Protein AF-A0AAD7SY79-F1 (afdb_monomer_lite)

Radius of gyration: 84.26 Å; chains: 1; bounding box: 192×58×300 Å

Organism: NCBI:txid143900

Structure (mmCIF, N/CA/C/O backbone):
data_AF-A0AAD7SY79-F1
#
_entry.id   AF-A0AAD7SY79-F1
#
loop_
_atom_site.group_PDB
_atom_site.id
_atom_site.type_symbol
_atom_site.label_atom_id
_atom_site.label_alt_id
_atom_site.label_comp_id
_atom_site.label_asym_id
_atom_site.label_entity_id
_atom_site.label_seq_id
_atom_site.pdbx_PDB_ins_code
_atom_site.Cartn_x
_atom_site.Cartn_y
_atom_site.Cartn_z
_atom_site.occupancy
_atom_site.B_iso_or_equiv
_atom_site.auth_seq_id
_atom_site.auth_comp_id
_atom_site.auth_asym_id
_atom_site.auth_atom_id
_atom_site.pdbx_PDB_model_num
ATOM 1 N N . MET A 1 1 ? -25.285 33.448 -19.458 1.00 53.03 1 MET A N 1
ATOM 2 C CA . MET A 1 1 ? -25.014 32.554 -20.607 1.00 53.03 1 MET A CA 1
ATOM 3 C C . MET A 1 1 ? -25.691 31.228 -20.316 1.00 53.03 1 MET A C 1
ATOM 5 O O . MET A 1 1 ? -25.555 30.776 -19.186 1.00 53.03 1 MET A O 1
ATOM 9 N N . ALA A 1 2 ? -26.442 30.684 -21.273 1.00 71.50 2 ALA A N 1
ATOM 10 C CA . ALA A 1 2 ? -27.332 29.538 -21.066 1.00 71.50 2 ALA A CA 1
ATOM 11 C C . ALA A 1 2 ? -26.590 28.191 -21.075 1.00 71.50 2 ALA A C 1
ATOM 13 O O . ALA A 1 2 ? -25.505 28.077 -21.655 1.00 71.50 2 ALA A O 1
ATOM 14 N N . LEU A 1 3 ? -27.183 27.198 -20.416 1.00 80.69 3 LEU A N 1
ATOM 15 C CA . LEU A 1 3 ? -26.749 25.802 -20.435 1.00 80.69 3 LEU A CA 1
ATOM 16 C C . LEU A 1 3 ? -26.877 25.204 -21.849 1.00 80.69 3 LEU A C 1
ATOM 18 O O . LEU A 1 3 ? -27.756 25.587 -22.623 1.00 80.69 3 LEU A O 1
ATOM 22 N N . HIS A 1 4 ? -25.998 24.267 -22.220 1.00 86.50 4 HIS A N 1
ATOM 23 C CA . HIS A 1 4 ? -26.136 23.571 -23.498 1.00 86.50 4 HIS A CA 1
ATOM 24 C C . HIS A 1 4 ? -27.346 22.629 -23.473 1.00 86.50 4 HIS A C 1
ATOM 26 O O . HIS A 1 4 ? -27.401 21.705 -22.661 1.00 86.50 4 HIS A O 1
ATOM 32 N N . ARG A 1 5 ? -28.265 22.812 -24.425 1.00 85.06 5 ARG A N 1
ATOM 33 C CA . ARG A 1 5 ? -29.569 22.133 -24.456 1.00 85.06 5 ARG A CA 1
ATOM 34 C C . ARG A 1 5 ? -29.483 20.607 -24.394 1.00 85.06 5 ARG A C 1
ATOM 36 O O . ARG A 1 5 ? -30.170 19.996 -23.597 1.00 85.06 5 ARG A O 1
ATOM 43 N N . GLU A 1 6 ? -28.566 19.989 -25.138 1.00 84.50 6 GLU A N 1
ATOM 44 C CA . GLU A 1 6 ? -28.440 18.519 -25.121 1.00 84.50 6 GLU A CA 1
ATOM 45 C C . GLU A 1 6 ? -27.938 17.961 -23.779 1.00 84.50 6 GLU A C 1
ATOM 47 O O . GLU A 1 6 ? -28.195 16.804 -23.461 1.00 84.50 6 GLU A O 1
ATOM 52 N N . LYS A 1 7 ? -27.216 18.771 -22.993 1.00 85.25 7 LYS A N 1
ATOM 53 C CA . LYS A 1 7 ? -26.752 18.380 -21.654 1.00 85.25 7 LYS A CA 1
ATOM 54 C C . LYS A 1 7 ? -27.866 18.566 -20.629 1.00 85.25 7 LYS A C 1
ATOM 56 O O . LYS A 1 7 ? -28.007 17.735 -19.741 1.00 85.25 7 LYS A O 1
ATOM 61 N N . GLU A 1 8 ? -28.667 19.619 -20.787 1.00 89.00 8 GLU A N 1
ATOM 62 C CA . GLU A 1 8 ? -29.887 19.829 -20.005 1.00 89.00 8 GLU A CA 1
ATOM 63 C C . GLU A 1 8 ? -30.880 18.679 -20.202 1.00 89.00 8 GLU A C 1
ATOM 65 O O . GLU A 1 8 ? -31.297 18.059 -19.226 1.00 89.00 8 GLU A O 1
ATOM 70 N N . ASP A 1 9 ? -31.181 18.346 -21.460 1.00 88.25 9 ASP A N 1
ATOM 71 C CA . ASP A 1 9 ? -32.114 17.279 -21.824 1.00 88.25 9 ASP A CA 1
ATOM 72 C C . ASP A 1 9 ? -31.655 15.931 -21.248 1.00 88.25 9 ASP A C 1
ATOM 74 O O . ASP A 1 9 ? -32.458 15.192 -20.679 1.00 88.25 9 ASP A O 1
ATOM 78 N N . ALA A 1 10 ? -30.351 15.637 -21.317 1.00 87.44 10 ALA A N 1
ATOM 79 C CA . ALA A 1 10 ? -29.795 14.415 -20.750 1.00 87.44 10 ALA A CA 1
ATOM 80 C C . ALA A 1 10 ? -29.959 14.363 -19.219 1.00 87.44 10 ALA A C 1
ATOM 82 O O . ALA A 1 10 ? -30.428 13.357 -18.681 1.00 87.44 10 ALA A O 1
ATOM 83 N N . LEU A 1 11 ? -29.605 15.445 -18.511 1.00 88.12 11 LEU A N 1
ATOM 84 C CA . LEU A 1 11 ? -29.724 15.547 -17.048 1.00 88.12 11 LEU A CA 1
ATOM 85 C C . LEU A 1 11 ? -31.176 15.396 -16.582 1.00 88.12 11 LEU A C 1
ATOM 87 O O . LEU A 1 11 ? -31.447 14.664 -15.628 1.00 88.12 11 LEU A O 1
ATOM 91 N N . LEU A 1 12 ? -32.119 16.018 -17.288 1.00 89.44 12 LEU A N 1
ATOM 92 C CA . LEU A 1 12 ? -33.547 15.900 -16.997 1.00 89.44 12 LEU A CA 1
ATOM 93 C C . LEU A 1 12 ? -34.096 14.507 -17.310 1.00 89.44 12 LEU A C 1
ATOM 95 O O . LEU A 1 12 ? -34.850 13.962 -16.504 1.00 89.44 12 LEU A O 1
ATOM 99 N N . ALA A 1 13 ? -33.692 13.893 -18.426 1.00 88.06 13 ALA A N 1
ATOM 100 C CA . ALA A 1 13 ? -34.084 12.528 -18.773 1.00 88.06 13 ALA A CA 1
ATOM 101 C C . ALA A 1 13 ? -33.681 11.529 -17.676 1.00 88.06 13 ALA A C 1
ATOM 103 O O . ALA A 1 13 ? -34.470 10.655 -17.306 1.00 88.06 13 ALA A O 1
ATOM 104 N N . TRP A 1 14 ? -32.498 11.709 -17.080 1.00 87.62 14 TRP A N 1
ATOM 105 C CA . TRP A 1 14 ? -32.060 10.902 -15.945 1.00 87.62 14 TRP A CA 1
ATOM 106 C C . TRP A 1 14 ? -32.921 11.113 -14.691 1.00 87.62 14 TRP A C 1
ATOM 108 O O . TRP A 1 14 ? -33.375 10.128 -14.109 1.00 87.62 14 TRP A O 1
ATOM 118 N N . ILE A 1 15 ? -33.234 12.353 -14.298 1.00 87.81 15 ILE A N 1
ATOM 119 C CA . ILE A 1 15 ? -34.122 12.616 -13.144 1.00 87.81 15 ILE A CA 1
ATOM 120 C C . ILE A 1 15 ? -35.517 12.022 -13.381 1.00 87.81 15 ILE A C 1
ATOM 122 O O . ILE A 1 15 ? -36.065 11.328 -12.520 1.00 87.81 15 ILE A O 1
ATOM 126 N N . ASN A 1 16 ? -36.081 12.253 -14.568 1.00 89.06 16 ASN A N 1
ATOM 127 C CA . ASN A 1 16 ? -37.418 11.798 -14.940 1.00 89.06 16 ASN A CA 1
ATOM 128 C C . ASN A 1 16 ? -37.515 10.260 -14.988 1.00 89.06 16 ASN A C 1
ATOM 130 O O . ASN A 1 16 ? -38.586 9.702 -14.729 1.00 89.06 16 ASN A O 1
ATOM 134 N N . SER A 1 17 ? -36.398 9.552 -15.210 1.00 85.44 17 SER A N 1
ATOM 135 C CA . SER A 1 17 ? -36.345 8.082 -15.166 1.00 85.44 17 SER A CA 1
ATOM 136 C C . SER A 1 17 ? -36.763 7.497 -13.806 1.00 85.44 17 SER A C 1
ATOM 138 O O . SER A 1 17 ? -37.304 6.388 -13.741 1.00 85.44 17 SER A O 1
ATOM 140 N N . PHE A 1 18 ? -36.602 8.259 -12.716 1.00 81.44 18 PHE A N 1
ATOM 141 C CA . PHE A 1 18 ? -36.973 7.825 -11.371 1.00 81.44 18 PHE A CA 1
ATOM 142 C C . PHE A 1 18 ? -38.463 7.973 -11.043 1.00 81.44 18 PHE A C 1
ATOM 144 O O . PHE A 1 18 ? -38.875 7.417 -10.021 1.00 81.44 18 PHE A O 1
ATOM 151 N N . ARG A 1 19 ? -39.260 8.677 -11.862 1.00 83.12 19 ARG A N 1
ATOM 152 C CA . ARG A 1 19 ? -40.714 8.883 -11.670 1.00 83.12 19 ARG A CA 1
ATOM 153 C C . ARG A 1 19 ? -41.094 9.387 -10.264 1.00 83.12 19 ARG A C 1
ATOM 155 O O . ARG A 1 19 ? -41.977 8.830 -9.619 1.00 83.12 19 ARG A O 1
ATOM 162 N N . LEU A 1 20 ? -40.390 10.407 -9.767 1.00 82.25 20 LEU A N 1
ATOM 163 C CA . LEU A 1 20 ? -40.583 10.969 -8.416 1.00 82.25 20 LEU A CA 1
ATOM 164 C C . LEU A 1 20 ? -41.718 12.009 -8.327 1.00 82.25 20 LEU A C 1
ATOM 166 O O . LEU A 1 20 ? -42.260 12.243 -7.244 1.00 82.25 20 LEU A O 1
ATOM 170 N N . ALA A 1 21 ? -42.040 12.657 -9.446 1.00 83.75 21 ALA A N 1
ATOM 171 C CA . ALA A 1 21 ? -43.145 13.598 -9.621 1.00 83.75 21 ALA A CA 1
ATOM 172 C C . ALA A 1 21 ? -43.522 13.667 -11.116 1.00 83.75 21 ALA A C 1
ATOM 174 O O . ALA A 1 21 ? -43.093 12.813 -11.898 1.00 83.75 21 ALA A O 1
ATOM 175 N N . GLU A 1 22 ? -44.311 14.673 -11.504 1.00 85.56 22 GLU A N 1
ATOM 176 C CA . GLU A 1 22 ? -44.556 14.991 -12.914 1.00 85.56 22 GLU A CA 1
ATOM 177 C C . GLU A 1 22 ? -43.231 15.270 -13.655 1.00 85.56 22 GLU A C 1
ATOM 179 O O . GLU A 1 22 ? -42.313 15.839 -13.054 1.00 85.56 22 GLU A O 1
ATOM 184 N N . PRO A 1 23 ? -43.097 14.848 -14.930 1.00 86.19 23 PRO A N 1
ATOM 185 C CA . PRO A 1 23 ? -41.879 15.061 -15.703 1.00 86.19 23 PRO A CA 1
ATOM 186 C C . PRO A 1 23 ? -41.517 16.541 -15.802 1.00 86.19 23 PRO A C 1
ATOM 188 O O . PRO A 1 23 ? -42.360 17.382 -16.108 1.00 86.19 23 PRO A O 1
ATOM 191 N N . VAL A 1 24 ? -40.246 16.843 -15.557 1.00 89.19 24 VAL A N 1
ATOM 192 C CA . VAL A 1 24 ? -39.723 18.206 -15.620 1.00 89.19 24 VAL A CA 1
ATOM 193 C C . VAL A 1 24 ? -39.011 18.429 -16.950 1.00 89.19 24 VAL A C 1
ATOM 195 O O . VAL A 1 24 ? -38.088 17.686 -17.283 1.00 89.19 24 VAL A O 1
ATOM 198 N N . ASP A 1 25 ? -39.410 19.484 -17.667 1.00 87.44 25 ASP A N 1
ATOM 199 C CA . ASP A 1 25 ? -38.888 19.828 -19.001 1.00 87.44 25 ASP A CA 1
ATOM 200 C C . ASP A 1 25 ? -37.776 20.890 -18.986 1.00 87.44 25 ASP A C 1
ATOM 202 O O . ASP A 1 25 ? -37.145 21.146 -20.009 1.00 87.44 25 ASP A O 1
ATOM 206 N N . ARG A 1 26 ? -37.549 21.558 -17.847 1.00 89.12 26 ARG A N 1
ATOM 207 C CA . ARG A 1 26 ? -36.499 22.577 -17.688 1.00 89.12 26 ARG A CA 1
ATOM 208 C C . ARG A 1 26 ? -35.832 22.493 -16.337 1.00 89.12 26 ARG A C 1
ATOM 210 O O . ARG A 1 26 ? -36.508 22.390 -15.315 1.00 89.12 26 ARG A O 1
ATOM 217 N N . ILE A 1 27 ? -34.517 22.669 -16.314 1.00 90.12 27 ILE A N 1
ATOM 218 C CA . ILE A 1 27 ? -33.749 22.482 -15.085 1.00 90.12 27 ILE A CA 1
ATOM 219 C C . ILE A 1 27 ? -34.043 23.550 -14.024 1.00 90.12 27 ILE A C 1
ATOM 221 O O . ILE A 1 27 ? -33.998 23.255 -12.835 1.00 90.12 27 ILE A O 1
ATOM 225 N N . CYS A 1 28 ? -34.445 24.762 -14.427 1.00 88.75 28 CYS A N 1
ATOM 226 C CA . CYS A 1 28 ? -34.843 25.841 -13.511 1.00 88.75 28 CYS A CA 1
ATOM 227 C C . CYS A 1 28 ? -36.005 25.466 -12.582 1.00 88.75 28 CYS A C 1
ATOM 229 O O . CYS A 1 28 ? -36.124 26.036 -11.502 1.00 88.75 28 CYS A O 1
ATOM 231 N N . LEU A 1 29 ? -36.855 24.514 -12.981 1.00 90.12 29 LEU A N 1
ATOM 232 C CA . LEU A 1 29 ? -37.989 24.062 -12.170 1.00 90.12 29 LEU A CA 1
ATOM 233 C C . LEU A 1 29 ? -37.544 23.263 -10.933 1.00 90.12 29 LEU A C 1
ATOM 235 O O . LEU A 1 29 ? -38.339 23.063 -10.026 1.00 90.12 29 LEU A O 1
ATOM 239 N N . LEU A 1 30 ? -36.271 22.859 -10.861 1.00 89.94 30 LEU A N 1
ATOM 240 C CA . LEU A 1 30 ? -35.680 22.185 -9.700 1.00 89.94 30 LEU A CA 1
ATOM 241 C C . LEU A 1 30 ? -35.240 23.158 -8.593 1.00 89.94 30 LEU A C 1
ATOM 243 O O . LEU A 1 30 ? -34.709 22.726 -7.570 1.00 89.94 30 LEU A O 1
ATOM 247 N N . GLN A 1 31 ? -35.422 24.470 -8.787 1.00 91.44 31 GLN A N 1
ATOM 248 C CA . GLN A 1 31 ? -35.000 25.493 -7.828 1.00 91.44 31 GLN A CA 1
ATOM 249 C C . GLN A 1 31 ? -35.709 25.360 -6.474 1.00 91.44 31 GLN A C 1
ATOM 251 O O . GLN A 1 31 ? -35.161 25.780 -5.465 1.00 91.44 31 GLN A O 1
ATOM 256 N N . ASP A 1 32 ? -36.899 24.763 -6.416 1.00 88.56 32 ASP A N 1
ATOM 257 C CA . ASP A 1 32 ? -37.608 24.563 -5.152 1.00 88.56 32 ASP A CA 1
ATOM 258 C C . ASP A 1 32 ? -36.924 23.549 -4.216 1.00 88.56 32 ASP A C 1
ATOM 260 O O . ASP A 1 32 ? -37.224 23.533 -3.022 1.00 88.56 32 ASP A O 1
ATOM 264 N N . GLY A 1 33 ? -36.002 22.724 -4.722 1.00 86.94 33 GLY A N 1
ATOM 265 C CA . GLY A 1 33 ? -35.294 21.689 -3.971 1.00 86.94 33 GLY A CA 1
ATOM 266 C C . GLY A 1 33 ? -36.128 20.447 -3.631 1.00 86.94 33 GLY A C 1
ATOM 267 O O . GLY A 1 33 ? -35.583 19.474 -3.111 1.00 86.94 33 GLY A O 1
ATOM 268 N N . ILE A 1 34 ? -37.426 20.422 -3.952 1.00 89.69 34 ILE A N 1
ATOM 269 C CA . ILE A 1 34 ? -38.352 19.340 -3.572 1.00 89.69 34 ILE A CA 1
ATOM 270 C C . ILE A 1 34 ? -37.960 18.032 -4.263 1.00 89.69 34 ILE A C 1
ATOM 272 O O . ILE A 1 34 ? -37.896 16.968 -3.639 1.00 89.69 34 ILE A O 1
ATOM 276 N N . LEU A 1 35 ? -37.665 18.107 -5.562 1.00 89.12 35 LEU A N 1
ATOM 277 C CA . LEU A 1 35 ? -37.255 16.945 -6.346 1.00 89.12 35 LEU A CA 1
ATOM 278 C C . LEU A 1 35 ? -35.885 16.406 -5.930 1.00 89.12 35 LEU A C 1
ATOM 280 O O . LEU A 1 35 ? -35.710 15.189 -5.916 1.00 89.12 35 LEU A O 1
ATOM 284 N N . PHE A 1 36 ? -34.947 17.268 -5.523 1.00 91.19 36 PHE A N 1
ATOM 285 C CA . PHE A 1 36 ? -33.648 16.825 -5.007 1.00 91.19 36 PHE A CA 1
ATOM 286 C C . PHE A 1 36 ? -33.788 16.056 -3.700 1.00 91.19 36 PHE A C 1
ATOM 288 O O . PHE A 1 36 ? -33.204 14.985 -3.565 1.00 91.19 36 PHE A O 1
ATOM 295 N N . VAL A 1 37 ? -34.612 16.545 -2.773 1.00 89.50 37 VAL A N 1
ATOM 296 C CA . VAL A 1 37 ? -34.894 15.847 -1.512 1.00 89.50 37 VAL A CA 1
ATOM 297 C C . VAL A 1 37 ? -35.497 14.463 -1.782 1.00 89.50 37 VAL A C 1
ATOM 299 O O . VAL A 1 37 ? -34.997 13.461 -1.270 1.00 89.50 37 VAL A O 1
ATOM 302 N N . LYS A 1 38 ? -36.522 14.370 -2.643 1.00 87.94 38 LYS A N 1
ATOM 303 C CA . LYS A 1 38 ? -37.130 13.082 -3.037 1.00 87.94 38 LYS A CA 1
ATOM 304 C C . LYS A 1 38 ? -36.123 12.139 -3.702 1.00 87.94 38 LYS A C 1
ATOM 306 O O . LYS A 1 38 ? -36.129 10.938 -3.435 1.00 87.94 38 LYS A O 1
ATOM 311 N N . LEU A 1 39 ? -35.257 12.679 -4.557 1.00 88.12 39 LEU A N 1
ATOM 312 C CA . LEU A 1 39 ? -34.225 11.915 -5.249 1.00 88.12 39 LEU A CA 1
ATOM 313 C C . LEU A 1 39 ? -33.183 11.368 -4.271 1.00 88.12 39 LEU A C 1
ATOM 315 O O . LEU A 1 39 ? -32.842 10.193 -4.348 1.00 88.12 39 LEU A O 1
ATOM 319 N N . ILE A 1 40 ? -32.734 12.175 -3.309 1.00 88.75 40 ILE A N 1
ATOM 320 C CA . ILE A 1 40 ? -31.783 11.756 -2.273 1.00 88.75 40 ILE A CA 1
ATOM 321 C C . ILE A 1 40 ? -32.369 10.648 -1.395 1.00 88.75 40 ILE A C 1
ATOM 323 O O . ILE A 1 40 ? -31.671 9.671 -1.128 1.00 88.75 40 ILE A O 1
ATOM 327 N N . HIS A 1 41 ? -33.639 10.742 -0.986 1.00 86.31 41 HIS A N 1
ATOM 328 C CA . HIS A 1 41 ? -34.294 9.661 -0.236 1.00 86.31 41 HIS A CA 1
ATOM 329 C C . HIS A 1 41 ? -34.277 8.343 -1.018 1.00 86.31 41 HIS A C 1
ATOM 331 O O . HIS A 1 41 ? -33.878 7.306 -0.486 1.00 86.31 41 HIS A O 1
ATOM 337 N N . LYS A 1 42 ? -34.592 8.401 -2.319 1.00 84.56 42 LYS A N 1
ATOM 338 C CA . LYS A 1 42 ? -34.520 7.232 -3.201 1.00 84.56 42 LYS A CA 1
ATOM 339 C C . LYS A 1 42 ? -33.093 6.693 -3.347 1.00 84.56 42 LYS A C 1
ATOM 341 O O . LYS A 1 42 ? -32.901 5.479 -3.339 1.00 84.56 42 LYS A O 1
ATOM 346 N N . LEU A 1 43 ? -32.091 7.571 -3.432 1.00 82.62 43 LEU A N 1
ATOM 347 C CA . LEU A 1 43 ? -30.678 7.185 -3.493 1.00 82.62 43 LEU A CA 1
ATOM 348 C C . LEU A 1 43 ? -30.163 6.583 -2.171 1.00 82.62 43 LEU A C 1
ATOM 350 O O . LEU A 1 43 ? -29.266 5.748 -2.190 1.00 82.62 43 LEU A O 1
ATOM 354 N N . LYS A 1 44 ? -30.726 6.944 -1.014 1.00 80.31 44 LYS A N 1
ATOM 355 C CA . LYS A 1 44 ? -30.332 6.372 0.286 1.00 80.31 44 LYS A CA 1
ATOM 356 C C . LYS A 1 44 ? -30.950 5.000 0.587 1.00 80.31 44 LYS A C 1
ATOM 358 O O . LYS A 1 44 ? -30.570 4.404 1.592 1.00 80.31 44 LYS A O 1
ATOM 363 N N . LYS A 1 45 ? -31.881 4.491 -0.240 1.00 70.50 45 LYS A N 1
ATOM 364 C CA . LYS A 1 45 ? -32.661 3.258 0.031 1.00 70.50 45 LYS A CA 1
ATOM 365 C C . LYS A 1 45 ? -33.313 3.253 1.431 1.00 70.50 45 LYS A C 1
ATOM 367 O O . LYS A 1 45 ? -33.482 2.197 2.033 1.00 70.50 45 LYS A O 1
ATOM 372 N N . GLN A 1 46 ? -33.644 4.428 1.968 1.00 64.00 46 GLN A N 1
ATOM 373 C CA . GLN A 1 46 ? -34.317 4.578 3.258 1.00 64.00 46 GLN A CA 1
ATOM 374 C C . GLN A 1 46 ? -35.749 5.054 3.015 1.00 64.00 46 GLN A C 1
ATOM 376 O O . GLN A 1 46 ? -35.948 6.189 2.594 1.00 64.00 46 GLN A O 1
ATOM 381 N N . ASP A 1 47 ? -36.729 4.211 3.340 1.00 51.91 47 ASP A N 1
ATOM 382 C CA . ASP A 1 47 ? -38.160 4.559 3.372 1.00 51.91 47 ASP A CA 1
ATOM 383 C C . ASP A 1 47 ? -38.560 5.201 4.719 1.00 51.91 47 ASP A C 1
ATOM 385 O O . ASP A 1 47 ? -39.685 5.056 5.188 1.00 51.91 47 ASP A O 1
ATOM 389 N N . ASN A 1 48 ? -37.628 5.888 5.390 1.00 45.22 48 ASN A N 1
ATOM 390 C CA . ASN A 1 48 ? -37.843 6.347 6.759 1.00 45.22 48 ASN A CA 1
ATOM 391 C C . ASN A 1 48 ? -38.353 7.790 6.813 1.00 45.22 48 ASN A C 1
ATOM 393 O O . ASN A 1 48 ? -37.643 8.737 6.485 1.00 45.22 48 ASN A O 1
ATOM 397 N N . GLU A 1 49 ? -39.561 7.925 7.360 1.00 49.06 49 GLU A N 1
ATOM 398 C CA . GLU A 1 49 ? -40.319 9.130 7.739 1.00 49.06 49 GLU A CA 1
ATOM 399 C C . GLU A 1 49 ? -39.634 10.020 8.810 1.00 49.06 49 GLU A C 1
ATOM 401 O O . GLU A 1 49 ? -40.251 10.905 9.403 1.00 49.06 49 GLU A O 1
ATOM 406 N N . GLY A 1 50 ? -38.345 9.810 9.088 1.00 48.00 50 GLY A N 1
ATOM 407 C CA . GLY A 1 50 ? -37.593 10.536 10.107 1.00 48.00 50 GLY A CA 1
ATOM 408 C C . GLY A 1 50 ? -36.984 11.820 9.555 1.00 48.00 50 GLY A C 1
ATOM 409 O O . GLY A 1 50 ? -35.855 11.790 9.080 1.00 48.00 50 GLY A O 1
ATOM 410 N N . GLN A 1 51 ? -37.725 12.927 9.681 1.00 56.25 51 GLN A N 1
ATOM 411 C CA . GLN A 1 51 ? -37.388 14.297 9.252 1.00 56.25 51 GLN A CA 1
ATOM 412 C C . GLN A 1 51 ? -37.410 14.487 7.733 1.00 56.25 51 GLN A C 1
ATOM 414 O O . GLN A 1 51 ? -36.389 14.434 7.057 1.00 56.25 51 GLN A O 1
ATOM 419 N N . CYS A 1 52 ? -38.601 14.738 7.188 1.00 59.81 52 CYS A N 1
ATOM 420 C CA . CYS A 1 52 ? -38.754 15.108 5.789 1.00 59.81 52 CYS A CA 1
ATOM 421 C C . CYS A 1 52 ? -38.549 16.629 5.642 1.00 59.81 52 CYS A C 1
ATOM 423 O O . CYS A 1 52 ? -39.437 17.382 6.041 1.00 59.81 52 CYS A O 1
ATOM 425 N N . PRO A 1 53 ? -37.446 17.122 5.045 1.00 67.56 53 PRO A N 1
ATOM 426 C CA . PRO A 1 53 ? -37.246 18.559 4.841 1.00 67.56 53 PRO A CA 1
ATOM 427 C C . PRO A 1 53 ? -38.188 19.144 3.770 1.00 67.56 53 PRO A C 1
ATOM 429 O O . PRO A 1 53 ? -38.060 20.301 3.392 1.00 67.56 53 PRO A O 1
ATOM 432 N N . LEU A 1 54 ? -39.153 18.372 3.250 1.00 79.44 54 LEU A N 1
ATOM 433 C CA . LEU A 1 54 ? -40.080 18.824 2.207 1.00 79.44 54 LEU A CA 1
ATOM 434 C C . LEU A 1 54 ? -40.896 20.055 2.633 1.00 79.44 54 LEU A C 1
ATOM 436 O O . LEU A 1 54 ? -41.046 20.973 1.825 1.00 79.44 54 LEU A O 1
ATOM 440 N N . ASP A 1 55 ? -41.333 20.105 3.894 1.00 78.50 55 ASP A N 1
ATOM 441 C CA . ASP A 1 55 ? -42.149 21.200 4.444 1.00 78.50 55 ASP A CA 1
ATOM 442 C C . ASP A 1 55 ? -41.317 22.391 4.958 1.00 78.50 55 ASP A C 1
ATOM 444 O O . ASP A 1 55 ? -41.868 23.403 5.393 1.00 78.50 55 ASP A O 1
ATOM 448 N N . GLN A 1 56 ? -39.987 22.294 4.901 1.00 84.12 56 GLN A N 1
ATOM 449 C CA . GLN A 1 56 ? -39.077 23.338 5.360 1.00 84.12 56 GLN A CA 1
ATOM 450 C C . GLN A 1 56 ? -38.834 24.415 4.284 1.00 84.12 56 GLN A C 1
ATOM 452 O O . GLN A 1 56 ? -39.080 24.180 3.096 1.00 84.12 56 GLN A O 1
ATOM 457 N N . PRO A 1 57 ? -38.346 25.613 4.659 1.00 88.00 57 PRO A N 1
ATOM 458 C CA . PRO A 1 57 ? -37.927 26.643 3.713 1.00 88.00 57 PRO A CA 1
ATOM 459 C C . PRO A 1 57 ? -36.896 26.143 2.688 1.00 88.00 57 PRO A C 1
ATOM 461 O O . PRO A 1 57 ? -36.138 25.205 2.929 1.00 88.00 57 PRO A O 1
ATOM 464 N N . ILE A 1 58 ? -36.828 26.821 1.539 1.00 88.81 58 ILE A N 1
ATOM 465 C CA . ILE A 1 58 ? -35.901 26.498 0.439 1.00 88.81 58 ILE A CA 1
ATOM 466 C C . ILE A 1 58 ? -34.431 26.431 0.895 1.00 88.81 58 ILE A C 1
ATOM 468 O O . ILE A 1 58 ? -33.671 25.621 0.372 1.00 88.81 58 ILE A O 1
ATOM 472 N N . GLN A 1 59 ? -34.042 27.234 1.891 1.00 88.88 59 GLN A N 1
ATOM 473 C CA . GLN A 1 59 ? -32.703 27.226 2.483 1.00 88.88 59 GLN A CA 1
ATOM 474 C C . GLN A 1 59 ? -32.403 25.900 3.190 1.00 88.88 59 GLN A C 1
ATOM 476 O O . GLN A 1 59 ? -31.424 25.250 2.845 1.00 88.88 59 GLN A O 1
ATOM 481 N N . GLU A 1 60 ? -33.282 25.455 4.090 1.00 87.62 60 GLU A N 1
ATOM 482 C CA . GLU A 1 60 ? -33.129 24.196 4.837 1.00 87.62 60 GLU A CA 1
ATOM 483 C C . GLU A 1 60 ? -33.136 22.980 3.891 1.00 87.62 60 GLU A C 1
ATOM 485 O O . GLU A 1 60 ? -32.361 22.034 4.055 1.00 87.62 60 GLU A O 1
ATOM 490 N N . ARG A 1 61 ? -33.936 23.034 2.814 1.00 90.44 61 ARG A N 1
ATOM 491 C CA . ARG A 1 61 ? -33.908 22.008 1.757 1.00 90.44 61 ARG A CA 1
ATOM 492 C C . ARG A 1 61 ? -32.565 21.946 1.037 1.00 90.44 61 ARG A C 1
ATOM 494 O O . ARG A 1 61 ? -32.083 20.850 0.758 1.00 90.44 61 ARG A O 1
ATOM 501 N N . PHE A 1 62 ? -31.955 23.088 0.725 1.00 90.25 62 PHE A N 1
ATOM 502 C CA . PHE A 1 62 ? -30.641 23.113 0.081 1.00 90.25 62 PHE A CA 1
ATOM 503 C C . PHE A 1 62 ? -29.494 22.787 1.032 1.00 90.25 62 PHE A C 1
ATOM 505 O O . PHE A 1 62 ? -28.539 22.155 0.589 1.00 90.25 62 PHE A O 1
ATOM 512 N N . GLU A 1 63 ? -29.600 23.122 2.317 1.00 89.25 63 GLU A N 1
ATOM 513 C CA . GLU A 1 63 ? -28.662 22.663 3.346 1.00 89.25 63 GLU A CA 1
ATOM 514 C C . GLU A 1 63 ? -28.641 21.131 3.403 1.00 89.25 63 GLU A C 1
ATOM 516 O O . GLU A 1 63 ? -27.579 20.528 3.259 1.00 89.25 63 GLU A O 1
ATOM 521 N N . PHE A 1 64 ? -29.811 20.484 3.434 1.00 89.44 64 PHE A N 1
ATOM 522 C CA . PHE A 1 64 ? -29.910 19.021 3.375 1.00 89.44 64 PHE A CA 1
ATOM 523 C C . PHE A 1 64 ? -29.273 18.417 2.109 1.00 89.44 64 PHE A C 1
ATOM 525 O O . PHE A 1 64 ? -28.582 17.393 2.168 1.00 89.44 64 PHE A O 1
ATOM 532 N N . VAL A 1 65 ? -29.499 19.033 0.943 1.00 89.44 65 VAL A N 1
ATOM 533 C CA . VAL A 1 65 ? -28.897 18.591 -0.329 1.00 89.44 65 VAL A CA 1
ATOM 534 C C . VAL A 1 65 ? -27.377 18.797 -0.314 1.00 89.44 65 VAL A C 1
ATOM 536 O O . VAL A 1 65 ? -26.638 17.920 -0.765 1.00 89.44 65 VAL A O 1
ATOM 539 N N . SER A 1 66 ? -26.903 19.921 0.227 1.00 88.50 66 SER A N 1
ATOM 540 C CA . SER A 1 66 ? -25.481 20.243 0.368 1.00 88.50 66 SER A CA 1
ATOM 541 C C . SER A 1 66 ? -24.770 19.237 1.265 1.00 88.50 66 SER A C 1
ATOM 543 O O . SER A 1 66 ? -23.760 18.663 0.854 1.00 88.50 66 SER A O 1
ATOM 545 N N . ASP A 1 67 ? -25.339 18.949 2.435 1.00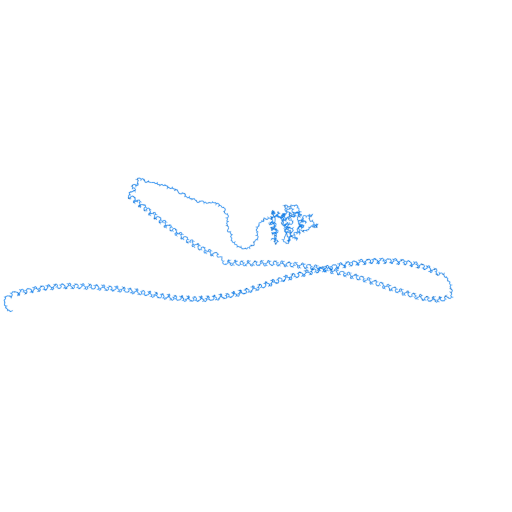 86.88 67 ASP A N 1
ATOM 546 C CA . ASP A 1 67 ? -24.815 17.965 3.382 1.00 86.88 67 ASP A CA 1
ATOM 547 C C . ASP A 1 67 ? -24.701 16.581 2.741 1.00 86.88 67 ASP A C 1
ATOM 549 O O . ASP A 1 67 ? -23.712 15.867 2.930 1.00 86.88 67 ASP A O 1
ATOM 553 N N . PHE A 1 68 ? -25.691 16.197 1.929 1.00 88.00 68 PHE A N 1
ATOM 554 C CA . PHE A 1 68 ? -25.646 14.940 1.193 1.00 88.00 68 PHE A CA 1
ATOM 555 C C . PHE A 1 68 ? -24.510 14.906 0.163 1.00 88.00 68 PHE A C 1
ATOM 557 O O . PHE A 1 68 ? -23.737 13.946 0.130 1.00 88.00 68 PHE A O 1
ATOM 564 N N . ILE A 1 69 ? -24.382 15.941 -0.669 1.00 86.12 69 ILE A N 1
ATOM 565 C CA . ILE A 1 69 ? -23.332 16.004 -1.694 1.00 86.12 69 ILE A CA 1
ATOM 566 C C . ILE A 1 69 ? -21.949 15.997 -1.036 1.00 86.12 69 ILE A C 1
ATOM 568 O O . ILE A 1 69 ? -21.075 15.237 -1.453 1.00 86.12 69 ILE A O 1
ATOM 572 N N . GLN A 1 70 ? -21.767 16.765 0.038 1.00 83.44 70 GLN A N 1
ATOM 573 C CA . GLN A 1 70 ? -20.504 16.840 0.765 1.00 83.44 70 GLN A CA 1
ATOM 574 C C . GLN A 1 70 ? -20.129 15.520 1.439 1.00 83.44 70 GLN A C 1
ATOM 576 O O . GLN A 1 70 ? -18.965 15.124 1.415 1.00 83.44 70 GLN A O 1
ATOM 581 N N . LYS A 1 71 ? -21.107 14.808 2.006 1.00 82.62 71 LYS A N 1
ATOM 582 C CA . LYS A 1 71 ? -20.858 13.551 2.714 1.00 82.62 71 LYS A CA 1
ATOM 583 C C . LYS A 1 71 ? -20.662 12.356 1.781 1.00 82.62 71 LYS A C 1
ATOM 585 O O . LYS A 1 71 ? -19.865 11.477 2.098 1.00 82.62 71 LYS A O 1
ATOM 590 N N . TYR A 1 72 ? -21.383 12.298 0.660 1.00 77.06 72 TYR A N 1
ATOM 591 C CA . TYR A 1 72 ? -21.473 11.079 -0.151 1.00 77.06 72 TYR A CA 1
ATOM 592 C C . TYR A 1 72 ? -20.909 11.210 -1.574 1.00 77.06 72 TYR A C 1
ATOM 594 O O . TYR A 1 72 ? -20.502 10.209 -2.159 1.00 77.06 72 TYR A O 1
ATOM 602 N N . CYS A 1 73 ? -20.821 12.413 -2.145 1.00 70.62 73 CYS A N 1
ATOM 603 C CA . CYS A 1 73 ? -20.410 12.608 -3.541 1.00 70.62 73 CYS A CA 1
ATOM 604 C C . CYS A 1 73 ? -18.934 13.020 -3.676 1.00 70.62 73 CYS A C 1
ATOM 606 O O . CYS A 1 73 ? -18.666 13.973 -4.395 1.00 70.62 73 CYS A O 1
ATOM 608 N N . ARG A 1 74 ? -17.992 12.369 -2.960 1.00 64.75 74 ARG A N 1
ATOM 609 C CA . ARG A 1 74 ? -16.519 12.633 -2.961 1.00 64.75 74 ARG A CA 1
ATOM 610 C C . ARG A 1 74 ? -16.105 14.118 -3.062 1.00 64.75 74 ARG A C 1
ATOM 612 O O . ARG A 1 74 ? -15.015 14.452 -3.518 1.00 64.75 74 ARG A O 1
ATOM 619 N N . TYR A 1 75 ? -16.966 15.019 -2.607 1.00 62.78 75 TYR A N 1
ATOM 620 C CA . TYR A 1 75 ? -16.798 16.450 -2.748 1.00 62.78 75 TYR A CA 1
ATOM 621 C C . TYR A 1 75 ? -15.923 16.929 -1.600 1.00 62.78 75 TYR A C 1
ATOM 623 O O . TYR A 1 75 ? -16.353 16.959 -0.446 1.00 62.78 75 TYR A O 1
ATOM 631 N N . LYS A 1 76 ? -14.675 17.289 -1.903 1.00 61.03 76 LYS A N 1
ATOM 632 C CA . LYS A 1 76 ? -13.789 17.876 -0.902 1.00 61.03 76 LYS A CA 1
ATOM 633 C C . LYS A 1 76 ? -13.975 19.395 -0.892 1.00 61.03 76 LYS A C 1
ATOM 635 O O . LYS A 1 76 ? -13.536 20.101 -1.797 1.00 61.03 76 LYS A O 1
ATOM 640 N N . ALA A 1 77 ? -14.662 19.891 0.136 1.00 57.19 77 ALA A N 1
ATOM 641 C CA . ALA A 1 77 ? -14.943 21.319 0.320 1.00 57.19 77 ALA A CA 1
ATOM 642 C C . ALA A 1 77 ? -13.676 22.177 0.549 1.00 57.19 77 ALA A C 1
ATOM 644 O O . ALA A 1 77 ? -13.732 23.401 0.459 1.00 57.19 77 ALA A O 1
ATOM 645 N N . ASP A 1 78 ? -12.530 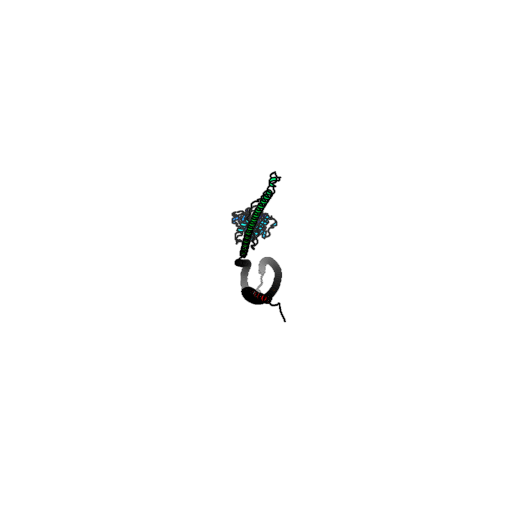21.542 0.817 1.00 56.22 78 ASP A N 1
ATOM 646 C CA . ASP A 1 78 ? -11.211 22.155 1.022 1.00 56.22 78 ASP A CA 1
ATOM 647 C C . ASP A 1 78 ? -10.594 22.757 -0.260 1.00 56.22 78 ASP A C 1
ATOM 649 O O . ASP A 1 78 ? -9.633 23.521 -0.174 1.00 56.22 78 ASP A O 1
ATOM 653 N N . ARG A 1 79 ? -11.142 22.449 -1.447 1.00 56.66 79 ARG A N 1
ATOM 654 C CA . ARG A 1 79 ? -10.602 22.857 -2.763 1.00 56.66 79 ARG A CA 1
ATOM 655 C C . ARG A 1 79 ? -11.434 23.898 -3.517 1.00 56.66 79 ARG A C 1
ATOM 657 O O . ARG A 1 79 ? -11.104 24.223 -4.655 1.00 56.66 79 ARG A O 1
ATOM 664 N N . GLY A 1 80 ? -12.460 24.460 -2.878 1.00 63.38 80 GLY A N 1
ATOM 665 C CA . GLY A 1 80 ? -13.296 25.536 -3.419 1.00 63.38 80 GLY A CA 1
ATOM 666 C C . GLY A 1 80 ? -14.778 25.168 -3.522 1.00 63.38 80 GLY A C 1
ATOM 667 O O . GLY A 1 80 ? -15.150 23.999 -3.556 1.00 63.38 80 GLY A O 1
ATOM 668 N N . VAL A 1 81 ? -15.637 26.190 -3.573 1.00 68.06 81 VAL A N 1
ATOM 669 C CA . VAL A 1 81 ? -17.097 26.035 -3.677 1.00 68.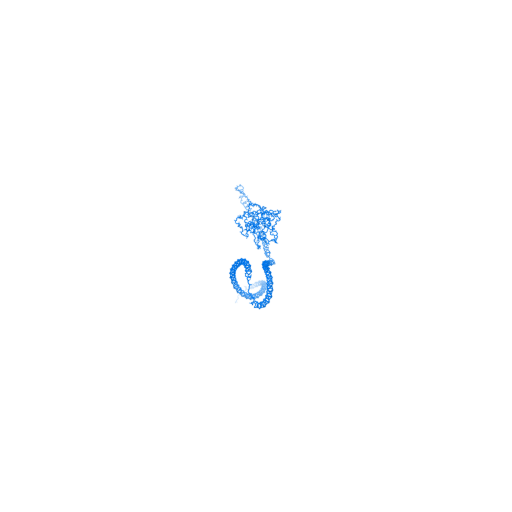06 81 VAL A CA 1
ATOM 670 C C . VAL A 1 81 ? -17.463 25.633 -5.111 1.00 68.06 81 VAL A C 1
ATOM 672 O O . VAL A 1 81 ? -17.364 26.455 -6.022 1.00 68.06 81 VAL A O 1
ATOM 675 N N . ILE A 1 82 ? -17.864 24.374 -5.337 1.00 72.62 82 ILE A N 1
ATOM 676 C CA . ILE A 1 82 ? -18.238 23.907 -6.690 1.00 72.62 82 ILE A CA 1
ATOM 677 C C . ILE A 1 82 ? -19.662 24.331 -7.057 1.00 72.62 82 ILE A C 1
ATOM 679 O O . ILE A 1 82 ? -19.886 24.803 -8.175 1.00 72.62 82 ILE A O 1
ATOM 683 N N . VAL A 1 83 ? -20.598 24.190 -6.115 1.00 83.06 83 VAL A N 1
ATOM 684 C CA . VAL A 1 83 ? -21.986 24.650 -6.244 1.00 83.06 83 VAL A CA 1
ATOM 685 C C . VAL A 1 83 ? -22.165 25.891 -5.385 1.00 83.06 83 VAL A C 1
ATOM 687 O O . VAL A 1 83 ? -21.965 25.842 -4.173 1.00 83.06 83 VAL A O 1
ATOM 690 N N . SER A 1 84 ? -22.554 27.004 -5.998 1.00 87.12 84 SER A N 1
ATOM 691 C CA . SER A 1 84 ? -22.868 28.226 -5.261 1.00 87.12 84 SER A CA 1
ATOM 692 C C . SER A 1 84 ? -24.357 28.262 -4.913 1.00 87.12 84 SER A C 1
ATOM 694 O O . SER A 1 84 ? -25.199 28.632 -5.733 1.00 87.12 84 SER A O 1
ATOM 696 N N . TRP A 1 85 ? -24.685 27.900 -3.671 1.00 87.88 85 TRP A N 1
ATOM 697 C CA . TRP A 1 85 ? -26.062 27.911 -3.159 1.00 87.88 85 TRP A CA 1
ATOM 698 C C . TRP A 1 85 ? -26.681 29.315 -3.165 1.00 87.88 85 TRP A C 1
ATOM 700 O O . TRP A 1 85 ? -27.839 29.478 -3.551 1.00 87.88 85 TRP A O 1
ATOM 710 N N . ASP A 1 86 ? -25.887 30.350 -2.873 1.00 86.12 86 ASP A N 1
ATOM 711 C CA . ASP A 1 86 ? -26.314 31.750 -2.982 1.00 86.12 86 ASP A CA 1
ATOM 712 C C . ASP A 1 86 ? -26.710 32.127 -4.413 1.00 86.12 86 ASP A C 1
ATOM 714 O O . ASP A 1 86 ? -27.651 32.892 -4.621 1.00 86.12 86 ASP A O 1
ATOM 718 N N . ASN A 1 87 ? -26.022 31.592 -5.424 1.00 87.44 87 ASN A N 1
ATOM 719 C CA . ASN A 1 87 ? -26.367 31.839 -6.822 1.00 87.44 87 ASN A CA 1
ATOM 720 C C . ASN A 1 87 ? -27.692 31.165 -7.205 1.00 87.44 87 ASN A C 1
ATOM 722 O O . ASN A 1 87 ? -28.482 31.771 -7.929 1.00 87.44 87 ASN A O 1
ATOM 726 N N . ILE A 1 88 ? -27.980 29.974 -6.668 1.00 87.50 88 ILE A N 1
ATOM 727 C CA . ILE A 1 88 ? -29.261 29.279 -6.865 1.00 87.50 88 ILE A CA 1
ATOM 728 C C . ILE A 1 88 ? -30.406 30.064 -6.211 1.00 87.50 88 ILE A C 1
ATOM 730 O O . ILE A 1 88 ? -31.425 30.315 -6.857 1.00 87.50 88 ILE A O 1
ATOM 734 N N . LEU A 1 89 ? -30.231 30.517 -4.965 1.00 87.69 89 LEU A N 1
ATOM 735 C CA . LEU A 1 89 ? -31.240 31.303 -4.242 1.00 87.69 89 LEU A CA 1
ATOM 736 C C . LEU A 1 89 ? -31.498 32.667 -4.901 1.00 87.69 89 LEU A C 1
ATOM 738 O O . LEU A 1 89 ? -32.641 33.105 -4.996 1.00 87.69 89 LEU A O 1
ATOM 742 N N . ASN A 1 90 ? -30.449 33.314 -5.415 1.00 85.62 90 ASN A N 1
ATOM 743 C CA . ASN A 1 90 ? -30.541 34.615 -6.083 1.00 85.62 90 ASN A CA 1
ATOM 744 C C . ASN A 1 90 ? -30.830 34.522 -7.597 1.00 85.62 90 ASN A C 1
ATOM 746 O O . ASN A 1 90 ? -30.833 35.549 -8.279 1.00 85.62 90 ASN A O 1
ATOM 750 N N . GLY A 1 91 ? -31.023 33.317 -8.151 1.00 83.19 91 GLY A N 1
ATOM 751 C CA . GLY A 1 91 ? -31.327 33.089 -9.571 1.00 83.19 91 GLY A CA 1
ATOM 752 C C . GLY A 1 91 ? -30.190 33.422 -10.553 1.00 83.19 91 GLY A C 1
ATOM 753 O O . GLY A 1 91 ? -30.429 33.587 -11.751 1.00 83.19 91 GLY A O 1
ATOM 754 N N . LYS A 1 92 ? -28.943 33.535 -10.085 1.00 82.94 92 LYS A N 1
ATOM 755 C CA . LYS A 1 92 ? -27.769 33.842 -10.918 1.00 82.94 92 LYS A CA 1
ATOM 756 C C . LYS A 1 92 ? -27.172 32.552 -11.472 1.00 82.94 92 LYS A C 1
ATOM 758 O O . LYS A 1 92 ? -26.853 31.654 -10.710 1.00 82.94 92 LYS A O 1
ATOM 763 N N . ASN A 1 93 ? -26.990 32.457 -12.794 1.00 83.44 93 ASN A N 1
ATOM 764 C CA . ASN A 1 93 ? -26.505 31.229 -13.458 1.00 83.44 93 ASN A CA 1
ATOM 765 C C . ASN A 1 93 ? -27.274 29.959 -13.029 1.00 83.44 93 ASN A C 1
ATOM 767 O O . ASN A 1 93 ? -26.700 28.872 -12.973 1.00 83.44 93 ASN A O 1
ATOM 771 N N . LEU A 1 94 ? -28.576 30.109 -12.755 1.00 86.25 94 LEU A N 1
ATOM 772 C CA . LEU A 1 94 ? -29.426 29.094 -12.133 1.00 86.25 94 LEU A CA 1
ATOM 773 C C . LEU A 1 94 ? -29.345 27.731 -12.836 1.00 86.25 94 LEU A C 1
ATOM 775 O O . LEU A 1 94 ? -29.118 26.719 -12.185 1.00 86.25 94 LEU A O 1
ATOM 779 N N . GLU A 1 95 ? -29.458 27.712 -14.166 1.00 87.62 95 GLU A N 1
ATOM 780 C CA . GLU A 1 95 ? -29.412 26.479 -14.966 1.00 87.62 95 GLU A CA 1
ATOM 781 C C . GLU A 1 95 ? -28.107 25.700 -14.779 1.00 87.62 95 GLU A C 1
ATOM 783 O O . GLU A 1 95 ? -28.095 24.472 -14.699 1.00 87.62 95 GLU A O 1
ATOM 788 N N . VAL A 1 96 ? -26.992 26.422 -14.694 1.00 85.94 96 VAL A N 1
ATOM 789 C CA . VAL A 1 96 ? -25.656 25.838 -14.605 1.00 85.94 96 VAL A CA 1
ATOM 790 C C . VAL A 1 96 ? -25.397 25.334 -13.190 1.00 85.94 96 VAL A C 1
ATOM 792 O O . VAL A 1 96 ? -24.910 24.220 -13.033 1.00 85.94 96 VAL A O 1
ATOM 795 N N . GLU A 1 97 ? -25.763 26.104 -12.166 1.00 87.94 97 GLU A N 1
ATOM 796 C CA . GLU A 1 97 ? -25.617 25.678 -10.770 1.00 87.94 97 GLU A CA 1
ATOM 797 C C . GLU A 1 97 ? -26.513 24.475 -10.442 1.00 87.94 97 GLU A C 1
ATOM 799 O O . GLU A 1 97 ? -26.039 23.502 -9.857 1.00 87.94 97 GLU A O 1
ATOM 804 N N . LEU A 1 98 ? -27.768 24.464 -10.908 1.00 89.62 98 LEU A N 1
ATOM 805 C CA . LEU A 1 98 ? -28.651 23.303 -10.758 1.00 89.62 98 LEU A CA 1
ATOM 806 C C . LEU A 1 98 ? -28.128 22.083 -11.532 1.00 89.62 98 LEU A C 1
ATOM 808 O O . LEU A 1 98 ? -28.202 20.967 -11.025 1.00 89.62 98 LEU A O 1
ATOM 812 N N . SER A 1 99 ? -27.523 22.274 -12.711 1.00 89.38 99 SER A N 1
ATOM 813 C CA . SER A 1 99 ? -26.883 21.177 -13.460 1.00 89.38 99 SER A CA 1
ATOM 814 C C . SER A 1 99 ? -25.750 20.521 -12.686 1.00 89.38 99 SER A C 1
ATOM 816 O O . SER A 1 99 ? -25.627 19.298 -12.711 1.00 89.38 99 SER A O 1
ATOM 818 N N . LYS A 1 100 ? -24.934 21.314 -11.978 1.00 88.06 100 LYS A N 1
ATOM 819 C CA . LYS A 1 100 ? -23.861 20.787 -11.123 1.00 88.06 100 LYS A CA 1
ATOM 820 C C . LYS A 1 100 ? -24.441 19.907 -10.010 1.00 88.06 100 LYS A C 1
ATOM 822 O O . LYS A 1 100 ? -23.932 18.814 -9.783 1.00 88.06 100 LYS A O 1
ATOM 827 N N . VAL A 1 101 ? -25.529 20.344 -9.368 1.00 89.12 101 VAL A N 1
ATOM 828 C CA . VAL A 1 101 ? -26.236 19.563 -8.333 1.00 89.12 101 VAL A CA 1
ATOM 829 C C . VAL A 1 101 ? -26.739 18.233 -8.899 1.00 89.12 101 VAL A C 1
ATOM 831 O O . VAL A 1 101 ? -26.433 17.181 -8.340 1.00 89.12 101 VAL A O 1
ATOM 834 N N . VAL A 1 102 ? -27.452 18.258 -10.032 1.00 89.00 102 VAL A N 1
ATOM 835 C CA . VAL A 1 102 ? -27.967 17.036 -10.680 1.00 89.00 102 VAL A CA 1
ATOM 836 C C . VAL A 1 102 ? -26.827 16.083 -11.018 1.00 89.00 102 VAL A C 1
ATOM 838 O O . VAL A 1 102 ? -26.906 14.904 -10.698 1.00 89.00 102 VAL A O 1
ATOM 841 N N . MET A 1 103 ? -25.749 16.597 -11.605 1.00 87.56 103 MET A N 1
ATOM 842 C CA . MET A 1 103 ? -24.585 15.815 -12.001 1.00 87.56 103 MET A CA 1
ATOM 843 C C . MET A 1 103 ? -23.943 15.071 -10.821 1.00 87.56 103 MET A C 1
ATOM 845 O O . MET A 1 103 ? -23.607 13.897 -10.966 1.00 87.56 103 MET A O 1
ATOM 849 N N . PHE A 1 104 ? -23.793 15.705 -9.652 1.00 85.31 104 PHE A N 1
ATOM 850 C CA . PHE A 1 104 ? -23.263 15.021 -8.463 1.00 85.31 104 PHE A CA 1
ATOM 851 C C . PHE A 1 104 ? -24.199 13.922 -7.959 1.00 85.31 104 PHE A C 1
ATOM 853 O O . PHE A 1 104 ? -23.739 12.839 -7.595 1.00 85.31 104 PHE A O 1
ATOM 860 N N . LEU A 1 105 ? -25.511 14.160 -8.000 1.00 87.12 105 LEU A N 1
ATOM 861 C CA . LEU A 1 105 ? -26.499 13.136 -7.664 1.00 87.12 105 LEU A CA 1
ATOM 862 C C . LEU A 1 105 ? -26.479 11.979 -8.676 1.00 87.12 105 LEU A C 1
ATOM 864 O O . LEU A 1 105 ? -26.601 10.822 -8.276 1.00 87.12 105 LEU A O 1
ATOM 868 N N . THR A 1 106 ? -26.265 12.265 -9.964 1.00 83.94 106 THR A N 1
ATOM 869 C CA . THR A 1 106 ? -26.064 11.255 -11.015 1.00 83.94 106 THR A CA 1
ATOM 870 C C . THR A 1 106 ? -24.806 10.436 -10.770 1.00 83.94 106 THR A C 1
ATOM 872 O O . THR A 1 106 ? -24.872 9.209 -10.784 1.00 83.94 106 THR A O 1
ATOM 875 N N . TYR A 1 107 ? -23.686 11.092 -10.470 1.00 81.75 107 TYR A N 1
ATOM 876 C CA . TYR A 1 107 ? -22.434 10.429 -10.121 1.00 81.75 107 TYR A CA 1
ATOM 877 C C . TYR A 1 107 ? -22.618 9.479 -8.932 1.00 81.75 107 TYR A C 1
ATOM 879 O O . TYR A 1 107 ? -22.288 8.301 -9.028 1.00 81.75 107 TYR A O 1
ATOM 887 N N . HIS A 1 108 ? -23.233 9.947 -7.844 1.00 82.06 108 HIS A N 1
ATOM 888 C CA . HIS A 1 108 ? -23.520 9.105 -6.684 1.00 82.06 108 HIS A CA 1
ATOM 889 C C . HIS A 1 108 ? -24.474 7.946 -7.003 1.00 82.06 108 HIS A C 1
ATOM 891 O O . HIS A 1 108 ? -24.297 6.841 -6.493 1.00 82.06 108 HIS A O 1
ATOM 897 N N . GLY A 1 109 ? -25.497 8.185 -7.827 1.00 78.88 109 GLY A N 1
ATOM 898 C CA . GLY A 1 109 ? -26.437 7.146 -8.244 1.00 78.88 109 GLY A CA 1
ATOM 899 C C . GLY A 1 109 ? -25.774 6.033 -9.052 1.00 78.88 109 GLY A C 1
ATOM 900 O O . GLY A 1 109 ? -26.076 4.864 -8.827 1.00 78.88 109 GLY A O 1
ATOM 901 N N . ILE A 1 110 ? -24.842 6.389 -9.938 1.00 76.69 110 ILE A N 1
ATOM 902 C CA . ILE A 1 110 ? -24.097 5.435 -10.768 1.00 76.69 110 ILE A CA 1
ATOM 903 C C . ILE A 1 110 ? -23.045 4.691 -9.944 1.00 76.69 110 ILE A C 1
ATOM 905 O O . ILE A 1 110 ? -22.948 3.478 -10.047 1.00 76.69 110 ILE A O 1
ATOM 909 N N . MET A 1 111 ? -22.309 5.384 -9.071 1.00 72.31 111 MET A N 1
ATOM 910 C CA . MET A 1 111 ? -21.253 4.768 -8.252 1.00 72.31 111 MET A CA 1
ATOM 911 C C . MET A 1 111 ? -21.763 3.749 -7.222 1.00 72.31 111 MET A C 1
ATOM 913 O O . MET A 1 111 ? -20.974 2.952 -6.724 1.00 72.31 111 MET A O 1
ATOM 917 N N . ASN A 1 112 ? -23.053 3.781 -6.877 1.00 72.12 112 ASN A N 1
ATOM 918 C CA . ASN A 1 112 ? -23.671 2.862 -5.915 1.00 72.12 112 ASN A CA 1
ATOM 919 C C . ASN A 1 112 ? -24.610 1.835 -6.577 1.00 72.12 112 ASN A C 1
ATOM 921 O O . ASN A 1 112 ? -25.427 1.223 -5.883 1.00 72.12 112 ASN A O 1
ATOM 925 N N . ASP A 1 113 ? -24.546 1.689 -7.906 1.00 66.69 113 ASP A N 1
ATOM 926 C CA . ASP A 1 113 ? -25.405 0.804 -8.707 1.00 66.69 113 ASP A CA 1
ATOM 927 C C . ASP A 1 113 ? -26.912 1.012 -8.447 1.00 66.69 113 ASP A C 1
ATOM 929 O O . ASP A 1 113 ? -27.732 0.093 -8.518 1.00 66.69 113 ASP A O 1
ATOM 933 N N . LEU A 1 114 ? -27.311 2.245 -8.113 1.00 63.81 114 LEU A N 1
ATOM 934 C CA . LEU A 1 114 ? -28.695 2.587 -7.760 1.00 63.81 114 LEU A CA 1
ATOM 935 C C . LEU A 1 114 ? -29.574 2.853 -8.987 1.00 63.81 114 LEU A C 1
ATOM 937 O O . LEU A 1 114 ? -30.775 3.092 -8.844 1.00 63.81 114 LEU A O 1
ATOM 941 N N . LEU A 1 115 ? -28.995 2.775 -10.187 1.00 61.59 115 LEU A N 1
ATOM 942 C CA . LEU A 1 115 ? -29.701 2.834 -11.458 1.00 61.59 115 LEU A CA 1
ATOM 943 C C . LEU A 1 115 ? -28.969 2.075 -12.565 1.00 61.59 115 LEU A C 1
ATOM 945 O O . LEU A 1 115 ? -27.795 2.321 -12.826 1.00 61.59 115 LEU A O 1
ATOM 949 N N . GLY A 1 116 ? -29.738 1.267 -13.297 1.00 54.78 116 GLY A N 1
ATOM 950 C CA . GLY A 1 116 ? -29.384 0.812 -14.636 1.00 54.78 116 GLY A CA 1
ATOM 951 C C . GLY A 1 116 ? -29.595 1.945 -15.639 1.00 54.78 116 GLY A C 1
ATOM 952 O O . GLY A 1 116 ? -30.730 2.372 -15.876 1.00 54.78 116 GLY A O 1
ATOM 953 N N . ILE A 1 117 ? -28.495 2.411 -16.227 1.00 58.06 117 ILE A N 1
ATOM 954 C CA . ILE A 1 117 ? -28.456 3.287 -17.411 1.00 58.06 117 ILE A CA 1
ATOM 955 C C . ILE A 1 117 ? -29.278 2.674 -18.573 1.00 58.06 117 ILE A C 1
ATOM 957 O O . ILE A 1 117 ? -29.787 3.402 -19.418 1.00 58.06 117 ILE A O 1
ATOM 961 N N . ASP A 1 118 ? -29.542 1.365 -18.512 1.00 57.22 118 ASP A N 1
ATOM 962 C CA . ASP A 1 118 ? -30.341 0.505 -19.400 1.00 57.22 118 ASP A CA 1
ATOM 963 C C . ASP A 1 118 ? -31.752 1.003 -19.790 1.00 57.22 118 ASP A C 1
ATOM 965 O O . ASP A 1 118 ? -32.395 0.407 -20.654 1.00 57.22 118 ASP A O 1
ATOM 969 N N . LYS A 1 119 ? -32.285 2.058 -19.155 1.00 64.25 119 LYS A N 1
ATOM 970 C CA . LYS A 1 119 ? -33.606 2.645 -19.474 1.00 64.25 119 LYS A CA 1
ATOM 971 C C . LYS A 1 119 ? -33.542 3.991 -20.202 1.00 64.25 119 LYS A C 1
ATOM 973 O O . LYS A 1 119 ? -34.599 4.550 -20.498 1.00 64.25 119 LYS A O 1
ATOM 978 N N . LEU A 1 120 ? -32.348 4.525 -20.451 1.00 72.88 120 LEU A N 1
ATOM 979 C CA . LEU A 1 120 ? -32.143 5.786 -21.165 1.00 72.88 120 LEU A CA 1
ATOM 980 C C . LEU A 1 120 ? -31.884 5.521 -22.653 1.00 72.88 120 LEU A C 1
ATOM 982 O O . LEU A 1 120 ? -31.425 4.452 -23.045 1.00 72.88 120 LEU A O 1
ATOM 986 N N . ASP A 1 121 ? -32.212 6.486 -23.507 1.00 79.94 121 ASP A N 1
ATOM 987 C CA . ASP A 1 121 ? -31.868 6.420 -24.922 1.00 79.94 121 ASP A CA 1
ATOM 988 C C . ASP A 1 121 ? -30.352 6.568 -25.122 1.00 79.94 121 ASP A C 1
ATOM 990 O O . ASP A 1 121 ? -29.674 7.295 -24.396 1.00 79.94 121 ASP A O 1
ATOM 994 N N . TYR A 1 122 ? -29.822 5.918 -26.161 1.00 79.69 122 TYR A N 1
ATOM 995 C CA . TYR A 1 122 ? -28.386 5.899 -26.468 1.00 79.69 122 TYR A CA 1
ATOM 996 C C . TYR A 1 122 ? -27.762 7.305 -26.559 1.00 79.69 122 TYR A C 1
ATOM 998 O O . TYR A 1 122 ? -26.608 7.517 -26.182 1.00 79.69 122 TYR A O 1
ATOM 1006 N N . LYS A 1 123 ? -28.527 8.298 -27.039 1.00 81.81 123 LYS A N 1
ATOM 1007 C CA . LYS A 1 123 ? -28.060 9.687 -27.127 1.00 81.81 123 LYS A CA 1
ATOM 1008 C C . LYS A 1 123 ? -27.870 10.298 -25.733 1.00 81.81 123 LYS A C 1
ATOM 1010 O O . LYS A 1 123 ? -26.839 10.927 -25.490 1.00 81.81 123 LYS A O 1
ATOM 1015 N N . THR A 1 124 ? -28.822 10.094 -24.826 1.00 80.31 124 THR A N 1
ATOM 1016 C CA . THR A 1 124 ? -28.724 10.525 -23.423 1.00 80.31 124 THR A CA 1
ATOM 1017 C C . THR A 1 124 ? -27.609 9.798 -22.682 1.00 80.31 124 THR A C 1
ATOM 1019 O O . THR A 1 124 ? -26.850 10.438 -21.957 1.00 80.31 124 THR A O 1
ATOM 1022 N N . GLU A 1 125 ? -27.446 8.493 -22.901 1.00 79.06 125 GLU A N 1
ATOM 1023 C CA . GLU A 1 125 ? -26.360 7.704 -22.308 1.00 79.06 125 GLU A CA 1
ATOM 1024 C C . GLU A 1 125 ? -24.972 8.225 -22.717 1.00 79.06 125 GLU A C 1
ATOM 1026 O O . GLU A 1 125 ? -24.091 8.404 -21.869 1.00 79.06 125 GLU A O 1
ATOM 1031 N N . LEU A 1 126 ? -24.781 8.540 -24.004 1.00 81.19 126 LEU A N 1
ATOM 1032 C CA . LEU A 1 126 ? -23.528 9.096 -24.514 1.00 81.19 126 LEU A CA 1
ATOM 1033 C C . LEU A 1 126 ? -23.205 10.457 -23.877 1.00 81.19 126 LEU A C 1
ATOM 1035 O O . LEU A 1 126 ? -22.063 10.697 -23.480 1.00 81.19 126 LEU A O 1
ATOM 1039 N N . GLN A 1 127 ? -24.203 11.337 -23.746 1.00 81.75 127 GLN A N 1
ATOM 1040 C CA . GLN A 1 127 ? -24.027 12.643 -23.100 1.00 81.75 127 GLN A CA 1
ATOM 1041 C C . GLN A 1 127 ? -23.759 12.505 -21.598 1.00 81.75 127 GLN A C 1
ATOM 1043 O O . GLN A 1 127 ? -22.880 13.183 -21.070 1.00 81.75 127 GLN A O 1
ATOM 1048 N N . MET A 1 128 ? -24.446 11.585 -20.921 1.00 78.38 128 MET A N 1
ATOM 1049 C CA . MET A 1 128 ? -24.208 11.267 -19.511 1.00 78.38 128 MET A CA 1
ATOM 1050 C C . MET A 1 128 ? -22.799 10.747 -19.275 1.00 78.38 128 MET A C 1
ATOM 1052 O O . MET A 1 128 ? -22.097 11.226 -18.386 1.00 78.38 128 MET A O 1
ATOM 1056 N N . THR A 1 129 ? -22.341 9.830 -20.122 1.00 78.38 129 THR A N 1
ATOM 1057 C CA . THR A 1 129 ? -20.985 9.287 -20.047 1.00 78.38 129 THR A CA 1
ATOM 1058 C C . THR A 1 129 ? -19.951 10.371 -20.316 1.00 78.38 129 THR A C 1
ATOM 1060 O O . THR A 1 129 ? -18.939 10.421 -19.625 1.00 78.38 129 THR A O 1
ATOM 1063 N N . ALA A 1 130 ? -20.201 11.281 -21.260 1.00 80.31 130 ALA A N 1
ATOM 1064 C CA . ALA A 1 130 ? -19.324 12.421 -21.504 1.00 80.31 130 ALA A CA 1
ATOM 1065 C C . ALA A 1 130 ? -19.251 13.376 -20.298 1.00 80.31 130 ALA A C 1
ATOM 1067 O O . ALA A 1 130 ? -18.162 13.834 -19.953 1.00 80.31 130 ALA A O 1
ATOM 1068 N N . ILE A 1 131 ? -20.382 13.654 -19.638 1.00 79.25 131 ILE A N 1
ATOM 1069 C CA . ILE A 1 131 ? -20.438 14.481 -18.423 1.00 79.25 131 ILE A CA 1
ATOM 1070 C C . ILE A 1 131 ? -19.675 13.807 -17.273 1.00 79.25 131 ILE A C 1
ATOM 1072 O O . ILE A 1 131 ? -18.835 14.443 -16.643 1.00 79.25 131 ILE A O 1
ATOM 1076 N N . LEU A 1 132 ? -19.910 12.520 -17.022 1.00 78.12 132 LEU A N 1
ATOM 1077 C CA . LEU A 1 132 ? -19.270 11.786 -15.925 1.00 78.12 132 LEU A CA 1
ATOM 1078 C C . LEU A 1 132 ? -17.779 11.565 -16.165 1.00 78.12 132 LEU A C 1
ATOM 1080 O O . LEU A 1 132 ? -16.979 11.731 -15.249 1.00 78.12 132 LEU A O 1
ATOM 1084 N N . ARG A 1 133 ? -17.393 11.245 -17.405 1.00 80.19 133 ARG A N 1
ATOM 1085 C CA . ARG A 1 133 ? -15.989 11.133 -17.808 1.00 80.19 133 ARG A CA 1
ATOM 1086 C C . ARG A 1 133 ? -15.260 12.451 -17.584 1.00 80.19 133 ARG A C 1
ATOM 1088 O O . ARG A 1 133 ? -14.177 12.440 -17.018 1.00 80.19 133 ARG A O 1
ATOM 1095 N N . PHE A 1 134 ? -15.878 13.576 -17.943 1.00 80.75 134 PHE A N 1
ATOM 1096 C CA . PHE A 1 134 ? -15.307 14.891 -17.675 1.00 80.75 134 PHE A CA 1
ATOM 1097 C C . PHE A 1 134 ? -15.081 15.125 -16.173 1.00 80.75 134 PHE A C 1
ATOM 1099 O O . PHE A 1 134 ? -14.027 15.626 -15.790 1.00 80.75 134 PHE A O 1
ATOM 1106 N N . VAL A 1 135 ? -16.030 14.741 -15.314 1.00 74.44 135 VAL A N 1
ATOM 1107 C CA . VAL A 1 135 ? -15.881 14.863 -13.851 1.00 74.44 135 VAL A CA 1
ATOM 1108 C C . VAL A 1 135 ? -14.749 13.980 -13.329 1.00 74.44 135 VAL A C 1
ATOM 1110 O O . VAL A 1 135 ? -13.931 14.462 -12.554 1.00 74.44 135 VAL A O 1
ATOM 1113 N N . LEU A 1 136 ? -14.659 12.729 -13.790 1.00 72.88 136 LEU A N 1
ATOM 1114 C CA . LEU A 1 136 ? -13.610 11.783 -13.395 1.00 72.88 136 LEU A CA 1
ATOM 1115 C C . LEU A 1 136 ? -12.214 12.222 -13.859 1.00 72.88 136 LEU A C 1
ATOM 1117 O O . LEU A 1 136 ? -11.253 12.133 -13.103 1.00 72.88 136 LEU A O 1
ATOM 1121 N N . GLU A 1 137 ? -12.091 12.733 -15.085 1.00 74.12 137 GLU A N 1
ATOM 1122 C CA . GLU A 1 137 ? -10.818 13.214 -15.639 1.00 74.12 137 GLU A CA 1
ATOM 1123 C C . GLU A 1 137 ? -10.326 14.504 -14.961 1.00 74.12 137 GLU A C 1
ATOM 1125 O O . GLU A 1 137 ? -9.135 14.808 -15.009 1.00 74.12 137 GLU A O 1
ATOM 1130 N N . ASN A 1 138 ? -11.223 15.265 -14.321 1.00 68.31 138 ASN A N 1
ATOM 1131 C CA . ASN A 1 138 ? -10.916 16.568 -13.725 1.00 68.31 138 ASN A CA 1
ATOM 1132 C C . ASN A 1 138 ? -11.076 16.612 -12.190 1.00 68.31 138 ASN A C 1
ATOM 1134 O O . ASN A 1 138 ? -10.922 17.693 -11.614 1.00 68.31 138 ASN A O 1
ATOM 1138 N N . GLU A 1 139 ? -11.330 15.477 -11.522 1.00 64.31 139 GLU A N 1
ATOM 1139 C CA . GLU A 1 139 ? -11.574 15.366 -10.066 1.00 64.31 139 GLU A CA 1
ATOM 1140 C C . GLU A 1 139 ? -10.424 15.966 -9.227 1.00 64.31 139 GLU A C 1
ATOM 1142 O O . GLU A 1 139 ? -10.656 16.606 -8.202 1.00 64.31 139 GLU A O 1
ATOM 1147 N N . ASP A 1 140 ? -9.180 15.854 -9.710 1.00 59.19 140 ASP A N 1
ATOM 1148 C CA . ASP A 1 140 ? -7.973 16.350 -9.032 1.00 59.19 140 ASP A CA 1
ATOM 1149 C C . ASP A 1 140 ? -7.600 17.813 -9.358 1.00 59.19 140 ASP A C 1
ATOM 1151 O O . ASP A 1 140 ? -6.609 18.335 -8.832 1.00 59.19 140 ASP A O 1
ATOM 1155 N N . THR A 1 141 ? -8.362 18.502 -10.215 1.00 60.34 141 THR A N 1
ATOM 1156 C CA . THR A 1 141 ? -8.020 19.856 -10.688 1.00 60.34 141 THR A CA 1
ATOM 1157 C C . THR A 1 141 ? -8.574 20.959 -9.774 1.00 60.34 141 THR A C 1
ATOM 1159 O O . THR A 1 141 ? -9.748 20.966 -9.417 1.00 60.34 141 THR A O 1
ATOM 1162 N N . LEU A 1 142 ? -7.747 21.960 -9.437 1.00 52.12 142 LEU A N 1
ATOM 1163 C CA . LEU A 1 142 ? -8.129 23.114 -8.591 1.00 52.12 142 LEU A CA 1
ATOM 1164 C C . LEU A 1 142 ? -9.201 24.035 -9.218 1.00 52.12 142 LEU A C 1
ATOM 1166 O O . LEU A 1 142 ? -9.705 24.931 -8.552 1.00 52.12 142 LEU A O 1
ATOM 1170 N N . TYR A 1 143 ? -9.550 23.823 -10.492 1.00 60.41 143 TYR A N 1
ATOM 1171 C CA . TYR A 1 143 ? -10.482 24.653 -11.269 1.00 60.41 143 TYR A CA 1
ATOM 1172 C C . TYR A 1 143 ? -11.694 23.859 -11.779 1.00 60.41 143 TYR A C 1
ATOM 1174 O O . TYR A 1 143 ? -12.296 24.227 -12.791 1.00 60.41 143 TYR A O 1
ATOM 1182 N N . LEU A 1 144 ? -12.056 22.758 -11.107 1.00 66.75 144 LEU A N 1
ATOM 1183 C CA . LEU A 1 144 ? -13.163 21.890 -11.518 1.00 66.75 144 LEU A CA 1
ATOM 1184 C C . LEU A 1 144 ? -14.474 22.670 -11.712 1.00 66.75 144 LEU A C 1
ATOM 1186 O O . LEU A 1 144 ? -15.177 22.430 -12.688 1.00 66.75 144 LEU A O 1
ATOM 1190 N N . SER A 1 145 ? -14.770 23.653 -10.855 1.00 72.25 145 SER A N 1
ATOM 1191 C CA . SER A 1 145 ? -15.968 24.497 -10.975 1.00 72.25 145 SER A CA 1
ATOM 1192 C C . SER A 1 145 ? -15.993 25.301 -12.282 1.00 72.25 145 SER A C 1
ATOM 1194 O O . SER A 1 145 ? -16.953 25.201 -13.046 1.00 72.25 145 SER A O 1
ATOM 1196 N N . GLU A 1 146 ? -14.929 26.040 -12.604 1.00 73.69 146 GLU A N 1
ATOM 1197 C CA . GLU A 1 146 ? -14.849 26.848 -13.828 1.00 73.69 146 GLU A CA 1
ATOM 1198 C C . GLU A 1 146 ? -14.777 26.001 -15.102 1.00 73.69 146 GLU A C 1
ATOM 1200 O O . GLU A 1 146 ? -15.357 26.357 -16.133 1.00 73.69 146 GLU A O 1
ATOM 1205 N N . ASN A 1 147 ? -14.052 24.882 -15.053 1.00 74.62 147 ASN A N 1
ATOM 1206 C CA . ASN A 1 147 ? -13.902 23.979 -16.188 1.00 74.62 147 ASN A CA 1
ATOM 1207 C C . ASN A 1 147 ? -15.216 23.252 -16.480 1.00 74.62 147 ASN A C 1
ATOM 1209 O O . ASN A 1 147 ? -15.602 23.141 -17.645 1.00 74.62 147 ASN A O 1
ATOM 1213 N N . LEU A 1 148 ? -15.945 22.847 -15.437 1.00 77.12 148 LEU A N 1
ATOM 1214 C CA . LEU A 1 148 ? -17.269 22.252 -15.560 1.00 77.12 148 LEU A CA 1
ATOM 1215 C C . LEU A 1 148 ? -18.286 23.255 -16.096 1.00 77.12 148 LEU A C 1
ATOM 1217 O O . LEU A 1 148 ? -19.067 22.914 -16.976 1.00 77.12 148 LEU A O 1
ATOM 1221 N N . GLU A 1 149 ? -18.244 24.514 -15.665 1.00 81.81 149 GLU A N 1
ATOM 1222 C CA . GLU A 1 149 ? -19.094 25.548 -16.255 1.00 81.81 149 GLU A CA 1
ATOM 1223 C C . GLU A 1 149 ? -18.807 25.773 -17.739 1.00 81.81 149 GLU A C 1
ATOM 1225 O O . GLU A 1 149 ? -19.735 25.881 -18.543 1.00 81.81 149 GLU A O 1
ATOM 1230 N N . LYS A 1 150 ? -17.526 25.843 -18.122 1.00 81.88 150 LYS A N 1
ATOM 1231 C CA . LYS A 1 150 ? -17.117 25.965 -19.528 1.00 81.88 150 LYS A CA 1
ATOM 1232 C C . LYS A 1 150 ? -17.555 24.738 -20.328 1.00 81.88 150 LYS A C 1
ATOM 1234 O O . LYS A 1 150 ? -17.989 24.893 -21.467 1.00 81.88 150 LYS A O 1
ATOM 1239 N N . PHE A 1 151 ? -17.480 23.547 -19.737 1.00 81.88 151 PHE A N 1
ATOM 1240 C CA . PHE A 1 151 ? -17.925 22.304 -20.353 1.00 81.88 151 PHE A CA 1
ATOM 1241 C C . PHE A 1 151 ? -19.444 22.276 -20.527 1.00 81.88 151 PHE A C 1
ATOM 1243 O O . PHE A 1 151 ? -19.913 22.071 -21.641 1.00 81.88 151 PHE A O 1
ATOM 1250 N N . LEU A 1 152 ? -20.228 22.545 -19.482 1.00 80.44 152 LEU A N 1
ATOM 1251 C CA . LEU A 1 152 ? -21.696 22.563 -19.522 1.00 80.44 152 LEU A CA 1
ATOM 1252 C C . LEU A 1 152 ? -22.254 23.585 -20.530 1.00 80.44 152 LEU A C 1
ATOM 1254 O O . LEU A 1 152 ? -23.344 23.389 -21.061 1.00 80.44 152 LEU A O 1
ATOM 1258 N N . LYS A 1 153 ? -21.489 24.638 -20.845 1.00 83.56 153 LYS A N 1
ATOM 1259 C CA . LYS A 1 153 ? -21.840 25.665 -21.841 1.00 83.56 153 LYS A CA 1
ATOM 1260 C C . LYS A 1 153 ? -21.392 25.331 -23.279 1.00 83.56 153 LYS A C 1
ATOM 1262 O O . LYS A 1 153 ? -21.895 25.952 -24.211 1.00 83.56 153 LYS A O 1
ATOM 1267 N N . LYS A 1 154 ? -20.458 24.390 -23.494 1.00 77.44 154 LYS A N 1
ATOM 1268 C CA . LYS A 1 154 ? -19.888 24.065 -24.823 1.00 77.44 154 LYS A CA 1
ATOM 1269 C C . LYS A 1 154 ? -20.462 22.770 -25.434 1.00 77.44 154 LYS A C 1
ATOM 1271 O O . LYS A 1 154 ? -20.668 21.798 -24.698 1.00 77.44 154 LYS A O 1
ATOM 1276 N N . PRO A 1 155 ? -20.656 22.719 -26.771 1.00 58.38 155 PRO A N 1
ATOM 1277 C CA . PRO A 1 155 ? -21.009 21.493 -27.486 1.00 58.38 155 PRO A CA 1
ATOM 1278 C C . PRO A 1 155 ? -19.855 20.483 -27.439 1.00 58.38 155 PRO A C 1
ATOM 1280 O O . PRO A 1 155 ? -18.682 20.857 -27.447 1.00 58.38 155 PRO A O 1
ATOM 1283 N N . PHE A 1 156 ? -20.192 19.198 -27.359 1.00 51.03 156 PHE A N 1
ATOM 1284 C CA . PHE A 1 156 ? -19.226 18.105 -27.283 1.00 51.03 156 PHE A CA 1
ATOM 1285 C C . PHE A 1 156 ? -18.660 17.782 -28.677 1.00 51.03 156 PHE A C 1
ATOM 1287 O O . PHE A 1 156 ? -19.404 17.375 -29.565 1.00 51.03 156 PHE A O 1
ATOM 1294 N N . THR A 1 157 ? -17.347 17.942 -28.868 1.00 40.44 157 THR A N 1
ATOM 1295 C CA . THR A 1 157 ? -16.604 17.405 -30.021 1.00 40.44 157 THR A CA 1
ATOM 1296 C C . THR A 1 157 ? -15.750 16.235 -29.547 1.00 40.44 157 THR A C 1
ATOM 1298 O O . THR A 1 157 ? -14.866 16.418 -28.710 1.00 40.44 157 THR A O 1
ATOM 1301 N N . LEU A 1 158 ? -16.018 15.036 -30.065 1.00 33.47 158 LEU A N 1
ATOM 1302 C CA . LEU A 1 158 ? -15.213 13.841 -29.816 1.00 33.47 158 LEU A CA 1
ATOM 1303 C C . LEU A 1 158 ? -13.830 13.996 -30.463 1.00 33.47 158 LEU A C 1
ATOM 1305 O O . LEU A 1 158 ? -13.669 13.719 -31.647 1.00 33.47 158 LEU A O 1
ATOM 1309 N N . SER A 1 159 ? -12.838 14.379 -29.665 1.00 30.12 159 SER A N 1
ATOM 1310 C CA . SER A 1 159 ? -11.431 14.076 -29.931 1.00 30.12 159 SER A CA 1
ATOM 1311 C C . SER A 1 159 ? -10.911 13.273 -28.747 1.00 30.12 159 SER A C 1
ATOM 1313 O O . SER A 1 159 ? -10.880 13.759 -27.619 1.00 30.12 159 SER A O 1
ATOM 1315 N N . SER A 1 160 ? -10.581 12.010 -29.006 1.00 26.62 160 SER A N 1
ATOM 1316 C CA . SER A 1 160 ? -10.002 11.085 -28.031 1.00 26.62 160 SER A CA 1
ATOM 1317 C C . SER A 1 160 ? -8.592 11.551 -27.629 1.00 26.62 160 SER A C 1
ATOM 1319 O O . SER A 1 160 ? -7.845 11.975 -28.515 1.00 26.62 160 SER A O 1
ATOM 1321 N N . PRO A 1 161 ? -8.181 11.471 -26.349 1.00 34.62 161 PRO A N 1
ATOM 1322 C CA . PRO A 1 161 ? -6.830 11.820 -25.945 1.00 34.62 161 PRO A CA 1
ATOM 1323 C C . PRO A 1 161 ? -5.915 10.607 -26.149 1.00 34.62 161 PRO A C 1
ATOM 1325 O O . PRO A 1 161 ? -6.085 9.554 -25.539 1.00 34.62 161 PRO A O 1
ATOM 1328 N N . SER A 1 162 ? -4.929 10.742 -27.026 1.00 29.36 162 SER A N 1
ATOM 1329 C CA . SER A 1 162 ? -3.767 9.856 -27.083 1.00 29.36 162 SER A CA 1
ATOM 1330 C C . SER A 1 162 ? -2.509 10.710 -26.969 1.00 29.36 162 SER A C 1
ATOM 1332 O O . SER A 1 162 ? -2.447 11.817 -27.497 1.00 29.36 162 SER A O 1
ATOM 1334 N N . MET A 1 163 ? -1.571 10.192 -26.181 1.00 31.88 163 MET A N 1
ATOM 1335 C CA . MET A 1 163 ? -0.325 10.794 -25.703 1.00 31.88 163 MET A CA 1
ATOM 1336 C C . MET A 1 163 ? 0.504 11.532 -26.773 1.00 31.88 163 MET A C 1
ATOM 1338 O O . MET A 1 163 ? 0.514 11.111 -27.929 1.00 31.88 163 MET A O 1
ATOM 1342 N N . PRO A 1 164 ? 1.270 12.577 -26.393 1.00 34.50 164 PRO A N 1
ATOM 1343 C CA . PRO A 1 164 ? 2.185 13.255 -27.297 1.00 34.50 164 PRO A CA 1
ATOM 1344 C C . PRO A 1 164 ? 3.500 12.475 -27.384 1.00 34.50 164 PRO A C 1
ATOM 1346 O O . PRO A 1 164 ? 4.233 12.337 -26.406 1.00 34.50 164 PRO A O 1
ATOM 1349 N N . GLY A 1 165 ? 3.812 11.978 -28.574 1.00 29.44 165 GLY A N 1
ATOM 1350 C CA . GLY A 1 165 ? 5.101 11.374 -28.859 1.00 29.44 165 GLY A CA 1
ATOM 1351 C C . GLY A 1 165 ? 5.192 10.933 -30.309 1.00 29.44 165 GLY A C 1
ATOM 1352 O O . GLY A 1 165 ? 4.424 10.082 -30.738 1.00 29.44 165 GLY A O 1
ATOM 1353 N N . ILE A 1 166 ? 6.206 11.468 -30.989 1.00 27.91 166 ILE A N 1
ATOM 1354 C CA . ILE A 1 166 ? 6.704 11.125 -32.328 1.00 27.91 166 ILE A CA 1
ATOM 1355 C C . ILE A 1 166 ? 6.130 11.993 -33.458 1.00 27.91 166 ILE A C 1
ATOM 1357 O O . ILE A 1 166 ? 5.070 11.771 -34.033 1.00 27.91 166 ILE A O 1
ATOM 1361 N N . SER A 1 167 ? 6.948 12.994 -33.768 1.00 28.72 167 SER A N 1
ATOM 1362 C CA . SER A 1 167 ? 7.157 13.602 -35.075 1.00 28.72 167 SER A CA 1
ATOM 1363 C C . SER A 1 167 ? 7.115 12.600 -36.234 1.00 28.72 167 SER A C 1
ATOM 1365 O O . SER A 1 167 ? 7.909 11.662 -36.265 1.00 28.72 167 SER A O 1
ATOM 1367 N N . SER A 1 168 ? 6.311 12.882 -37.255 1.00 26.00 168 SER A N 1
ATOM 1368 C CA . SER A 1 168 ? 6.798 12.836 -38.634 1.00 26.00 168 SER A CA 1
ATOM 1369 C C . SER A 1 168 ? 5.913 13.690 -39.535 1.00 26.00 168 SER A C 1
ATOM 1371 O O . SER A 1 168 ? 4.716 13.851 -39.317 1.00 26.00 168 SER A O 1
ATOM 1373 N N . VAL A 1 169 ? 6.589 14.283 -40.498 1.00 32.28 169 VAL A N 1
ATOM 1374 C CA . VAL A 1 169 ? 6.213 15.367 -41.392 1.00 32.28 169 VAL A CA 1
ATOM 1375 C C . VAL A 1 169 ? 5.326 14.824 -42.513 1.00 32.28 169 VAL A C 1
ATOM 1377 O O . VAL A 1 169 ? 5.703 13.832 -43.125 1.00 32.28 169 VAL A O 1
ATOM 1380 N N . SER A 1 170 ? 4.190 15.470 -42.795 1.00 33.28 170 SER A N 1
ATOM 1381 C CA . SER A 1 170 ? 3.649 15.681 -44.154 1.00 33.28 170 SER A CA 1
ATOM 1382 C C . SER A 1 170 ? 2.297 16.387 -44.051 1.00 33.28 170 SER A C 1
ATOM 1384 O O . SER A 1 170 ? 1.321 15.799 -43.596 1.00 33.28 170 SER A O 1
ATOM 1386 N N . ASP A 1 171 ? 2.252 17.668 -44.400 1.00 29.28 171 ASP A N 1
ATOM 1387 C CA . ASP A 1 171 ? 1.496 18.118 -45.572 1.00 29.28 171 ASP A CA 1
ATOM 1388 C C . ASP A 1 171 ? 1.592 19.639 -45.669 1.00 29.28 171 ASP A C 1
ATOM 1390 O O . ASP A 1 171 ? 0.978 20.398 -44.919 1.00 29.28 171 ASP A O 1
ATOM 1394 N N . GLU A 1 172 ? 2.467 20.035 -46.593 1.00 34.97 172 GLU A N 1
ATOM 1395 C CA . GLU A 1 172 ? 2.300 21.142 -47.528 1.00 34.97 172 GLU A CA 1
ATOM 1396 C C . GLU A 1 172 ? 0.934 21.837 -47.454 1.00 34.97 172 GLU A C 1
ATOM 1398 O O . GLU A 1 172 ? -0.119 21.279 -47.779 1.00 34.97 172 GLU A O 1
ATOM 1403 N N . GLU A 1 173 ? 0.995 23.119 -47.104 1.00 34.84 173 GLU A N 1
ATOM 1404 C CA . GLU A 1 173 ? -0.025 24.109 -47.407 1.00 34.84 173 GLU A CA 1
ATOM 1405 C C . GLU A 1 173 ? -0.352 24.090 -48.907 1.00 34.84 173 GLU A C 1
ATOM 1407 O O . GLU A 1 173 ? 0.273 24.764 -49.721 1.00 34.84 173 GLU A O 1
ATOM 1412 N N . SER A 1 174 ? -1.398 23.362 -49.286 1.00 31.73 174 SER A N 1
ATOM 1413 C CA . SER A 1 174 ? -2.090 23.599 -50.548 1.00 31.73 174 SER A CA 1
ATOM 1414 C C . SER A 1 174 ? -3.275 24.534 -50.301 1.00 31.73 174 SER A C 1
ATOM 1416 O O . SER A 1 174 ? -4.247 24.132 -49.652 1.00 31.73 174 SER A O 1
ATOM 1418 N N . PRO A 1 175 ? -3.263 25.776 -50.818 1.00 40.44 175 PRO A N 1
ATOM 1419 C CA . PRO A 1 175 ? -4.446 26.612 -50.797 1.00 40.44 175 PRO A CA 1
ATOM 1420 C C . PRO A 1 175 ? -5.454 26.090 -51.826 1.00 40.44 175 PRO A C 1
ATOM 1422 O O . PRO A 1 175 ? -5.138 25.820 -52.986 1.00 40.44 175 PRO A O 1
ATOM 1425 N N . ILE A 1 176 ? -6.705 25.981 -51.391 1.00 31.73 176 ILE A N 1
ATOM 1426 C CA . ILE A 1 176 ? -7.854 25.640 -52.226 1.00 31.73 176 ILE A CA 1
ATOM 1427 C C . ILE A 1 176 ? -8.063 26.763 -53.253 1.00 31.73 176 ILE A C 1
ATOM 1429 O O . ILE A 1 176 ? -8.666 27.792 -52.949 1.00 31.73 176 ILE A O 1
ATOM 1433 N N .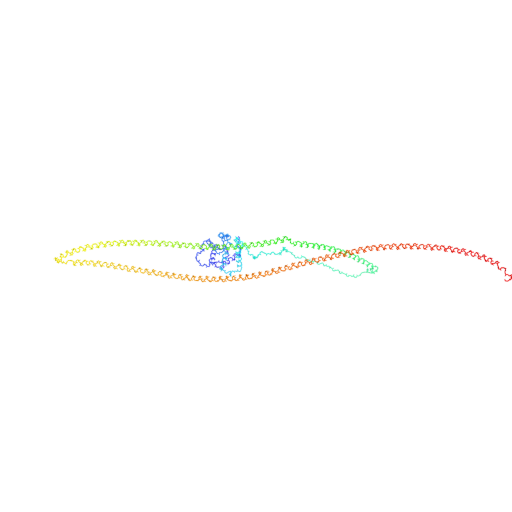 PHE A 1 177 ? -7.606 26.556 -54.489 1.00 28.47 177 PHE A N 1
ATOM 1434 C CA . PHE A 1 177 ? -8.001 27.369 -55.638 1.00 28.47 177 PHE A CA 1
ATOM 1435 C C . PHE A 1 177 ? -9.081 26.649 -56.446 1.00 28.47 177 PHE A C 1
ATOM 1437 O O . PHE A 1 177 ? -8.822 25.785 -57.280 1.00 28.47 177 PHE A O 1
ATOM 1444 N N . ASN A 1 178 ? -10.326 27.064 -56.234 1.00 35.81 178 ASN A N 1
ATOM 1445 C CA . ASN A 1 178 ? -11.379 26.897 -57.225 1.00 35.81 178 ASN A CA 1
ATOM 1446 C C . ASN A 1 178 ? -11.133 27.909 -58.356 1.00 35.81 178 ASN A C 1
ATOM 1448 O O . ASN A 1 178 ? -11.201 29.096 -58.062 1.00 35.81 178 ASN A O 1
ATOM 1452 N N . TRP A 1 179 ? -10.912 27.476 -59.612 1.00 27.83 179 TRP A N 1
ATOM 1453 C CA . TRP A 1 179 ? -11.452 28.110 -60.840 1.00 27.83 179 TRP A CA 1
ATOM 1454 C C . TRP A 1 179 ? -11.086 27.385 -62.160 1.00 27.83 179 TRP A C 1
ATOM 1456 O O . TRP A 1 179 ? -9.930 27.276 -62.534 1.00 27.83 179 TRP A O 1
ATOM 1466 N N . ARG A 1 180 ? -12.158 27.047 -62.899 1.00 29.67 180 ARG A N 1
ATOM 1467 C CA . ARG A 1 180 ? -12.377 27.061 -64.368 1.00 29.67 180 ARG A CA 1
ATOM 1468 C C . ARG A 1 180 ? -11.605 26.129 -65.328 1.00 29.67 180 ARG A C 1
ATOM 1470 O O . ARG A 1 180 ? -10.401 25.949 -65.298 1.00 29.67 180 ARG A O 1
ATOM 1477 N N . ARG A 1 181 ? -12.406 25.612 -66.272 1.00 33.91 181 ARG A N 1
ATOM 1478 C CA . ARG A 1 181 ? -12.086 24.771 -67.436 1.00 33.91 181 ARG A CA 1
ATOM 1479 C C . ARG A 1 181 ? -11.519 25.578 -68.633 1.00 33.91 181 ARG A C 1
ATOM 1481 O O . ARG A 1 181 ? -11.988 26.689 -68.873 1.00 33.91 181 ARG A O 1
ATOM 1488 N N . THR A 1 182 ? -10.708 24.895 -69.462 1.00 38.91 182 THR A N 1
ATOM 1489 C CA . THR A 1 182 ? -10.292 25.144 -70.883 1.00 38.91 182 THR A CA 1
ATOM 1490 C C . THR A 1 182 ? -9.289 26.290 -71.165 1.00 38.91 182 THR A C 1
ATOM 1492 O O . THR A 1 182 ? -9.302 27.277 -70.436 1.00 38.91 182 THR A O 1
ATOM 1495 N N . PRO A 1 183 ? -8.387 26.151 -72.177 1.00 43.97 183 PRO A N 1
ATOM 1496 C CA . PRO A 1 183 ? -8.755 26.287 -73.595 1.00 43.97 183 PRO A CA 1
ATOM 1497 C C . PRO A 1 183 ? -8.248 25.188 -74.557 1.00 43.97 183 PRO A C 1
ATOM 1499 O O . PRO A 1 183 ? -7.364 24.387 -74.273 1.00 43.97 183 PRO A O 1
ATOM 1502 N N . GLN A 1 184 ? -8.909 25.204 -75.710 1.00 33.53 184 GLN A N 1
ATOM 1503 C CA . GLN A 1 184 ? -8.962 24.297 -76.852 1.00 33.53 184 GLN A CA 1
ATOM 1504 C C . GLN A 1 184 ? -7.870 24.625 -77.890 1.00 33.53 184 GLN A C 1
ATOM 1506 O O . GLN A 1 184 ? -7.659 25.793 -78.205 1.00 33.53 184 GLN A O 1
ATOM 1511 N N . VAL A 1 185 ? -7.206 23.606 -78.448 1.00 35.66 185 VAL A N 1
ATOM 1512 C CA . VAL A 1 185 ? -6.267 23.753 -79.578 1.00 35.66 185 VAL A CA 1
ATOM 1513 C C . VAL A 1 185 ? -7.057 23.779 -80.890 1.00 35.66 185 VAL A C 1
ATOM 1515 O O . VAL A 1 185 ? -7.903 22.918 -81.133 1.00 35.66 185 VAL A O 1
ATOM 1518 N N . GLN A 1 186 ? -6.793 24.790 -81.716 1.00 32.38 186 GLN A N 1
ATOM 1519 C CA . GLN A 1 186 ? -7.453 25.067 -82.991 1.00 32.38 186 GLN A CA 1
ATOM 1520 C C . GLN A 1 186 ? -6.590 24.504 -84.132 1.00 32.38 186 GLN A C 1
ATOM 1522 O O . GLN A 1 186 ? -5.457 24.940 -84.321 1.00 32.38 186 GLN A O 1
ATOM 1527 N N . PHE A 1 187 ? -7.099 23.519 -84.874 1.00 35.09 187 PHE A N 1
ATOM 1528 C CA . PHE A 1 187 ? -6.449 23.029 -86.093 1.00 35.09 187 PHE A CA 1
ATOM 1529 C C . PHE A 1 187 ? -6.790 23.953 -87.266 1.00 35.09 187 PHE A C 1
ATOM 1531 O O . PHE A 1 187 ? -7.955 24.285 -87.480 1.00 35.09 187 PHE A O 1
ATOM 1538 N N . LEU A 1 188 ? -5.761 24.374 -88.005 1.00 45.56 188 LEU A N 1
ATOM 1539 C CA . LEU A 1 188 ? -5.875 25.197 -89.205 1.00 45.56 188 LEU A CA 1
ATOM 1540 C C . LEU A 1 188 ? -6.218 24.302 -90.407 1.00 45.56 188 LEU A C 1
ATOM 1542 O O . LEU A 1 188 ? -5.460 23.402 -90.765 1.00 45.56 188 LEU A O 1
ATOM 1546 N N . GLU A 1 189 ? -7.375 24.556 -91.007 1.00 37.25 189 GLU A N 1
ATOM 1547 C CA . GLU A 1 189 ? -7.878 23.939 -92.232 1.00 37.25 189 GLU A CA 1
ATOM 1548 C C . GLU A 1 189 ? -7.131 24.533 -93.441 1.00 37.25 189 GLU A C 1
ATOM 1550 O O . GLU A 1 189 ? -7.186 25.742 -93.670 1.00 37.25 189 GLU A O 1
ATOM 1555 N N . LEU A 1 190 ? -6.399 23.708 -94.202 1.00 37.47 190 LEU A N 1
ATOM 1556 C CA . LEU A 1 190 ? -5.776 24.122 -95.464 1.00 37.47 190 LEU A CA 1
ATOM 1557 C C . LEU A 1 190 ? -6.506 23.500 -96.652 1.00 37.47 190 LEU A C 1
ATOM 1559 O O . LEU A 1 190 ? -6.699 22.289 -96.754 1.00 37.47 190 LEU A O 1
ATOM 1563 N N . THR A 1 191 ? -6.923 24.404 -97.527 1.00 34.72 191 THR A N 1
ATOM 1564 C CA . THR A 1 191 ? -7.788 24.235 -98.681 1.00 34.72 191 THR A CA 1
ATOM 1565 C C . THR A 1 191 ? -7.099 23.541 -99.853 1.00 34.72 191 THR A C 1
ATOM 1567 O O . THR A 1 191 ? -5.932 23.755 -100.176 1.00 34.72 191 THR A O 1
ATOM 1570 N N . THR A 1 192 ? -7.894 22.718 -100.526 1.00 34.94 192 THR A N 1
ATOM 1571 C CA . THR A 1 192 ? -7.658 22.121 -101.835 1.00 34.94 192 THR A CA 1
ATOM 1572 C C . THR A 1 192 ? -7.488 23.188 -102.919 1.00 34.94 192 THR A C 1
ATOM 1574 O O . THR A 1 192 ? -8.336 24.061 -103.086 1.00 34.94 192 THR A O 1
ATOM 1577 N N . VAL A 1 193 ? -6.438 23.065 -103.736 1.00 33.97 193 VAL A N 1
ATOM 1578 C CA . VAL A 1 193 ? -6.365 23.716 -105.053 1.00 33.97 193 VAL A CA 1
ATOM 1579 C C . VAL A 1 193 ? -6.202 22.642 -106.119 1.00 33.97 193 VAL A C 1
ATOM 1581 O O . VAL A 1 193 ? -5.142 22.049 -106.300 1.00 33.97 193 VAL A O 1
ATOM 1584 N N . ALA A 1 194 ? -7.309 22.381 -106.807 1.00 28.62 194 ALA A N 1
ATOM 1585 C CA . ALA A 1 194 ? -7.332 21.713 -108.092 1.00 28.62 194 ALA A CA 1
ATOM 1586 C C . ALA A 1 194 ? -6.886 22.699 -109.179 1.00 28.62 194 ALA A C 1
ATOM 1588 O O . ALA A 1 194 ? -7.343 23.841 -109.191 1.00 28.62 194 ALA A O 1
ATOM 1589 N N . SER A 1 195 ? -6.093 22.242 -110.147 1.00 27.16 195 SER A N 1
ATOM 1590 C CA . SER A 1 195 ? -6.542 22.226 -111.546 1.00 27.16 195 SER A CA 1
ATOM 1591 C C . SER A 1 195 ? -5.469 21.705 -112.495 1.00 27.16 195 SER A C 1
ATOM 1593 O O . SER A 1 195 ? -4.366 22.230 -112.613 1.00 27.16 195 SER A O 1
ATOM 1595 N N . SER A 1 196 ? -5.887 20.684 -113.234 1.00 29.14 196 SER A N 1
ATOM 1596 C CA . SER A 1 196 ? -5.522 20.409 -114.617 1.00 29.14 196 SER A CA 1
ATOM 1597 C C . SER A 1 196 ? -5.600 21.656 -115.510 1.00 29.14 196 SER A C 1
ATOM 1599 O O . SER A 1 196 ? -6.520 22.452 -115.351 1.00 29.14 196 SER A O 1
ATOM 1601 N N . SER A 1 197 ? -4.793 21.735 -116.568 1.00 33.25 197 SER A N 1
ATOM 1602 C CA . SER A 1 197 ? -5.275 21.451 -117.933 1.00 33.25 197 SER A CA 1
ATOM 1603 C C . SER A 1 197 ? -4.317 21.970 -119.015 1.00 33.25 197 SER A C 1
ATOM 1605 O O . SER A 1 197 ? -3.787 23.073 -118.943 1.00 33.25 197 SER A O 1
ATOM 1607 N N . ALA A 1 198 ? -4.138 21.081 -119.990 1.00 35.88 198 ALA A N 1
ATOM 1608 C CA . ALA A 1 198 ? -3.805 21.20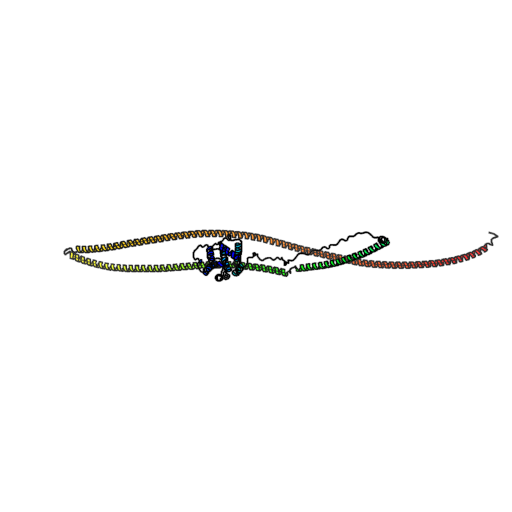3 -121.405 1.00 35.88 198 ALA A CA 1
ATOM 1609 C C . ALA A 1 198 ? -3.314 22.541 -122.003 1.00 35.88 198 ALA A C 1
ATOM 1611 O O . ALA A 1 198 ? -3.936 23.596 -121.909 1.00 35.88 198 ALA A O 1
ATOM 1612 N N . GLY A 1 199 ? -2.213 22.388 -122.749 1.00 39.72 199 GLY A N 1
ATOM 1613 C CA . GLY A 1 199 ? -1.500 23.376 -123.552 1.00 39.72 199 GLY A CA 1
ATOM 1614 C C . GLY A 1 199 ? -2.324 24.170 -124.569 1.00 39.72 199 GLY A C 1
ATOM 1615 O O . GLY A 1 199 ? -3.313 23.711 -125.138 1.00 39.72 199 GLY A O 1
ATOM 1616 N N . SER A 1 200 ? -1.821 25.377 -124.827 1.00 39.03 200 SER A N 1
ATOM 1617 C CA . SER A 1 200 ? -2.249 26.318 -125.867 1.00 39.03 200 SER A CA 1
ATOM 1618 C C . SER A 1 200 ? -1.070 26.589 -126.833 1.00 39.03 200 SER A C 1
ATOM 1620 O O . SER A 1 200 ? 0.077 26.318 -126.466 1.00 39.03 200 SER A O 1
ATOM 1622 N N . PRO A 1 201 ? -1.291 27.152 -128.040 1.00 50.81 201 PRO A N 1
ATOM 1623 C CA . PRO A 1 201 ? -0.381 27.093 -129.207 1.00 50.81 201 PRO A CA 1
ATOM 1624 C C . PRO A 1 201 ? 0.947 27.875 -129.112 1.00 50.81 201 PRO A C 1
ATOM 1626 O O . PRO A 1 201 ? 1.611 28.101 -130.117 1.00 50.81 201 PRO A O 1
ATOM 1629 N N . ILE A 1 202 ? 1.356 28.289 -127.912 1.00 50.66 202 ILE A N 1
ATOM 1630 C CA . ILE A 1 202 ? 2.717 28.758 -127.601 1.00 50.66 202 ILE A CA 1
ATOM 1631 C C . ILE A 1 202 ? 3.659 27.562 -127.341 1.00 50.66 202 ILE A C 1
ATOM 1633 O O . ILE A 1 202 ? 4.880 27.702 -127.430 1.00 50.66 202 ILE A O 1
ATOM 1637 N N . GLN A 1 203 ? 3.101 26.370 -127.085 1.00 53.72 203 GLN A N 1
ATOM 1638 C CA . GLN A 1 203 ? 3.840 25.130 -126.832 1.00 53.72 203 GLN A CA 1
ATOM 1639 C C . GLN A 1 203 ? 4.810 24.762 -127.971 1.00 53.72 203 GLN A C 1
ATOM 1641 O O . GLN A 1 203 ? 5.888 24.248 -127.693 1.00 53.72 203 GLN A O 1
ATOM 1646 N N . ASP A 1 204 ? 4.498 25.092 -129.228 1.00 54.78 204 ASP A N 1
ATOM 1647 C CA . ASP A 1 204 ? 5.353 24.744 -130.373 1.00 54.78 204 ASP A CA 1
ATOM 1648 C C . ASP A 1 204 ? 6.591 25.645 -130.508 1.00 54.78 204 ASP A C 1
ATOM 1650 O O . ASP A 1 204 ? 7.647 25.178 -130.929 1.00 54.78 204 ASP A O 1
ATOM 1654 N N . VAL A 1 205 ? 6.530 26.898 -130.041 1.00 57.22 205 VAL A N 1
ATOM 1655 C CA . VAL A 1 205 ? 7.719 27.769 -129.916 1.00 57.22 205 VAL A CA 1
ATOM 1656 C C . VAL A 1 205 ? 8.556 27.357 -128.696 1.00 57.22 205 VAL A C 1
ATOM 1658 O O . VAL A 1 205 ? 9.790 27.339 -128.749 1.00 57.22 205 VAL A O 1
ATOM 1661 N N . LEU A 1 206 ? 7.889 26.944 -127.611 1.00 54.00 206 LEU A N 1
ATOM 1662 C CA . LEU A 1 206 ? 8.515 26.409 -126.395 1.00 54.00 206 LEU A CA 1
ATOM 1663 C C . LEU A 1 206 ? 9.163 25.022 -126.595 1.00 54.00 206 LEU A C 1
ATOM 1665 O O . LEU A 1 206 ? 10.044 24.660 -125.815 1.00 54.00 206 LEU A O 1
ATOM 1669 N N . ASN A 1 207 ? 8.764 24.267 -127.626 1.00 58.47 207 ASN A N 1
ATOM 1670 C CA . ASN A 1 207 ? 9.287 22.937 -127.967 1.00 58.47 207 ASN A CA 1
ATOM 1671 C C . ASN A 1 207 ? 10.504 22.960 -128.908 1.00 58.47 207 ASN A C 1
ATOM 1673 O O . ASN A 1 207 ? 11.000 21.909 -129.311 1.00 58.47 207 ASN A O 1
ATOM 1677 N N . THR A 1 208 ? 11.044 24.140 -129.219 1.00 59.91 208 THR A N 1
ATOM 1678 C CA . THR A 1 208 ? 12.323 24.246 -129.929 1.00 59.91 208 THR A CA 1
ATOM 1679 C C . THR A 1 208 ? 13.451 23.708 -129.026 1.00 59.91 208 THR A C 1
ATOM 1681 O O . THR A 1 208 ? 13.549 24.159 -127.878 1.00 59.91 208 THR A O 1
ATOM 1684 N N . PRO A 1 209 ? 14.352 22.816 -129.495 1.00 69.00 209 PRO A N 1
ATOM 1685 C CA . PRO A 1 209 ? 15.387 22.198 -128.654 1.00 69.00 209 PRO A CA 1
ATOM 1686 C C . PRO A 1 209 ? 16.233 23.210 -127.869 1.00 69.00 209 PRO A C 1
ATOM 1688 O O . PRO A 1 209 ? 16.575 22.982 -126.712 1.00 69.00 209 PRO A O 1
ATOM 1691 N N . GLN A 1 210 ? 16.510 24.375 -128.465 1.00 71.75 210 GLN A N 1
ATOM 1692 C CA . GLN A 1 210 ? 17.261 25.460 -127.828 1.00 71.75 210 GLN A CA 1
ATOM 1693 C C . GLN A 1 210 ? 16.508 26.113 -126.654 1.00 71.75 210 GLN A C 1
ATOM 1695 O O . GLN A 1 210 ? 17.125 26.478 -125.653 1.00 71.75 210 GLN A O 1
ATOM 1700 N N . PHE A 1 211 ? 15.180 26.242 -126.741 1.00 75.62 211 PHE A N 1
ATOM 1701 C CA . PHE A 1 211 ? 14.365 26.823 -125.672 1.00 75.62 211 PHE A CA 1
ATOM 1702 C C . PHE A 1 211 ? 14.161 25.828 -124.523 1.00 75.62 211 PHE A C 1
ATOM 1704 O O . PHE A 1 211 ? 14.267 26.208 -123.356 1.00 75.62 211 PHE A O 1
ATOM 1711 N N . GLN A 1 212 ? 13.964 24.542 -124.837 1.00 76.31 212 GLN A N 1
ATOM 1712 C CA . GLN A 1 212 ? 13.901 23.477 -123.833 1.00 76.31 212 GLN A CA 1
ATOM 1713 C C . GLN A 1 212 ? 15.232 23.322 -123.083 1.00 76.31 212 GLN A C 1
ATOM 1715 O O . GLN A 1 212 ? 15.229 23.284 -121.854 1.00 76.31 212 GLN A O 1
ATOM 1720 N N . LEU A 1 213 ? 16.376 23.353 -123.782 1.00 79.06 213 LEU A N 1
ATOM 1721 C CA . LEU A 1 213 ? 17.701 23.376 -123.149 1.00 79.06 213 LEU A CA 1
ATOM 1722 C C . LEU A 1 213 ? 17.873 24.591 -122.238 1.00 79.06 213 LEU A C 1
ATOM 1724 O O . LEU A 1 213 ? 18.317 24.435 -121.104 1.00 79.06 213 LEU A O 1
ATOM 1728 N N . ARG A 1 214 ? 17.491 25.793 -122.685 1.00 81.50 214 ARG A N 1
ATOM 1729 C CA . ARG A 1 214 ? 17.593 27.010 -121.864 1.00 81.50 214 ARG A CA 1
ATOM 1730 C C . ARG A 1 214 ? 16.680 26.959 -120.634 1.00 81.50 214 ARG A C 1
ATOM 1732 O O . ARG A 1 214 ? 17.077 27.428 -119.570 1.00 81.50 214 ARG A O 1
ATOM 1739 N N . ARG A 1 215 ? 15.491 26.359 -120.754 1.00 80.62 215 ARG A N 1
ATOM 1740 C CA . ARG A 1 215 ? 14.567 26.114 -119.637 1.00 80.62 215 ARG A CA 1
ATOM 1741 C C . ARG A 1 215 ? 15.158 25.136 -118.625 1.00 80.62 215 ARG A C 1
ATOM 1743 O O . ARG A 1 215 ? 15.163 25.457 -117.443 1.00 80.62 215 ARG A O 1
ATOM 1750 N N . VAL A 1 216 ? 15.700 24.006 -119.081 1.00 82.38 216 VAL A N 1
ATOM 1751 C CA . VAL A 1 216 ? 16.353 23.012 -118.213 1.00 82.38 216 VAL A CA 1
ATOM 1752 C C . VAL A 1 216 ? 17.589 23.604 -117.538 1.00 82.38 216 VAL A C 1
ATOM 1754 O O . VAL A 1 216 ? 17.758 23.424 -116.341 1.00 82.38 216 VAL A O 1
ATOM 1757 N N . HIS A 1 217 ? 18.413 24.380 -118.250 1.00 85.25 217 HIS A N 1
ATOM 1758 C CA . HIS A 1 217 ? 19.557 25.076 -117.646 1.00 85.25 217 HIS A CA 1
ATOM 1759 C C . HIS A 1 217 ? 19.119 26.072 -116.570 1.00 85.25 217 HIS A C 1
ATOM 1761 O O . HIS A 1 217 ? 19.738 26.139 -115.513 1.00 85.25 217 HIS A O 1
ATOM 1767 N N . LYS A 1 218 ? 18.040 26.826 -116.814 1.00 85.69 218 LYS A N 1
ATOM 1768 C CA . LYS A 1 218 ? 17.484 27.758 -115.828 1.00 85.69 218 LYS A CA 1
ATOM 1769 C C . LYS A 1 218 ? 16.918 27.026 -114.608 1.00 85.69 218 LYS A C 1
ATOM 1771 O O . LYS A 1 218 ? 17.154 27.473 -113.496 1.00 85.69 218 LYS A O 1
ATOM 1776 N N . GLN A 1 219 ? 16.225 25.905 -114.807 1.00 88.25 219 GLN A N 1
ATOM 1777 C CA . GLN A 1 219 ? 15.726 25.064 -113.715 1.00 88.25 219 GLN A CA 1
ATOM 1778 C C . GLN A 1 219 ? 16.875 24.429 -112.925 1.00 88.25 219 GLN A C 1
ATOM 1780 O O . GLN A 1 219 ? 16.854 24.464 -111.708 1.00 88.25 219 GLN A O 1
ATOM 1785 N N . LEU A 1 220 ? 17.919 23.929 -113.590 1.00 89.06 220 LEU A N 1
ATOM 1786 C CA . LEU A 1 220 ? 19.094 23.365 -112.924 1.00 89.06 220 LEU A CA 1
ATOM 1787 C C . LEU A 1 220 ? 19.866 24.422 -112.121 1.00 89.06 220 LEU A C 1
ATOM 1789 O O . LEU A 1 220 ? 20.389 24.110 -111.059 1.00 89.06 220 LEU A O 1
ATOM 1793 N N . ALA A 1 221 ? 19.947 25.660 -112.620 1.00 89.19 221 ALA A N 1
ATOM 1794 C CA . ALA A 1 221 ? 20.514 26.775 -111.867 1.00 89.19 221 ALA A CA 1
ATOM 1795 C C . ALA A 1 221 ? 19.662 27.098 -110.629 1.00 89.19 221 ALA A C 1
ATOM 1797 O O . ALA A 1 221 ? 20.203 27.159 -109.537 1.00 89.19 221 ALA A O 1
ATOM 1798 N N . GLN A 1 222 ? 18.336 27.182 -110.780 1.00 90.69 222 GLN A N 1
ATOM 1799 C CA . GLN A 1 222 ? 17.418 27.390 -109.655 1.00 90.69 222 GLN A CA 1
ATOM 1800 C C . GLN A 1 222 ? 17.497 26.264 -108.613 1.00 90.69 222 GLN A C 1
ATOM 1802 O O . GLN A 1 222 ? 17.508 26.543 -107.425 1.00 90.69 222 GLN A O 1
ATOM 1807 N N . GLU A 1 223 ? 17.601 25.003 -109.033 1.00 88.62 223 GLU A N 1
ATOM 1808 C CA . GLU A 1 223 ? 17.780 23.862 -108.124 1.00 88.62 223 GLU A CA 1
ATOM 1809 C C . GLU A 1 223 ? 19.141 23.884 -107.414 1.00 88.62 223 GLU A C 1
ATOM 1811 O O . GLU A 1 223 ? 19.239 23.457 -106.267 1.00 88.62 223 GLU A O 1
ATOM 1816 N N . ARG A 1 224 ? 20.200 24.384 -108.068 1.00 93.19 224 ARG A N 1
ATOM 1817 C CA . ARG A 1 224 ? 21.496 24.617 -107.409 1.00 93.19 224 ARG A CA 1
ATOM 1818 C C . ARG A 1 224 ? 21.384 25.722 -106.369 1.00 93.19 224 ARG A C 1
ATOM 1820 O O . ARG A 1 224 ? 21.793 25.493 -105.244 1.00 93.19 224 ARG A O 1
ATOM 1827 N N . ASP A 1 225 ? 20.752 26.841 -106.706 1.00 92.62 225 ASP A N 1
ATOM 1828 C CA . ASP A 1 225 ? 20.536 27.940 -105.760 1.00 92.62 225 ASP A CA 1
ATOM 1829 C C . ASP A 1 225 ? 19.693 27.478 -104.554 1.00 92.62 225 ASP A C 1
ATOM 1831 O O . ASP A 1 225 ? 20.019 27.789 -103.412 1.00 92.62 225 ASP A O 1
ATOM 1835 N N . MET A 1 226 ? 18.644 26.676 -104.785 1.00 92.06 226 MET A N 1
ATOM 1836 C CA . MET A 1 226 ? 17.825 26.081 -103.719 1.00 92.06 226 MET A CA 1
ATOM 1837 C C . MET A 1 226 ? 18.607 25.074 -102.876 1.00 92.06 226 MET A C 1
ATOM 1839 O O . MET A 1 226 ? 18.441 25.040 -101.659 1.00 92.06 226 MET A O 1
ATOM 1843 N N . ARG A 1 227 ? 19.462 24.253 -103.496 1.00 94.56 227 ARG A N 1
ATOM 1844 C CA . ARG A 1 227 ? 20.356 23.348 -102.766 1.00 94.56 227 ARG A CA 1
ATOM 1845 C C . ARG A 1 227 ? 21.320 24.140 -101.894 1.00 94.56 227 ARG A C 1
ATOM 1847 O O . ARG A 1 227 ? 21.436 23.822 -100.721 1.00 94.56 227 ARG A O 1
ATOM 1854 N N . ASP A 1 228 ? 21.966 25.160 -102.443 1.00 94.56 228 ASP A N 1
ATOM 1855 C CA . ASP A 1 228 ? 22.919 25.996 -101.717 1.00 94.56 228 ASP A CA 1
ATOM 1856 C C . ASP A 1 228 ? 22.224 26.748 -100.563 1.00 94.56 228 ASP A C 1
ATOM 1858 O O . ASP A 1 228 ? 22.819 26.949 -99.503 1.00 94.56 228 ASP A O 1
ATOM 1862 N N . GLU A 1 229 ? 20.952 27.136 -100.727 1.00 94.62 229 GLU A N 1
ATOM 1863 C CA . GLU A 1 229 ? 20.130 27.696 -99.648 1.00 94.62 229 GLU A CA 1
ATOM 1864 C C . GLU A 1 229 ? 19.842 26.661 -98.556 1.00 94.62 229 GLU A C 1
ATOM 1866 O O . GLU A 1 229 ? 20.093 26.928 -97.385 1.00 94.62 229 GLU A O 1
ATOM 1871 N N . LEU A 1 230 ? 19.396 25.457 -98.925 1.00 93.19 230 LEU A N 1
ATOM 1872 C CA . LEU A 1 230 ? 19.135 24.372 -97.975 1.00 93.19 230 LEU A CA 1
ATOM 1873 C C . LEU A 1 230 ? 20.411 23.901 -97.265 1.00 93.19 230 LEU A C 1
ATOM 1875 O O . LEU A 1 230 ? 20.371 23.596 -96.078 1.00 93.19 230 LEU A O 1
ATOM 1879 N N . GLU A 1 231 ? 21.551 23.863 -97.956 1.00 94.94 231 GLU A N 1
ATOM 1880 C CA . GLU A 1 231 ? 22.858 23.575 -97.359 1.00 94.94 231 GLU A CA 1
ATOM 1881 C C . GLU A 1 231 ? 23.240 24.656 -96.341 1.00 94.94 231 GLU A C 1
ATOM 1883 O O . GLU A 1 231 ? 23.742 24.338 -95.261 1.00 94.94 231 GLU A O 1
ATOM 1888 N N . ARG A 1 232 ? 22.939 25.929 -96.631 1.00 94.81 232 ARG A N 1
ATOM 1889 C CA . ARG A 1 232 ? 23.152 27.037 -95.693 1.00 94.81 232 ARG A CA 1
ATOM 1890 C C . ARG A 1 232 ? 22.208 26.969 -94.497 1.00 94.81 232 ARG A C 1
ATOM 1892 O O . ARG A 1 232 ? 22.655 27.158 -93.369 1.00 94.81 232 ARG A O 1
ATOM 1899 N N . GLU A 1 233 ? 20.928 26.675 -94.707 1.00 94.94 233 GLU A N 1
ATOM 1900 C CA . GLU A 1 233 ? 19.954 26.468 -93.630 1.00 94.94 233 GLU A CA 1
ATOM 1901 C C . GLU A 1 233 ? 20.333 25.266 -92.759 1.00 94.94 233 GLU A C 1
ATOM 1903 O O . GLU A 1 233 ? 20.269 25.351 -91.532 1.00 94.94 233 GLU A O 1
ATOM 1908 N N . LEU A 1 234 ? 20.811 24.174 -93.361 1.00 94.56 234 LEU A N 1
ATOM 1909 C CA . LEU A 1 234 ? 21.293 22.999 -92.642 1.00 94.56 234 LEU A CA 1
ATOM 1910 C C . LEU A 1 234 ? 22.547 23.324 -91.822 1.00 94.56 234 LEU A C 1
ATOM 1912 O O . LEU A 1 234 ? 22.616 22.949 -90.650 1.00 94.56 234 LEU A O 1
ATOM 1916 N N . ALA A 1 235 ? 23.503 24.063 -92.390 1.00 94.75 235 ALA A N 1
ATOM 1917 C CA . ALA A 1 235 ? 24.687 24.529 -91.672 1.00 94.75 235 ALA A CA 1
ATOM 1918 C C . ALA A 1 235 ? 24.309 25.446 -90.496 1.00 94.75 235 ALA A C 1
ATOM 1920 O O . ALA A 1 235 ? 24.785 25.239 -89.379 1.00 94.75 235 ALA A O 1
ATOM 1921 N N . ASN A 1 236 ? 23.386 26.388 -90.709 1.00 95.75 236 ASN A N 1
ATOM 1922 C CA . ASN A 1 236 ? 22.864 27.264 -89.660 1.00 95.75 236 ASN A CA 1
ATOM 1923 C C . ASN A 1 236 ? 22.127 26.469 -88.571 1.00 95.75 236 ASN A C 1
ATOM 1925 O O . ASN A 1 236 ? 22.329 26.713 -87.384 1.00 95.75 236 ASN A O 1
ATOM 1929 N N . SER A 1 237 ? 21.304 25.485 -88.946 1.00 93.56 237 SER A N 1
ATOM 1930 C CA . SER A 1 237 ? 20.607 24.621 -87.986 1.00 93.56 237 SER A CA 1
ATOM 1931 C C . SER A 1 237 ? 21.587 23.777 -87.169 1.00 93.56 237 SER A C 1
ATOM 1933 O O . SER A 1 237 ? 21.438 23.681 -85.953 1.00 93.56 237 SER A O 1
ATOM 1935 N N . SER A 1 238 ? 22.643 23.256 -87.801 1.00 94.12 238 SER A N 1
ATOM 1936 C CA . SER A 1 238 ? 23.713 22.515 -87.127 1.00 94.12 238 SER A CA 1
ATOM 1937 C C . SER A 1 238 ? 24.467 23.417 -86.151 1.00 94.12 238 SER A C 1
ATOM 1939 O O . SER A 1 238 ? 24.718 23.020 -85.016 1.00 94.12 238 SER A O 1
ATOM 1941 N N . GLN A 1 239 ? 24.753 24.663 -86.540 1.00 96.38 239 GLN A N 1
ATOM 1942 C CA . GLN A 1 239 ? 25.350 25.655 -85.649 1.00 96.38 239 GLN A CA 1
ATOM 1943 C C . GLN A 1 239 ? 24.454 25.929 -84.431 1.00 96.38 239 GLN A C 1
ATOM 1945 O O . GLN A 1 239 ? 24.933 25.870 -83.300 1.00 96.38 239 GLN A O 1
ATOM 1950 N N . ILE A 1 240 ? 23.150 26.147 -84.632 1.00 96.31 240 ILE A N 1
ATOM 1951 C CA . ILE A 1 240 ? 22.200 26.366 -83.530 1.00 96.31 240 ILE A CA 1
ATOM 1952 C C . ILE A 1 240 ? 22.131 25.138 -82.613 1.00 96.31 240 ILE A C 1
ATOM 1954 O O . ILE A 1 240 ? 22.112 25.292 -81.394 1.00 96.31 240 ILE A O 1
ATOM 1958 N N . ILE A 1 241 ? 22.124 23.922 -83.167 1.00 95.12 241 ILE A N 1
ATOM 1959 C CA . ILE A 1 241 ? 22.132 22.683 -82.377 1.00 95.12 241 ILE A CA 1
ATOM 1960 C C . ILE A 1 241 ? 23.385 22.621 -81.500 1.00 95.12 241 ILE A C 1
ATOM 1962 O O . ILE A 1 241 ? 23.252 22.460 -80.289 1.00 95.12 241 ILE A O 1
ATOM 1966 N N . THR A 1 242 ? 24.576 22.852 -82.060 1.00 94.81 242 THR A N 1
ATOM 1967 C CA . THR A 1 242 ? 25.822 22.843 -81.270 1.00 94.81 242 THR A CA 1
ATOM 1968 C C . THR A 1 242 ? 25.837 23.911 -80.169 1.00 94.81 242 THR A C 1
ATOM 1970 O O . THR A 1 242 ? 26.300 23.652 -79.057 1.00 94.81 242 THR A O 1
ATOM 1973 N N . GLU A 1 243 ? 25.270 25.098 -80.416 1.00 96.19 243 GLU A N 1
ATOM 1974 C CA . GLU A 1 243 ? 25.126 26.139 -79.391 1.00 96.19 243 GLU A CA 1
ATOM 1975 C C . GLU A 1 243 ? 24.177 25.700 -78.262 1.00 96.19 243 GLU A C 1
ATOM 1977 O O . GLU A 1 243 ? 24.465 25.899 -77.077 1.00 96.19 243 GLU A O 1
ATOM 1982 N N . ARG A 1 244 ? 23.057 25.053 -78.603 1.00 96.00 244 ARG A N 1
ATOM 1983 C CA . ARG A 1 244 ? 22.112 24.511 -77.616 1.00 96.00 244 ARG A CA 1
ATOM 1984 C C . ARG A 1 244 ? 22.708 23.353 -76.824 1.00 96.00 244 ARG A C 1
ATOM 1986 O O . ARG A 1 244 ? 22.515 23.305 -75.613 1.00 96.00 244 ARG A O 1
ATOM 1993 N N . GLU A 1 245 ? 23.468 22.466 -77.455 1.00 95.94 245 GLU A N 1
ATOM 1994 C CA . GLU A 1 245 ? 24.186 21.375 -76.782 1.00 95.94 245 GLU A CA 1
ATOM 1995 C C . GLU A 1 245 ? 25.217 21.905 -75.775 1.00 95.94 245 GLU A C 1
ATOM 1997 O O . GLU A 1 245 ? 25.331 21.383 -74.659 1.00 95.94 245 GLU A O 1
ATOM 2002 N N . LEU A 1 246 ? 25.909 23.001 -76.111 1.00 96.44 246 LEU A N 1
ATOM 2003 C CA . LEU A 1 246 ? 26.806 23.685 -75.181 1.00 96.44 246 LEU A CA 1
ATOM 2004 C C . LEU A 1 246 ? 26.040 24.261 -73.979 1.00 96.44 246 LEU A C 1
ATOM 2006 O O . LEU A 1 246 ? 26.462 24.073 -72.836 1.00 96.44 246 LEU A O 1
ATOM 2010 N N . GLN A 1 247 ? 24.898 24.919 -74.210 1.00 96.75 247 GLN A N 1
ATOM 2011 C CA . GLN A 1 247 ? 24.044 25.439 -73.133 1.00 96.75 247 GLN A CA 1
ATOM 2012 C C . GLN A 1 247 ? 23.523 24.318 -72.223 1.00 96.75 247 GLN A C 1
ATOM 2014 O O . GLN A 1 247 ? 23.567 24.447 -70.999 1.00 96.75 247 GLN A O 1
ATOM 2019 N N . VAL A 1 248 ? 23.077 23.198 -72.798 1.00 95.62 248 VAL A N 1
ATOM 2020 C CA . VAL A 1 248 ? 22.633 22.019 -72.039 1.00 95.62 248 VAL A CA 1
ATOM 2021 C C . VAL A 1 248 ? 23.772 21.474 -71.182 1.00 95.62 248 VAL A C 1
ATOM 2023 O O . VAL A 1 248 ? 23.569 21.226 -69.995 1.00 95.62 248 VAL A O 1
ATOM 2026 N N . SER A 1 249 ? 24.984 21.374 -71.730 1.00 94.88 249 SER A N 1
ATOM 2027 C CA . SER A 1 249 ? 26.162 20.912 -70.985 1.00 94.88 249 SER A CA 1
ATOM 2028 C C . SER A 1 249 ? 26.497 21.834 -69.804 1.00 94.88 249 SER A C 1
ATOM 2030 O O . SER A 1 249 ? 26.787 21.365 -68.702 1.00 94.88 249 SER A O 1
ATOM 2032 N N . GLN A 1 250 ? 26.405 23.154 -69.992 1.00 95.62 250 GLN A N 1
ATOM 2033 C CA . GLN A 1 250 ? 26.613 24.132 -68.917 1.00 95.62 250 GLN A CA 1
ATOM 2034 C C . GLN A 1 250 ? 25.543 24.028 -67.824 1.00 95.62 250 GLN A C 1
ATOM 2036 O O . GLN A 1 250 ? 25.867 24.041 -66.633 1.00 95.62 250 GLN A O 1
ATOM 2041 N N . LEU A 1 251 ? 24.270 23.893 -68.209 1.00 95.56 251 LEU A N 1
ATOM 2042 C CA . LEU A 1 251 ? 23.169 23.713 -67.262 1.00 95.56 251 LEU A CA 1
ATOM 2043 C C . LEU A 1 251 ? 23.297 22.396 -66.494 1.00 95.56 251 LEU A C 1
ATOM 2045 O O . LEU A 1 251 ? 23.113 22.389 -65.281 1.00 95.56 251 LEU A O 1
ATOM 2049 N N . GLN A 1 252 ? 23.689 21.308 -67.158 1.00 93.69 252 GLN A N 1
ATOM 2050 C CA . GLN A 1 252 ? 23.961 20.028 -66.506 1.00 93.69 252 GLN A CA 1
ATOM 2051 C C . GLN A 1 252 ? 25.104 20.143 -65.497 1.00 93.69 252 GLN A C 1
ATOM 2053 O O . GLN A 1 252 ? 24.976 19.647 -64.382 1.00 93.69 252 GLN A O 1
ATOM 2058 N N . GLN A 1 253 ? 26.206 20.822 -65.827 1.00 94.75 253 GLN A N 1
ATOM 2059 C CA . GLN A 1 253 ? 27.291 21.049 -64.866 1.00 94.75 253 GLN A CA 1
ATOM 2060 C C . GLN A 1 253 ? 26.838 21.894 -63.671 1.00 94.75 253 GLN A C 1
ATOM 2062 O O . GLN A 1 253 ? 27.196 21.585 -62.535 1.00 94.75 253 GLN A O 1
ATOM 2067 N N . ARG A 1 254 ? 26.036 22.940 -63.905 1.00 95.75 254 ARG A N 1
ATOM 2068 C CA . ARG A 1 254 ? 25.468 23.763 -62.830 1.00 95.75 254 ARG A CA 1
ATOM 2069 C C . ARG A 1 254 ? 24.538 22.948 -61.935 1.00 95.75 254 ARG A C 1
ATOM 2071 O O . ARG A 1 254 ? 24.621 23.080 -60.720 1.00 95.75 254 ARG A O 1
ATOM 2078 N N . LEU A 1 255 ? 23.710 22.088 -62.520 1.00 93.31 255 LEU A N 1
ATOM 2079 C CA . LEU A 1 255 ? 22.819 21.199 -61.786 1.00 93.31 255 LEU A CA 1
ATOM 2080 C C . LEU A 1 255 ? 23.609 20.186 -60.949 1.00 93.31 255 LEU A C 1
ATOM 2082 O O . LEU A 1 255 ? 23.313 20.026 -59.775 1.00 93.31 255 LEU A O 1
ATOM 2086 N N . HIS A 1 256 ? 24.673 19.586 -61.489 1.00 93.50 256 HIS A N 1
ATOM 2087 C CA . HIS A 1 256 ? 25.550 18.704 -60.710 1.00 93.50 256 HIS A CA 1
ATOM 2088 C C . HIS A 1 256 ? 26.257 19.419 -59.551 1.00 93.50 256 HIS A C 1
ATOM 2090 O O . HIS A 1 256 ? 26.420 18.818 -58.492 1.00 93.50 256 HIS A O 1
ATOM 2096 N N . ARG A 1 257 ? 26.675 20.682 -59.727 1.00 92.44 257 ARG A N 1
ATOM 2097 C CA . ARG A 1 257 ? 27.231 21.483 -58.622 1.00 92.44 257 ARG A CA 1
ATOM 2098 C C . ARG A 1 257 ? 26.174 21.761 -57.559 1.00 92.44 257 ARG A C 1
ATOM 2100 O O . ARG A 1 257 ? 26.413 21.448 -56.407 1.00 92.44 257 ARG A O 1
ATOM 2107 N N . LEU A 1 258 ? 24.988 22.223 -57.958 1.00 89.19 258 LEU A N 1
ATOM 2108 C CA . LEU A 1 258 ? 23.884 22.461 -57.026 1.00 89.19 258 LEU A CA 1
ATOM 2109 C C . LEU A 1 258 ? 23.456 21.189 -56.286 1.00 89.19 258 LEU A C 1
ATOM 2111 O O . LEU A 1 258 ? 23.206 21.261 -55.095 1.00 89.19 258 LEU A O 1
ATOM 2115 N N . MET A 1 259 ? 23.415 20.025 -56.942 1.00 85.19 259 MET A N 1
ATOM 2116 C CA . MET A 1 259 ? 23.121 18.755 -56.262 1.00 85.19 259 MET A CA 1
ATOM 2117 C C . MET A 1 259 ? 24.189 18.387 -55.229 1.00 85.19 259 MET A C 1
ATOM 2119 O O . MET A 1 259 ? 23.856 17.821 -54.193 1.00 85.19 259 MET A O 1
ATOM 2123 N N . ARG A 1 260 ? 25.464 18.692 -55.498 1.00 84.94 260 ARG A N 1
ATOM 2124 C CA . ARG A 1 260 ? 26.553 18.461 -54.542 1.00 84.94 260 ARG A CA 1
ATOM 2125 C C . ARG A 1 260 ? 26.453 19.413 -53.355 1.00 84.94 260 ARG A C 1
ATOM 2127 O O . ARG A 1 260 ? 26.466 18.946 -52.226 1.00 84.94 260 ARG A O 1
ATOM 2134 N N . ASP A 1 261 ? 26.281 20.704 -53.620 1.00 82.38 261 ASP A N 1
ATOM 2135 C CA . ASP A 1 261 ? 26.140 21.730 -52.584 1.00 82.38 261 ASP A CA 1
ATOM 2136 C C . ASP A 1 261 ? 24.879 21.476 -51.728 1.00 82.38 261 ASP A C 1
ATOM 2138 O O . ASP A 1 261 ? 24.915 21.637 -50.512 1.00 82.38 261 ASP A O 1
ATOM 2142 N N . ASN A 1 262 ? 23.784 20.998 -52.336 1.00 77.25 262 ASN A N 1
ATOM 2143 C CA . ASN A 1 262 ? 22.567 20.597 -51.622 1.00 77.25 262 ASN A CA 1
ATOM 2144 C C . ASN A 1 262 ? 22.789 19.342 -50.769 1.00 77.25 262 ASN A C 1
ATOM 2146 O O . ASN A 1 262 ? 22.352 19.306 -49.631 1.00 77.25 262 ASN A O 1
ATOM 2150 N N . ALA A 1 263 ? 23.510 18.335 -51.273 1.00 75.00 263 ALA A N 1
ATOM 2151 C CA . ALA A 1 263 ? 23.852 17.145 -50.489 1.00 75.00 263 ALA A CA 1
ATOM 2152 C C . ALA A 1 263 ? 24.796 17.457 -49.310 1.00 75.00 263 ALA A C 1
ATOM 2154 O O . ALA A 1 263 ? 24.757 16.770 -48.291 1.00 75.00 263 ALA A O 1
ATOM 2155 N N . GLU A 1 264 ? 25.639 18.484 -49.438 1.00 73.81 264 GLU A N 1
ATOM 2156 C CA . GLU A 1 264 ? 26.464 19.010 -48.344 1.00 73.81 264 GLU A CA 1
ATOM 2157 C C . GLU A 1 264 ? 25.640 19.846 -47.345 1.00 73.81 264 GLU A C 1
ATOM 2159 O O . GLU A 1 264 ? 25.951 19.832 -46.157 1.00 73.81 264 GLU A O 1
ATOM 2164 N N . GLN A 1 265 ? 24.572 20.523 -47.788 1.00 66.31 265 GLN A N 1
ATOM 2165 C CA . GLN A 1 265 ? 23.611 21.211 -46.910 1.00 66.31 265 GLN A CA 1
ATOM 2166 C C . GLN A 1 265 ? 22.627 20.266 -46.201 1.00 66.31 265 GLN A C 1
ATOM 2168 O O . GLN A 1 265 ? 22.230 20.561 -45.076 1.00 66.31 265 GLN A O 1
ATOM 2173 N N . ASP A 1 266 ? 22.252 19.145 -46.824 1.00 64.38 266 ASP A N 1
ATOM 2174 C CA . ASP A 1 266 ? 21.360 18.126 -46.247 1.00 64.38 266 ASP A CA 1
ATOM 2175 C C . ASP A 1 266 ? 22.051 17.287 -45.154 1.00 64.38 266 ASP A C 1
ATOM 2177 O O . ASP A 1 266 ? 21.392 16.572 -44.397 1.00 64.38 266 ASP A O 1
ATOM 2181 N N . GLN A 1 267 ? 23.381 17.365 -45.037 1.00 67.88 267 GLN A N 1
ATOM 2182 C CA . GLN A 1 267 ? 24.075 16.880 -43.849 1.00 67.88 267 GLN A CA 1
ATOM 2183 C C . GLN A 1 267 ? 23.824 17.869 -42.711 1.00 67.88 267 GLN A C 1
ATOM 2185 O O . GLN A 1 267 ? 24.456 18.926 -42.650 1.00 67.88 267 GLN A O 1
ATOM 2190 N N . GLU A 1 268 ? 22.909 17.525 -41.797 1.00 62.81 268 GLU A N 1
ATOM 2191 C CA . GLU A 1 268 ? 22.748 18.278 -40.552 1.00 62.81 268 GLU A CA 1
ATOM 2192 C C . GLU A 1 268 ? 24.131 18.465 -39.901 1.00 62.81 268 GLU A C 1
ATOM 2194 O O . GLU A 1 268 ? 24.908 17.506 -39.795 1.00 62.81 268 GLU A O 1
ATOM 2199 N N . PRO A 1 269 ? 24.499 19.695 -39.498 1.00 78.25 269 PRO A N 1
ATOM 2200 C CA . PRO A 1 269 ? 25.806 19.928 -38.911 1.00 78.25 269 PRO A CA 1
ATOM 2201 C C . PRO A 1 269 ? 25.924 19.055 -37.661 1.00 78.25 269 PRO A C 1
ATOM 2203 O O . PRO A 1 269 ? 25.034 19.067 -36.818 1.00 78.25 269 PRO A O 1
ATOM 2206 N N . LYS A 1 270 ? 27.023 18.306 -37.521 1.00 78.94 270 LYS A N 1
ATOM 2207 C CA . LYS A 1 270 ? 27.246 17.346 -36.416 1.00 78.94 270 LYS A CA 1
ATOM 2208 C C . LYS A 1 270 ? 26.986 17.938 -35.023 1.00 78.94 270 LYS A C 1
ATOM 2210 O O . LYS A 1 270 ? 26.578 17.233 -34.108 1.00 78.94 270 LYS A O 1
ATOM 2215 N N . GLU A 1 271 ? 27.183 19.245 -34.864 1.00 82.75 271 GLU A N 1
ATOM 2216 C CA . GLU A 1 271 ? 26.857 19.988 -33.642 1.00 82.75 271 GLU A CA 1
ATOM 2217 C C . GLU A 1 271 ? 25.350 19.998 -33.324 1.00 82.75 271 GLU A C 1
ATOM 2219 O O . GLU A 1 271 ? 24.968 19.904 -32.159 1.00 82.75 271 GLU A O 1
ATOM 2224 N N . LEU A 1 272 ? 24.488 20.082 -34.341 1.00 84.38 272 LEU A N 1
ATOM 2225 C CA . LEU A 1 272 ? 23.034 19.999 -34.205 1.00 84.38 272 LEU A CA 1
ATOM 2226 C C . LEU A 1 272 ? 22.607 18.589 -33.790 1.00 84.38 272 LEU A C 1
ATOM 2228 O O . LEU A 1 272 ? 21.818 18.463 -32.861 1.00 84.38 272 LEU A O 1
ATOM 2232 N N . GLU A 1 273 ? 23.186 17.547 -34.391 1.00 86.25 273 GLU A N 1
ATOM 2233 C CA . GLU A 1 273 ? 22.949 16.147 -34.006 1.00 86.25 273 GLU A CA 1
ATOM 2234 C C . GLU A 1 273 ? 23.403 15.883 -32.555 1.00 86.25 273 GLU A C 1
ATOM 2236 O O . GLU A 1 273 ? 22.696 15.265 -31.758 1.00 86.25 273 GLU A O 1
ATOM 2241 N N . GLU A 1 274 ? 24.557 16.417 -32.140 1.00 90.88 274 GLU A N 1
ATOM 2242 C CA . GLU A 1 274 ? 24.995 16.356 -30.742 1.00 90.88 274 GLU A CA 1
ATOM 2243 C C . GLU A 1 274 ? 24.048 17.091 -29.786 1.00 90.88 274 GLU A C 1
ATOM 2245 O O . GLU A 1 274 ? 23.804 16.619 -28.672 1.00 90.88 274 GLU A O 1
ATOM 2250 N N . LEU A 1 275 ? 23.537 18.261 -30.177 1.00 92.50 275 LEU A N 1
ATOM 2251 C CA . LEU A 1 275 ? 22.577 19.022 -29.379 1.00 92.50 275 LEU A CA 1
ATOM 2252 C C . LEU A 1 275 ? 21.219 18.322 -29.305 1.00 92.50 275 LEU A C 1
ATOM 2254 O O . LEU A 1 275 ? 20.616 18.309 -28.233 1.00 92.50 275 LEU A O 1
ATOM 2258 N N . GLN A 1 276 ? 20.764 17.700 -30.392 1.00 91.94 276 GLN A N 1
ATOM 2259 C CA . GLN A 1 276 ? 19.578 16.847 -30.412 1.00 91.94 276 GLN A CA 1
ATOM 2260 C C . GLN A 1 276 ? 19.759 15.666 -29.451 1.00 91.94 276 GLN A C 1
ATOM 2262 O O . GLN A 1 276 ? 18.949 15.499 -28.542 1.00 91.94 276 GLN A O 1
ATOM 2267 N N . ASN A 1 277 ? 20.876 14.937 -29.535 1.00 94.00 277 ASN A N 1
ATOM 2268 C CA . ASN A 1 277 ? 21.197 13.832 -28.625 1.00 94.00 277 ASN A CA 1
ATOM 2269 C C . ASN A 1 277 ? 21.266 14.276 -27.151 1.00 94.00 277 ASN A C 1
ATOM 2271 O O . ASN A 1 277 ? 20.748 13.601 -26.256 1.00 94.00 277 ASN A O 1
ATOM 2275 N N . LYS A 1 278 ? 21.874 15.439 -26.871 1.00 96.56 278 LYS A N 1
ATOM 2276 C CA . LYS A 1 278 ? 21.904 16.033 -25.522 1.00 96.56 278 LYS A CA 1
ATOM 2277 C C . LYS A 1 278 ? 20.494 16.397 -25.049 1.00 96.56 278 LYS A C 1
ATOM 2279 O O . LYS A 1 278 ? 20.152 16.095 -23.907 1.00 96.56 278 LYS A O 1
ATOM 2284 N N . ASN A 1 279 ? 19.665 16.988 -25.909 1.00 95.75 279 ASN A N 1
ATOM 2285 C CA . ASN A 1 279 ? 18.273 17.313 -25.600 1.00 95.75 279 ASN A CA 1
ATOM 2286 C C . ASN A 1 279 ? 17.429 16.062 -25.346 1.00 95.75 279 ASN A C 1
ATOM 2288 O O . ASN A 1 279 ? 16.662 16.046 -24.387 1.00 95.75 279 ASN A O 1
ATOM 2292 N N . GLU A 1 280 ? 17.600 14.994 -26.123 1.00 96.94 280 GLU A N 1
ATOM 2293 C CA . GLU A 1 280 ? 16.951 13.706 -25.871 1.00 96.94 280 GLU A CA 1
ATOM 2294 C C . GLU A 1 280 ? 17.387 13.098 -24.534 1.00 96.94 280 GLU A C 1
ATOM 2296 O O . GLU A 1 280 ? 16.558 12.592 -23.774 1.00 96.94 280 GLU A O 1
ATOM 2301 N N . GLY A 1 281 ? 18.680 13.178 -24.209 1.00 97.56 281 GLY A N 1
ATOM 2302 C CA . GLY A 1 281 ? 19.211 12.753 -22.915 1.00 97.56 281 GLY A CA 1
ATOM 2303 C C . GLY A 1 281 ? 18.613 13.548 -21.750 1.00 97.56 281 GLY A C 1
ATOM 2304 O O . GLY A 1 281 ? 18.205 12.967 -20.741 1.00 97.56 281 GLY A O 1
ATOM 2305 N N . LEU A 1 282 ? 18.499 14.871 -21.900 1.00 97.88 282 LEU A N 1
ATOM 2306 C CA . LEU A 1 282 ? 17.844 15.743 -20.923 1.00 97.88 282 LEU A CA 1
ATOM 2307 C C . LEU A 1 282 ? 16.348 15.437 -20.799 1.00 97.88 282 LEU A C 1
ATOM 2309 O O . LEU A 1 282 ? 15.844 15.370 -19.680 1.00 97.88 282 LEU A O 1
ATOM 2313 N N . LEU A 1 283 ? 15.655 15.181 -21.909 1.00 97.50 283 LEU A N 1
ATOM 2314 C CA . LEU A 1 283 ? 14.255 14.753 -21.926 1.00 97.50 283 LEU A CA 1
ATOM 2315 C C . LEU A 1 283 ? 14.070 13.440 -21.169 1.00 97.50 283 LEU A C 1
ATOM 2317 O O . LEU A 1 283 ? 13.196 13.361 -20.310 1.00 97.50 283 LEU A O 1
ATOM 2321 N N . LYS A 1 284 ? 14.899 12.423 -21.423 1.00 97.69 284 LYS A N 1
ATOM 2322 C CA . LYS A 1 284 ? 14.853 11.144 -20.692 1.00 97.69 284 LYS A CA 1
ATOM 2323 C C . LYS A 1 284 ? 15.075 11.353 -19.195 1.00 97.69 284 LYS A C 1
ATOM 2325 O O . LYS A 1 284 ? 14.322 10.824 -18.381 1.00 97.69 284 LYS A O 1
ATOM 2330 N N . ARG A 1 285 ? 16.057 12.182 -18.823 1.00 98.00 285 ARG A N 1
ATOM 2331 C CA . ARG A 1 285 ? 16.327 12.517 -17.419 1.00 98.00 285 ARG A CA 1
ATOM 2332 C C . ARG A 1 285 ? 15.166 13.271 -16.768 1.00 98.00 285 ARG A C 1
ATOM 2334 O O . ARG A 1 285 ? 14.848 12.998 -15.617 1.00 98.00 285 ARG A O 1
ATOM 2341 N N . LEU A 1 286 ? 14.518 14.183 -17.490 1.00 97.81 286 LEU A N 1
ATOM 2342 C CA . LEU A 1 286 ? 13.329 14.889 -17.016 1.00 97.81 286 LEU A CA 1
ATOM 2343 C C . LEU A 1 286 ? 12.162 13.923 -16.780 1.00 97.81 286 LEU A C 1
ATOM 2345 O O . LEU A 1 286 ? 11.527 13.999 -15.732 1.00 97.81 286 LEU A O 1
ATOM 2349 N N . HIS A 1 287 ? 11.908 12.996 -17.707 1.00 98.19 287 HIS A N 1
ATOM 2350 C CA . HIS A 1 287 ? 10.880 11.964 -17.536 1.00 98.19 287 HIS A CA 1
ATOM 2351 C C . HIS A 1 287 ? 11.157 11.081 -16.315 1.00 98.19 287 HIS A C 1
ATOM 2353 O O . HIS A 1 287 ? 10.238 10.798 -15.550 1.00 98.19 287 HIS A O 1
ATOM 2359 N N . GLU A 1 288 ? 12.415 10.700 -16.088 1.00 98.06 288 GLU A N 1
ATOM 2360 C CA . GLU A 1 288 ? 12.809 9.930 -14.906 1.00 98.06 288 GLU A CA 1
ATOM 2361 C C . GLU A 1 288 ? 12.581 10.722 -13.607 1.00 98.06 288 GLU A C 1
ATOM 2363 O O . GLU A 1 288 ? 12.005 10.199 -12.657 1.00 98.06 288 GLU A O 1
ATOM 2368 N N . VAL A 1 289 ? 12.934 12.012 -13.569 1.00 97.88 289 VAL A N 1
ATOM 2369 C CA . VAL A 1 289 ? 12.659 12.875 -12.404 1.00 97.88 289 VAL A CA 1
ATOM 2370 C C . VAL A 1 289 ? 11.154 13.050 -12.172 1.00 97.88 289 VAL A C 1
ATOM 2372 O O . VAL A 1 289 ? 10.706 13.028 -11.026 1.00 97.88 289 VAL A O 1
ATOM 2375 N N . LEU A 1 290 ? 10.351 13.188 -13.231 1.00 97.81 290 LEU A N 1
ATOM 2376 C CA . LEU A 1 290 ? 8.890 13.259 -13.121 1.00 97.81 290 LEU A CA 1
ATOM 2377 C C . LEU A 1 290 ? 8.295 11.954 -12.585 1.00 97.81 290 LEU A C 1
ATOM 2379 O O . LEU A 1 290 ? 7.398 11.993 -11.742 1.00 97.81 290 LEU A O 1
ATOM 2383 N N . LYS A 1 291 ? 8.818 10.806 -13.025 1.00 97.94 291 LYS A N 1
ATOM 2384 C CA . LYS A 1 291 ? 8.437 9.496 -12.496 1.00 97.94 291 LYS A CA 1
ATOM 2385 C C . LYS A 1 291 ? 8.777 9.384 -11.010 1.00 97.94 291 LYS A C 1
ATOM 2387 O O . LYS A 1 291 ? 7.899 9.069 -10.215 1.00 97.94 291 LYS A O 1
ATOM 2392 N N . GLN A 1 292 ? 9.995 9.754 -10.616 1.00 97.69 292 GLN A N 1
ATOM 2393 C CA . GLN A 1 292 ? 10.409 9.773 -9.209 1.00 97.69 292 GLN A CA 1
ATOM 2394 C C . GLN A 1 292 ? 9.547 10.715 -8.360 1.00 97.69 292 GLN A C 1
ATOM 2396 O O . GLN A 1 292 ? 9.189 10.377 -7.235 1.00 97.69 292 GLN A O 1
ATOM 2401 N N . TYR A 1 293 ? 9.167 11.880 -8.890 1.00 96.69 293 TYR A N 1
ATOM 2402 C CA . TYR A 1 293 ? 8.235 12.785 -8.218 1.00 96.69 293 TYR A CA 1
ATOM 2403 C C . TYR A 1 293 ? 6.855 12.144 -8.025 1.00 96.69 293 TYR A C 1
ATOM 2405 O O . TYR A 1 293 ? 6.264 12.267 -6.951 1.00 96.69 293 TYR A O 1
ATOM 2413 N N . GLN A 1 294 ? 6.349 11.435 -9.035 1.00 97.50 294 GLN A N 1
ATOM 2414 C CA . GLN A 1 294 ? 5.075 10.731 -8.945 1.00 97.50 294 GLN A CA 1
ATOM 2415 C C . GLN A 1 294 ? 5.131 9.592 -7.915 1.00 97.50 294 GLN A C 1
ATOM 2417 O O . GLN A 1 294 ? 4.224 9.483 -7.092 1.00 97.50 294 GLN A O 1
ATOM 2422 N N . ASP A 1 295 ? 6.211 8.811 -7.894 1.00 97.94 295 ASP A N 1
ATOM 2423 C CA . ASP A 1 295 ? 6.433 7.739 -6.914 1.00 97.94 295 ASP A CA 1
ATOM 2424 C C . ASP A 1 295 ? 6.580 8.292 -5.486 1.00 97.94 295 ASP A C 1
ATOM 2426 O O . ASP A 1 295 ? 6.035 7.752 -4.523 1.00 97.94 295 ASP A O 1
ATOM 2430 N N . LEU A 1 296 ? 7.255 9.433 -5.322 1.00 97.75 296 LEU A N 1
ATOM 2431 C CA . LEU A 1 296 ? 7.319 10.132 -4.038 1.00 97.75 296 LEU A CA 1
ATOM 2432 C C . LEU A 1 296 ? 5.950 10.666 -3.612 1.00 97.75 296 LEU A C 1
ATOM 2434 O O . LEU A 1 296 ? 5.619 10.619 -2.430 1.00 97.75 296 LEU A O 1
ATOM 2438 N N . LYS A 1 297 ? 5.132 11.153 -4.551 1.00 97.81 297 LYS A N 1
ATOM 2439 C CA . LYS A 1 297 ? 3.771 11.625 -4.274 1.00 97.81 297 LYS A CA 1
ATOM 2440 C C . LYS A 1 297 ? 2.857 10.477 -3.836 1.00 97.81 297 LYS A C 1
ATOM 2442 O O . LYS A 1 297 ? 2.079 10.659 -2.899 1.00 97.81 297 LYS A O 1
ATOM 2447 N N . THR A 1 298 ? 2.959 9.302 -4.461 1.00 97.75 298 THR A N 1
ATOM 2448 C CA . THR A 1 298 ? 2.192 8.115 -4.050 1.00 97.75 298 THR A CA 1
ATOM 2449 C C . THR A 1 298 ? 2.661 7.592 -2.694 1.00 97.75 298 THR A C 1
ATOM 2451 O O . THR A 1 298 ? 1.820 7.349 -1.828 1.00 97.75 298 THR A O 1
ATOM 2454 N N . ASN A 1 299 ? 3.975 7.509 -2.459 1.00 97.81 299 ASN A N 1
ATOM 2455 C CA . ASN A 1 299 ? 4.541 7.114 -1.167 1.00 97.81 299 ASN A CA 1
ATOM 2456 C C . ASN A 1 299 ? 4.147 8.097 -0.051 1.00 97.81 299 ASN A C 1
ATOM 2458 O O . ASN A 1 299 ? 3.677 7.683 1.005 1.00 97.81 299 ASN A O 1
ATOM 2462 N N . LYS A 1 300 ? 4.217 9.410 -0.310 1.00 97.94 300 LYS A N 1
ATOM 2463 C CA . LYS A 1 300 ? 3.722 10.439 0.615 1.00 97.94 300 LYS A CA 1
ATOM 2464 C C . LYS A 1 300 ? 2.254 10.198 0.978 1.00 97.94 300 LYS A C 1
ATOM 2466 O O . LYS A 1 300 ? 1.930 10.180 2.158 1.00 97.94 300 LYS A O 1
ATOM 2471 N N . GLY A 1 301 ? 1.392 9.942 -0.008 1.00 97.56 301 GLY A N 1
ATOM 2472 C CA . GLY A 1 301 ? -0.018 9.637 0.247 1.00 97.56 301 GLY A CA 1
ATOM 2473 C C . GLY A 1 301 ? -0.235 8.338 1.037 1.00 97.56 301 GLY A C 1
ATOM 2474 O O . GLY A 1 301 ? -1.166 8.248 1.833 1.00 97.56 301 GLY A O 1
ATOM 2475 N N . GLN A 1 302 ? 0.616 7.324 0.858 1.00 97.81 302 GLN A N 1
ATOM 2476 C CA . GLN A 1 302 ? 0.579 6.098 1.666 1.00 97.81 302 GLN A CA 1
ATOM 2477 C C . GLN A 1 302 ? 1.027 6.349 3.111 1.00 97.81 302 GLN A C 1
ATOM 2479 O O . GLN A 1 302 ? 0.405 5.836 4.040 1.00 97.81 302 GLN A O 1
ATOM 2484 N N . MET A 1 303 ? 2.072 7.155 3.313 1.00 97.88 303 MET A N 1
ATOM 2485 C CA . MET A 1 303 ? 2.523 7.552 4.645 1.00 97.88 303 MET A CA 1
ATOM 2486 C C . MET A 1 303 ? 1.484 8.411 5.368 1.00 97.88 303 MET A C 1
ATOM 2488 O O . MET A 1 303 ? 1.233 8.161 6.540 1.00 97.88 303 MET A O 1
ATOM 2492 N N . GLU A 1 304 ? 0.835 9.353 4.679 1.00 98.00 304 GLU A N 1
ATOM 2493 C CA . GLU A 1 304 ? -0.277 10.146 5.229 1.00 98.00 304 GLU A CA 1
ATOM 2494 C C . GLU A 1 304 ? -1.416 9.236 5.709 1.00 98.00 304 GLU A C 1
ATOM 2496 O O . GLU A 1 304 ? -1.807 9.320 6.867 1.00 98.00 304 GLU A O 1
ATOM 2501 N N . LYS A 1 305 ? -1.842 8.255 4.900 1.00 97.94 305 LYS A N 1
ATOM 2502 C CA . LYS A 1 305 ? -2.846 7.260 5.328 1.00 97.94 305 LYS A CA 1
ATOM 2503 C C . LYS A 1 305 ? -2.411 6.457 6.555 1.00 97.94 305 LYS A C 1
ATOM 2505 O O . LYS A 1 305 ? -3.238 6.143 7.403 1.00 97.94 305 LYS A O 1
ATOM 2510 N N . LYS A 1 306 ? -1.128 6.098 6.655 1.00 98.19 306 LYS A N 1
ATOM 2511 C CA . LYS A 1 306 ? -0.599 5.378 7.822 1.00 98.19 306 LYS A CA 1
ATOM 2512 C C . LYS A 1 306 ? -0.567 6.264 9.068 1.00 98.19 306 LYS A C 1
ATOM 2514 O O . LYS A 1 306 ? -0.806 5.772 10.164 1.00 98.19 306 LYS A O 1
ATOM 2519 N N . ILE A 1 307 ? -0.291 7.558 8.907 1.00 98.00 307 ILE A N 1
ATOM 2520 C CA . ILE A 1 307 ? -0.391 8.543 9.989 1.00 98.00 307 ILE A CA 1
ATOM 2521 C C . ILE A 1 307 ? -1.845 8.664 10.449 1.00 98.00 307 ILE A C 1
ATOM 2523 O O . ILE A 1 307 ? -2.083 8.610 11.651 1.00 98.00 307 ILE A O 1
ATOM 2527 N N . ASP A 1 308 ? -2.801 8.753 9.522 1.00 98.00 308 ASP A N 1
ATOM 2528 C CA . ASP A 1 308 ? -4.230 8.825 9.849 1.00 98.00 308 ASP A CA 1
ATOM 2529 C C . ASP A 1 308 ? -4.697 7.574 10.613 1.00 98.00 308 ASP A C 1
ATOM 2531 O O . ASP A 1 308 ? -5.354 7.692 11.645 1.00 98.00 308 ASP A O 1
ATOM 2535 N N . GLN A 1 309 ? -4.285 6.379 10.171 1.00 98.19 309 GLN A N 1
ATOM 2536 C CA . GLN A 1 309 ? -4.570 5.113 10.863 1.00 98.19 309 GLN A CA 1
ATOM 2537 C C . GLN A 1 309 ? -3.997 5.090 12.283 1.00 98.19 309 GLN A C 1
ATOM 2539 O O . GLN A 1 309 ? -4.706 4.777 13.235 1.00 98.19 309 GLN A O 1
ATOM 2544 N N . LEU A 1 310 ? -2.727 5.471 12.450 1.00 97.69 310 LEU A N 1
ATOM 2545 C CA . LEU A 1 310 ? -2.101 5.538 13.772 1.00 97.69 310 LEU A CA 1
ATOM 2546 C C . LEU A 1 310 ? -2.758 6.600 14.666 1.00 97.69 310 LEU A C 1
ATOM 2548 O O . LEU A 1 310 ? -2.851 6.410 15.877 1.00 97.69 310 LEU A O 1
ATOM 2552 N N . ALA A 1 311 ? -3.221 7.714 14.096 1.00 95.69 311 ALA A N 1
ATOM 2553 C CA . ALA A 1 311 ? -3.951 8.740 14.832 1.00 95.69 311 ALA A CA 1
ATOM 2554 C C . ALA A 1 311 ? -5.321 8.228 15.308 1.00 95.69 311 ALA A C 1
ATOM 2556 O O . ALA A 1 311 ? -5.700 8.492 16.450 1.00 95.69 311 ALA A O 1
ATOM 2557 N N . GLU A 1 312 ? -6.030 7.459 14.478 1.00 97.44 312 GLU A N 1
ATOM 2558 C CA . GLU A 1 312 ? -7.288 6.802 14.845 1.00 97.44 312 GLU A CA 1
ATOM 2559 C C . GLU A 1 312 ? -7.077 5.748 15.941 1.00 97.44 312 GLU A C 1
ATOM 2561 O O . GLU A 1 312 ? -7.763 5.776 16.963 1.00 97.44 312 GLU A O 1
ATOM 2566 N N . GLU A 1 313 ? -6.084 4.867 15.789 1.00 97.56 313 GLU A N 1
ATOM 2567 C CA . GLU A 1 313 ? -5.719 3.871 16.804 1.00 97.56 313 GLU A CA 1
ATOM 2568 C C . GLU A 1 313 ? -5.362 4.535 18.138 1.00 97.56 313 GLU A C 1
ATOM 2570 O O . GLU A 1 313 ? -5.846 4.123 19.193 1.00 97.56 313 GLU A O 1
ATOM 2575 N N . ASN A 1 314 ? -4.574 5.611 18.106 1.00 96.62 314 ASN A N 1
ATOM 2576 C CA . ASN A 1 314 ? -4.225 6.365 19.305 1.00 96.62 314 ASN A CA 1
ATOM 2577 C C . ASN A 1 314 ? -5.454 7.052 19.932 1.00 96.62 314 ASN A C 1
ATOM 2579 O O . ASN A 1 314 ? -5.590 7.101 21.157 1.00 96.62 314 ASN A O 1
ATOM 2583 N N . GLY A 1 315 ? -6.388 7.535 19.107 1.00 98.00 315 GLY A N 1
ATOM 2584 C CA . GLY A 1 315 ? -7.687 8.037 19.551 1.00 98.00 315 GLY A CA 1
ATOM 2585 C C . GLY A 1 315 ? -8.513 6.960 20.261 1.00 98.00 315 GLY A C 1
ATOM 2586 O O . GLY A 1 315 ? -9.006 7.192 21.368 1.00 98.00 315 GLY A O 1
ATOM 2587 N N . ASN A 1 316 ? -8.593 5.761 19.682 1.00 97.81 316 ASN A N 1
ATOM 2588 C CA . ASN A 1 316 ? -9.294 4.610 20.253 1.00 97.81 316 ASN A CA 1
ATOM 2589 C C . ASN A 1 316 ? -8.669 4.168 21.581 1.00 97.81 316 ASN A C 1
ATOM 2591 O O . ASN A 1 316 ? -9.382 3.999 22.572 1.00 97.81 316 ASN A O 1
ATOM 2595 N N . LEU A 1 317 ? -7.339 4.063 21.643 1.00 97.88 317 LEU A N 1
ATOM 2596 C CA . LEU A 1 317 ? -6.613 3.776 22.882 1.00 97.88 317 LEU A CA 1
ATOM 2597 C C . LEU A 1 317 ? -6.861 4.860 23.938 1.00 97.88 317 LEU A C 1
ATOM 2599 O O . LEU A 1 317 ? -7.102 4.545 25.100 1.00 97.88 317 LEU A O 1
ATOM 2603 N N . SER A 1 318 ? -6.893 6.134 23.545 1.00 97.81 318 SER A N 1
ATOM 2604 C CA . SER A 1 318 ? -7.197 7.244 24.456 1.00 97.81 318 SER A CA 1
ATOM 2605 C C . SER A 1 318 ? -8.628 7.183 25.005 1.00 97.81 318 SER A C 1
ATOM 2607 O O . SER A 1 318 ? -8.868 7.543 26.159 1.00 97.81 318 SER A O 1
ATOM 2609 N N . VAL A 1 319 ? -9.603 6.735 24.207 1.00 96.81 319 VAL A N 1
ATOM 2610 C CA . VAL A 1 319 ? -10.974 6.477 24.680 1.00 96.81 319 VAL A CA 1
ATOM 2611 C C . VAL A 1 319 ? -10.989 5.305 25.662 1.00 96.81 319 VAL A C 1
ATOM 2613 O O . VAL A 1 319 ? -11.549 5.448 26.745 1.00 96.81 319 VAL A O 1
ATOM 2616 N N . GLN A 1 320 ? -10.327 4.191 25.337 1.00 98.12 320 GLN A N 1
ATOM 2617 C CA . GLN A 1 320 ? -10.246 3.024 26.223 1.00 98.12 320 GLN A CA 1
ATOM 2618 C C . GLN A 1 320 ? -9.577 3.358 27.561 1.00 98.12 320 GLN A C 1
ATOM 2620 O O . GLN A 1 320 ? -10.078 2.967 28.610 1.00 98.12 320 GLN A O 1
ATOM 2625 N N . ILE A 1 321 ? -8.484 4.125 27.546 1.00 97.12 321 ILE A N 1
ATOM 2626 C CA . ILE A 1 321 ? -7.806 4.582 28.763 1.00 97.12 321 ILE A CA 1
ATOM 2627 C C . ILE A 1 321 ? -8.755 5.433 29.613 1.00 97.12 321 ILE A C 1
ATOM 2629 O O . ILE A 1 321 ? -8.866 5.199 30.815 1.00 97.12 321 ILE A O 1
ATOM 2633 N N . ARG A 1 322 ? -9.479 6.385 29.008 1.00 97.69 322 ARG A N 1
ATOM 2634 C CA . ARG A 1 322 ? -10.472 7.198 29.732 1.00 97.69 322 ARG A CA 1
ATOM 2635 C C . ARG A 1 322 ? -11.590 6.352 30.336 1.00 97.69 322 ARG A C 1
ATOM 2637 O O . ARG A 1 322 ? -11.981 6.611 31.469 1.00 97.69 322 ARG A O 1
ATOM 2644 N N . ASP A 1 323 ? -12.070 5.344 29.619 1.00 98.00 323 ASP A N 1
ATOM 2645 C CA . ASP A 1 323 ? -13.095 4.424 30.115 1.00 98.00 323 ASP A CA 1
ATOM 2646 C C . ASP A 1 323 ? -12.587 3.563 31.286 1.00 98.00 323 ASP A C 1
ATOM 2648 O O . ASP A 1 323 ? -13.273 3.409 32.296 1.00 98.00 323 ASP A O 1
ATOM 2652 N N . VAL A 1 324 ? -11.348 3.068 31.215 1.00 97.19 324 VAL A N 1
ATOM 2653 C CA . VAL A 1 324 ? -10.709 2.362 32.338 1.00 97.19 324 VAL A CA 1
ATOM 2654 C C . VAL A 1 324 ? -10.550 3.284 33.547 1.00 97.19 324 VAL A C 1
ATOM 2656 O O . VAL A 1 324 ? -10.846 2.863 34.663 1.00 97.19 324 VAL A O 1
ATOM 2659 N N . PHE A 1 325 ? -10.147 4.544 33.352 1.00 97.62 325 PHE A N 1
ATOM 2660 C CA . PHE A 1 325 ? -10.095 5.522 34.442 1.00 97.62 325 PHE A CA 1
ATOM 2661 C C . PHE A 1 325 ? -11.477 5.785 35.044 1.00 97.62 325 PHE A C 1
ATOM 2663 O O . PHE A 1 325 ? -11.597 5.813 36.265 1.00 97.62 325 PHE A O 1
ATOM 2670 N N . ALA A 1 326 ? -12.523 5.914 34.226 1.00 96.88 326 ALA A N 1
ATOM 2671 C CA . ALA A 1 326 ? -13.888 6.090 34.714 1.00 96.88 326 ALA A CA 1
ATOM 2672 C C . ALA A 1 326 ? -14.358 4.881 35.541 1.00 96.88 326 ALA A C 1
ATOM 2674 O O . ALA A 1 326 ? -14.887 5.051 36.642 1.00 96.88 326 ALA A O 1
ATOM 2675 N N . ARG A 1 327 ? -14.098 3.659 35.056 1.00 97.62 327 ARG A N 1
ATOM 2676 C CA . ARG A 1 327 ? -14.380 2.416 35.790 1.00 97.62 327 ARG A CA 1
ATOM 2677 C C . ARG A 1 327 ? -13.594 2.329 37.097 1.00 97.62 327 ARG A C 1
ATOM 2679 O O . ARG A 1 327 ? -14.167 1.952 38.116 1.00 97.62 327 ARG A O 1
ATOM 2686 N N . LEU A 1 328 ? -12.320 2.722 37.096 1.00 98.00 328 LEU A N 1
ATOM 2687 C CA . LEU A 1 328 ? -11.488 2.758 38.299 1.00 98.00 328 LEU A CA 1
ATOM 2688 C C . LEU A 1 328 ? -12.011 3.775 39.319 1.00 98.00 328 LEU A C 1
ATOM 2690 O O . LEU A 1 328 ? -12.136 3.438 40.491 1.00 98.00 328 LEU A O 1
ATOM 2694 N N . SER A 1 329 ? -12.357 4.991 38.888 1.00 96.62 329 SER A N 1
ATOM 2695 C CA . SER A 1 329 ? -12.936 6.008 39.770 1.00 96.62 329 SER A CA 1
ATOM 2696 C C . SER A 1 329 ? -14.270 5.549 40.357 1.00 96.62 329 SER A C 1
ATOM 2698 O O . SER A 1 329 ? -14.481 5.696 41.556 1.00 96.62 329 SER A O 1
ATOM 2700 N N . SER A 1 330 ? -15.138 4.927 39.554 1.00 97.31 330 SER A N 1
ATOM 2701 C CA . SER A 1 330 ? -16.395 4.350 40.043 1.00 97.31 330 SER A CA 1
ATOM 2702 C C . SER A 1 330 ? -16.151 3.238 41.070 1.00 97.31 330 SER A C 1
ATOM 2704 O O . SER A 1 330 ? -16.734 3.262 42.155 1.00 97.31 330 SER A O 1
ATOM 2706 N N . ALA A 1 331 ? -15.229 2.313 40.792 1.00 94.88 331 ALA A N 1
ATOM 2707 C CA . ALA A 1 331 ? -14.846 1.270 41.741 1.00 94.88 331 ALA A CA 1
ATOM 2708 C C . ALA A 1 331 ? -14.279 1.858 43.042 1.00 94.88 331 ALA A C 1
ATOM 2710 O O . ALA A 1 331 ? -14.654 1.420 44.125 1.00 94.88 331 ALA A O 1
ATOM 2711 N N . GLN A 1 332 ? -13.440 2.892 42.951 1.00 97.62 332 GLN A N 1
ATOM 2712 C CA . GLN A 1 332 ? -12.884 3.577 44.114 1.00 97.62 332 GLN A CA 1
ATOM 2713 C C . GLN A 1 332 ? -13.975 4.249 44.960 1.00 97.62 332 GLN A C 1
ATOM 2715 O O . GLN A 1 332 ? -13.927 4.150 46.183 1.00 97.62 332 GLN A O 1
ATOM 2720 N N . THR A 1 333 ? -14.985 4.866 44.336 1.00 97.25 333 THR A N 1
ATOM 2721 C CA . THR A 1 333 ? -16.136 5.426 45.068 1.00 97.25 333 THR A CA 1
ATOM 2722 C C . THR A 1 333 ? -16.991 4.348 45.732 1.00 97.25 333 THR A C 1
ATOM 2724 O O . THR A 1 333 ? -17.382 4.517 46.879 1.00 97.25 333 THR A O 1
ATOM 2727 N N . MET A 1 334 ? -17.228 3.212 45.066 1.00 97.31 334 MET A N 1
ATOM 2728 C CA . MET A 1 334 ? -17.981 2.099 45.658 1.00 97.31 334 MET A CA 1
ATOM 2729 C C . MET A 1 334 ? -17.245 1.489 46.854 1.00 97.31 334 MET A C 1
ATOM 2731 O O . MET A 1 334 ? -17.868 1.209 47.871 1.00 97.31 334 MET A O 1
ATOM 2735 N N . VAL A 1 335 ? -15.921 1.328 46.763 1.00 96.75 335 VAL A N 1
ATOM 2736 C CA . VAL A 1 335 ? -15.096 0.867 47.892 1.00 96.75 335 VAL A CA 1
ATOM 2737 C C . VAL A 1 335 ? -15.132 1.869 49.047 1.00 96.75 335 VAL A C 1
ATOM 2739 O O . VAL A 1 335 ? -15.247 1.447 50.193 1.00 96.75 335 VAL A O 1
ATOM 2742 N N . GLY A 1 336 ? -15.076 3.174 48.758 1.00 98.06 336 GLY A N 1
ATOM 2743 C CA . GLY A 1 336 ? -15.242 4.223 49.767 1.00 98.06 336 GLY A CA 1
ATOM 2744 C C . GLY A 1 336 ? -16.576 4.101 50.506 1.00 98.06 336 GLY A C 1
ATOM 2745 O O . GLY A 1 336 ? -16.580 3.974 51.725 1.00 98.06 336 GLY A O 1
ATOM 2746 N N . ASN A 1 337 ? -17.686 4.020 49.768 1.00 97.56 337 ASN A N 1
ATOM 2747 C CA . ASN A 1 337 ? -19.023 3.882 50.351 1.00 97.56 337 ASN A CA 1
ATOM 2748 C C . ASN A 1 337 ? -19.166 2.602 51.192 1.00 97.56 337 ASN A C 1
ATOM 2750 O O . ASN A 1 337 ? -19.688 2.655 52.298 1.00 97.56 337 ASN A O 1
ATOM 2754 N N . LEU A 1 338 ? -18.669 1.459 50.704 1.00 96.94 338 LEU A N 1
ATOM 2755 C CA . LEU A 1 338 ? -18.703 0.201 51.460 1.00 96.94 338 LEU A CA 1
ATOM 2756 C C . LEU A 1 338 ? -17.858 0.270 52.739 1.00 96.94 338 LEU A C 1
ATOM 2758 O O . LEU A 1 338 ? -18.238 -0.307 53.754 1.00 96.94 338 LEU A O 1
ATOM 2762 N N . SER A 1 339 ? -16.723 0.975 52.705 1.00 96.56 339 SER A N 1
ATOM 2763 C CA . SER A 1 339 ? -15.899 1.214 53.894 1.00 96.56 339 SER A CA 1
ATOM 2764 C C . SER A 1 339 ? -16.635 2.084 54.914 1.00 96.56 339 SER A C 1
ATOM 2766 O O . SER A 1 339 ? -16.608 1.776 56.101 1.00 96.56 339 SER A O 1
ATOM 2768 N N . GLU A 1 340 ? -17.322 3.137 54.463 1.00 97.31 340 GLU A N 1
ATOM 2769 C CA . GLU A 1 340 ? -18.141 3.996 55.328 1.00 97.31 340 GLU A CA 1
ATOM 2770 C C . GLU A 1 340 ? -19.330 3.227 55.930 1.00 97.31 340 GLU A C 1
ATOM 2772 O O . GLU A 1 340 ? -19.578 3.316 57.132 1.00 97.31 340 GLU A O 1
ATOM 2777 N N . GLU A 1 341 ? -20.032 2.412 55.135 1.00 96.62 341 GLU A N 1
ATOM 2778 C CA . GLU A 1 341 ? -21.112 1.537 55.614 1.00 96.62 341 GLU A CA 1
ATOM 2779 C C . GLU A 1 341 ? -20.605 0.494 56.621 1.00 96.62 341 GLU A C 1
ATOM 2781 O O . GLU A 1 341 ? -21.276 0.214 57.621 1.00 96.62 341 GLU A O 1
ATOM 2786 N N . GLN A 1 342 ? -19.411 -0.063 56.392 1.00 97.00 342 GLN A N 1
ATOM 2787 C CA . GLN A 1 342 ? -18.761 -0.980 57.324 1.00 97.00 342 GLN A CA 1
ATOM 2788 C C . GLN A 1 342 ? -18.430 -0.282 58.648 1.00 97.00 342 GLN A C 1
ATOM 2790 O O . GLN A 1 342 ? -18.740 -0.830 59.707 1.00 97.00 342 GLN A O 1
ATOM 2795 N N . GLU A 1 343 ? -17.823 0.906 58.610 1.00 96.31 343 GLU A N 1
ATOM 2796 C CA . GLU A 1 343 ? -17.500 1.686 59.810 1.00 96.31 343 GLU A CA 1
ATOM 2797 C C . GLU A 1 343 ? -18.762 2.076 60.589 1.00 96.31 343 GLU A C 1
ATOM 2799 O O . GLU A 1 343 ? -18.802 1.913 61.810 1.00 96.31 343 GLU A O 1
ATOM 2804 N N . ALA A 1 344 ? -19.820 2.515 59.898 1.00 97.25 344 ALA A N 1
ATOM 2805 C CA . ALA A 1 344 ? -21.103 2.844 60.516 1.00 97.25 344 ALA A CA 1
ATOM 2806 C C . ALA A 1 344 ? -21.733 1.619 61.195 1.00 97.25 344 ALA A C 1
ATOM 2808 O O . ALA A 1 344 ? -22.087 1.673 62.374 1.00 97.25 344 ALA A O 1
ATOM 2809 N N . SER A 1 345 ? -21.792 0.488 60.487 1.00 95.62 345 SER A N 1
ATOM 2810 C CA . SER A 1 345 ? -22.314 -0.771 61.030 1.00 95.62 345 SER A CA 1
ATOM 2811 C C . SER A 1 345 ? -21.502 -1.236 62.239 1.00 95.62 345 SER A C 1
ATOM 2813 O O . SER A 1 345 ? -22.063 -1.669 63.246 1.00 95.62 345 SER A O 1
ATOM 2815 N N . GLN A 1 346 ? -20.172 -1.137 62.172 1.00 96.44 346 GLN A N 1
ATOM 2816 C CA . GLN A 1 346 ? -19.297 -1.494 63.282 1.00 96.44 346 GLN A CA 1
ATOM 2817 C C . GLN A 1 346 ? -19.547 -0.597 64.503 1.00 96.44 346 GLN A C 1
ATOM 2819 O O . GLN A 1 346 ? -19.685 -1.116 65.611 1.00 96.44 346 GLN A O 1
ATOM 2824 N N . ALA A 1 347 ? -19.669 0.717 64.310 1.00 96.38 347 ALA A N 1
ATOM 2825 C CA . ALA A 1 347 ? -19.964 1.659 65.386 1.00 96.38 347 ALA A CA 1
ATOM 2826 C C . ALA A 1 347 ? -21.330 1.383 66.046 1.00 96.38 347 ALA A C 1
ATOM 2828 O O . ALA A 1 347 ? -21.453 1.436 67.273 1.00 96.38 347 ALA A O 1
ATOM 2829 N N . GLU A 1 348 ? -22.354 1.037 65.259 1.00 97.81 348 GLU A N 1
ATOM 2830 C CA . GLU A 1 348 ? -23.668 0.637 65.776 1.00 97.81 348 GLU A CA 1
ATOM 2831 C C . GLU A 1 348 ? -23.593 -0.648 66.611 1.00 97.81 348 GLU A C 1
ATOM 2833 O O . GLU A 1 348 ? -24.128 -0.698 67.725 1.00 97.81 348 GLU A O 1
ATOM 2838 N N . TRP A 1 349 ? -22.885 -1.671 66.121 1.00 95.75 349 TRP A N 1
ATOM 2839 C CA . TRP A 1 349 ? -22.673 -2.922 66.853 1.00 95.75 349 TRP A CA 1
ATOM 2840 C C . TRP A 1 349 ? -21.893 -2.715 68.150 1.00 95.75 349 TRP A C 1
ATOM 2842 O O . TRP A 1 349 ? -22.261 -3.280 69.184 1.00 95.75 349 TRP A O 1
ATOM 2852 N N . GLU A 1 350 ? -20.846 -1.892 68.129 1.00 97.31 350 GLU A N 1
ATOM 2853 C CA . GLU A 1 350 ? -20.073 -1.536 69.320 1.00 97.31 350 GLU A CA 1
ATOM 2854 C C . GLU A 1 350 ? -20.936 -0.786 70.340 1.00 97.31 350 GLU A C 1
ATOM 2856 O O . GLU A 1 350 ? -20.948 -1.149 71.516 1.00 97.31 350 GLU A O 1
ATOM 2861 N N . SER A 1 351 ? -21.739 0.186 69.900 1.00 97.38 351 SER A N 1
ATOM 2862 C CA . SER A 1 351 ? -22.694 0.895 70.759 1.00 97.38 351 SER A CA 1
ATOM 2863 C C . SER A 1 351 ? -23.719 -0.058 71.382 1.00 97.38 351 SER A C 1
ATOM 2865 O O . SER A 1 351 ? -23.959 -0.026 72.594 1.00 97.38 351 SER A O 1
ATOM 2867 N N . LYS A 1 352 ? -24.282 -0.979 70.586 1.00 97.81 352 LYS A N 1
ATOM 2868 C CA . LYS A 1 352 ? -25.247 -1.965 71.084 1.00 97.81 352 LYS A CA 1
ATOM 2869 C C . LYS A 1 352 ? -24.613 -2.928 72.083 1.00 97.81 352 LYS A C 1
ATOM 2871 O O . LYS A 1 352 ? -25.233 -3.235 73.101 1.00 97.81 352 LYS A O 1
ATOM 2876 N N . LYS A 1 353 ? -23.385 -3.377 71.821 1.00 96.25 353 LYS A N 1
ATOM 2877 C CA . LYS A 1 353 ? -22.607 -4.202 72.748 1.00 96.25 353 LYS A CA 1
ATOM 2878 C C . LYS A 1 353 ? -22.381 -3.467 74.069 1.00 96.25 353 LYS A C 1
ATOM 2880 O O . LYS A 1 353 ? -22.717 -4.016 75.112 1.00 96.25 353 LYS A O 1
ATOM 2885 N N . MET A 1 354 ? -21.898 -2.225 74.024 1.00 96.88 354 MET A N 1
ATOM 2886 C CA . MET A 1 354 ? -21.674 -1.399 75.217 1.00 96.88 354 MET A CA 1
ATOM 2887 C C . MET A 1 354 ? -22.964 -1.196 76.021 1.00 96.88 354 MET A C 1
ATOM 2889 O O . MET A 1 354 ? -22.955 -1.277 77.248 1.00 96.88 354 MET A O 1
ATOM 2893 N N . PHE A 1 355 ? -24.092 -0.978 75.339 1.00 97.94 355 PHE A N 1
ATOM 2894 C CA . PHE A 1 355 ? -25.400 -0.864 75.979 1.00 97.94 355 PHE A CA 1
ATOM 2895 C C . PHE A 1 355 ? -25.804 -2.158 76.701 1.00 97.94 355 PHE A C 1
ATOM 2897 O O . PHE A 1 355 ? -26.199 -2.114 77.865 1.00 97.94 355 PHE A O 1
ATOM 2904 N N . LEU A 1 356 ? -25.678 -3.310 76.034 1.00 97.50 356 LEU A N 1
ATOM 2905 C CA . LEU A 1 356 ? -26.009 -4.610 76.623 1.00 97.50 356 LEU A CA 1
ATOM 2906 C C . LEU A 1 356 ? -25.070 -4.975 77.781 1.00 97.50 356 LEU A C 1
ATOM 2908 O O . LEU A 1 356 ? -25.526 -5.519 78.782 1.00 97.50 356 LEU A O 1
ATOM 2912 N N . GLU A 1 357 ? -23.781 -4.648 77.685 1.00 97.06 357 GLU A N 1
ATOM 2913 C CA . GLU A 1 357 ? -22.820 -4.821 78.781 1.00 97.06 357 GLU A CA 1
ATOM 2914 C C . GLU A 1 357 ? -23.184 -3.950 79.993 1.00 97.06 357 GLU A C 1
ATOM 2916 O O . GLU A 1 357 ? -23.145 -4.427 81.128 1.00 97.06 357 GLU A O 1
ATOM 2921 N N . ALA A 1 358 ? -23.601 -2.698 79.775 1.00 97.25 358 ALA A N 1
ATOM 2922 C CA . ALA A 1 358 ? -24.068 -1.818 80.846 1.00 97.25 358 ALA A CA 1
ATOM 2923 C C . ALA A 1 358 ? -25.367 -2.330 81.494 1.00 97.25 358 ALA A C 1
ATOM 2925 O O . ALA A 1 358 ? -25.500 -2.317 82.721 1.00 97.25 358 ALA A O 1
ATOM 2926 N N . GLU A 1 359 ? -26.315 -2.812 80.688 1.00 97.56 359 GLU A N 1
ATOM 2927 C CA . GLU A 1 359 ? -27.562 -3.402 81.173 1.00 97.56 359 GLU A CA 1
ATOM 2928 C C . GLU A 1 359 ? -27.317 -4.696 81.959 1.00 97.56 359 GLU A C 1
ATOM 2930 O O . GLU A 1 359 ? -27.898 -4.878 83.029 1.00 97.56 359 GLU A O 1
ATOM 2935 N N . LEU A 1 360 ? -26.397 -5.546 81.495 1.00 97.25 360 LEU A N 1
ATOM 2936 C CA . LEU A 1 360 ? -25.976 -6.746 82.211 1.00 97.25 360 LEU A CA 1
ATOM 2937 C C . LEU A 1 360 ? -25.327 -6.395 83.555 1.00 97.25 360 LEU A C 1
ATOM 2939 O O . LEU A 1 360 ? -25.708 -6.969 84.572 1.00 97.25 360 LEU A O 1
ATOM 2943 N N . CYS A 1 361 ? -24.398 -5.435 83.591 1.00 96.94 361 CYS A N 1
ATOM 2944 C CA . CYS A 1 361 ? -23.779 -4.966 84.836 1.00 96.94 361 CYS A CA 1
ATOM 2945 C C . CYS A 1 361 ? -24.821 -4.448 85.839 1.00 96.94 361 CYS A C 1
ATOM 2947 O O . CYS A 1 361 ? -24.737 -4.746 87.030 1.00 96.94 361 CYS A O 1
ATOM 2949 N N . ARG A 1 362 ? -25.831 -3.712 85.358 1.00 98.00 362 ARG A N 1
ATOM 2950 C CA . ARG A 1 362 ? -26.949 -3.236 86.181 1.00 98.00 362 ARG A CA 1
ATOM 2951 C C . ARG A 1 362 ? -27.811 -4.386 86.706 1.00 98.00 362 ARG A C 1
ATOM 2953 O O . ARG A 1 362 ? -28.116 -4.422 87.890 1.00 98.00 362 ARG A O 1
ATOM 2960 N N . ALA A 1 363 ? -28.167 -5.352 85.863 1.00 96.31 363 ALA A N 1
ATOM 2961 C CA . ALA A 1 363 ? -28.935 -6.519 86.295 1.00 96.31 363 ALA A CA 1
ATOM 2962 C C . ALA A 1 363 ? -28.161 -7.376 87.314 1.00 96.31 363 ALA A C 1
ATOM 2964 O O . ALA A 1 363 ? -28.750 -7.932 88.242 1.00 96.31 363 ALA A O 1
ATOM 2965 N N . VAL A 1 364 ? -26.835 -7.474 87.168 1.00 96.88 364 VAL A N 1
ATOM 2966 C CA . VAL A 1 364 ? -25.964 -8.163 88.129 1.00 96.88 364 VAL A CA 1
ATOM 2967 C C . VAL A 1 364 ? -25.963 -7.446 89.479 1.00 96.88 364 VAL A C 1
ATOM 2969 O O . VAL A 1 364 ? -26.158 -8.113 90.492 1.00 96.88 364 VAL A O 1
ATOM 2972 N N . SER A 1 365 ? -25.834 -6.116 89.516 1.00 95.75 365 SER A N 1
ATOM 2973 C CA . SER A 1 365 ? -25.869 -5.374 90.784 1.00 95.75 365 SER A CA 1
ATOM 2974 C C . SER A 1 365 ? -27.250 -5.410 91.454 1.00 95.75 365 SER A C 1
ATOM 2976 O O . SER A 1 365 ? -27.345 -5.567 92.672 1.00 95.75 365 SER A O 1
ATOM 2978 N N . GLU A 1 366 ? -28.336 -5.356 90.676 1.00 96.94 366 GLU A N 1
ATOM 2979 C CA . GLU A 1 366 ? -29.703 -5.557 91.178 1.00 96.94 366 GLU A CA 1
ATOM 2980 C C . GLU A 1 366 ? -29.878 -6.968 91.769 1.00 96.94 366 GLU A C 1
ATOM 2982 O O . GLU A 1 366 ? -30.418 -7.122 92.868 1.00 96.94 366 GLU A O 1
ATOM 2987 N N . LYS A 1 367 ? -29.368 -8.005 91.089 1.00 97.12 367 LYS A N 1
ATOM 2988 C CA . LYS A 1 367 ? -29.362 -9.387 91.594 1.00 97.12 367 LYS A CA 1
ATOM 2989 C C . LYS A 1 367 ? -28.575 -9.509 92.901 1.00 97.12 367 LYS A C 1
ATOM 2991 O O . LYS A 1 367 ? -29.028 -10.214 93.802 1.00 97.12 367 LYS A O 1
ATOM 2996 N N . GLU A 1 368 ? -27.414 -8.869 93.009 1.00 96.25 368 GLU A N 1
ATOM 2997 C CA . GLU A 1 368 ? -26.605 -8.860 94.234 1.00 96.25 368 GLU A CA 1
ATOM 2998 C C . GLU A 1 368 ? -27.375 -8.218 95.396 1.00 96.25 368 GLU A C 1
ATOM 3000 O O . GLU A 1 368 ? -27.516 -8.844 96.446 1.00 96.25 368 GLU A O 1
ATOM 3005 N N . CYS A 1 369 ? -27.991 -7.051 95.181 1.00 94.81 369 CYS A N 1
ATOM 3006 C CA . CYS A 1 369 ? -28.823 -6.381 96.185 1.00 94.81 369 CYS A CA 1
ATOM 3007 C C . CYS A 1 369 ? -30.030 -7.235 96.621 1.00 94.81 369 CYS A C 1
ATOM 3009 O O . CYS A 1 369 ? -30.321 -7.360 97.813 1.00 94.81 369 CYS A O 1
ATOM 3011 N N . LEU A 1 370 ? -30.719 -7.884 95.676 1.00 95.81 370 LEU A N 1
ATOM 3012 C CA . LEU A 1 370 ? -31.813 -8.808 95.994 1.00 95.81 370 LEU A CA 1
ATOM 3013 C C . LEU A 1 370 ? -31.315 -10.051 96.741 1.00 95.81 370 LEU A C 1
ATOM 3015 O O . LEU A 1 370 ? -31.992 -10.527 97.649 1.00 95.81 370 LEU A O 1
ATOM 3019 N N . SER A 1 371 ? -30.134 -10.571 96.406 1.00 95.38 371 SER A N 1
ATOM 3020 C CA . SER A 1 371 ? -29.508 -11.680 97.132 1.00 95.38 371 SER A CA 1
ATOM 3021 C C . SER A 1 371 ? -29.196 -11.295 98.581 1.00 95.38 371 SER A C 1
ATOM 3023 O O . SER A 1 371 ? -29.482 -12.072 99.494 1.00 95.38 371 SER A O 1
ATOM 3025 N N . GLU A 1 372 ? -28.667 -10.092 98.816 1.00 95.06 372 GLU A N 1
ATOM 3026 C CA . GLU A 1 372 ? -28.484 -9.544 100.166 1.00 95.06 372 GLU A CA 1
ATOM 3027 C C . GLU A 1 372 ? -29.827 -9.417 100.898 1.00 95.06 372 GLU A C 1
ATOM 3029 O O . GLU A 1 372 ? -29.959 -9.846 102.047 1.00 95.06 372 GLU A O 1
ATOM 3034 N N . GLN A 1 373 ? -30.863 -8.903 100.227 1.00 96.50 373 GLN A N 1
ATOM 3035 C CA . GLN A 1 373 ? -32.205 -8.803 100.799 1.00 96.50 373 GLN A CA 1
ATOM 3036 C C . GLN A 1 373 ? -32.777 -10.181 101.168 1.00 96.50 373 GLN A C 1
ATOM 3038 O O . GLN A 1 373 ? -33.357 -10.329 102.246 1.00 96.50 373 GLN A O 1
ATOM 3043 N N . ILE A 1 374 ? -32.585 -11.198 100.323 1.00 93.06 374 ILE A N 1
ATOM 3044 C CA . ILE A 1 374 ? -32.981 -12.583 100.603 1.00 93.06 374 ILE A CA 1
ATOM 3045 C C . ILE A 1 374 ? -32.237 -13.113 101.830 1.00 93.06 374 ILE A C 1
ATOM 3047 O O . ILE A 1 374 ? -32.881 -13.695 102.699 1.00 93.06 374 ILE A O 1
ATOM 3051 N N . GLN A 1 375 ? -30.926 -12.888 101.956 1.00 94.44 375 GLN A N 1
ATOM 3052 C CA . GLN A 1 375 ? -30.165 -13.305 103.142 1.00 94.44 375 GLN A CA 1
ATOM 3053 C C . GLN A 1 375 ? -30.680 -12.630 104.420 1.00 94.44 375 GLN A C 1
ATOM 3055 O O . GLN A 1 375 ? -30.861 -13.294 105.444 1.00 94.44 375 GLN A O 1
ATOM 3060 N N . ILE A 1 376 ? -30.992 -11.330 104.363 1.00 94.12 376 ILE A N 1
ATOM 3061 C CA . ILE A 1 376 ? -31.601 -10.603 105.486 1.00 94.12 376 ILE A CA 1
ATOM 3062 C C . ILE A 1 376 ? -32.961 -11.213 105.844 1.00 94.12 376 ILE A C 1
ATOM 3064 O O . ILE A 1 376 ? -33.252 -11.430 107.023 1.00 94.12 376 ILE A O 1
ATOM 3068 N N . LEU A 1 377 ? -33.809 -11.485 104.848 1.00 94.19 377 LEU A N 1
ATOM 3069 C CA . LEU A 1 377 ? -35.120 -12.096 105.059 1.00 94.19 377 LEU A CA 1
ATOM 3070 C C . LEU A 1 377 ? -35.004 -13.515 105.619 1.00 94.19 377 LEU A C 1
ATOM 3072 O O . LEU A 1 377 ? -35.741 -13.839 106.540 1.00 94.19 377 LEU A O 1
ATOM 3076 N N . GLN A 1 378 ? -34.064 -14.331 105.144 1.00 93.62 378 GLN A N 1
ATOM 3077 C CA . GLN A 1 378 ? -33.778 -15.654 105.706 1.00 93.62 378 GLN A CA 1
ATOM 3078 C C . GLN A 1 378 ? -33.339 -15.560 107.173 1.00 93.62 378 GLN A C 1
ATOM 3080 O O . GLN A 1 378 ? -33.834 -16.318 108.003 1.00 93.62 378 GLN A O 1
ATOM 3085 N N . GLY A 1 379 ? -32.487 -14.590 107.524 1.00 93.06 379 GLY A N 1
ATOM 3086 C CA . GLY A 1 379 ? -32.113 -14.325 108.916 1.00 93.06 379 GLY A CA 1
ATOM 3087 C C . GLY A 1 379 ? -33.314 -13.931 109.783 1.00 93.06 379 GLY A C 1
ATOM 3088 O O . GLY A 1 379 ? -33.496 -14.470 110.873 1.00 93.06 379 GLY A O 1
ATOM 3089 N N . LYS A 1 380 ? -34.185 -13.046 109.279 1.00 95.00 380 LYS A N 1
ATOM 3090 C CA . LYS A 1 380 ? -35.441 -12.678 109.955 1.00 95.00 380 LYS A CA 1
ATOM 3091 C C . LYS A 1 380 ? -36.385 -13.868 110.104 1.00 95.00 380 LYS A C 1
ATOM 3093 O O . LYS A 1 380 ? -36.947 -14.033 111.177 1.00 95.00 380 LYS A O 1
ATOM 3098 N N . ILE A 1 381 ? -36.549 -14.688 109.064 1.00 90.50 381 ILE A N 1
ATOM 3099 C CA . ILE A 1 381 ? -37.358 -15.911 109.111 1.00 90.50 381 ILE A CA 1
ATOM 3100 C C . ILE A 1 381 ? -36.799 -16.853 110.170 1.00 90.50 381 ILE A C 1
ATOM 3102 O O . ILE A 1 381 ? -37.577 -17.319 110.981 1.00 90.50 381 ILE A O 1
ATOM 3106 N N . SER A 1 382 ? -35.484 -17.063 110.253 1.00 90.12 382 SER A N 1
ATOM 3107 C CA . SER A 1 382 ? -34.895 -17.899 111.308 1.00 90.12 382 SER A CA 1
ATOM 3108 C C . SER A 1 382 ? -35.225 -17.381 112.716 1.00 90.12 382 SER A C 1
ATOM 3110 O O . SER A 1 382 ? -35.555 -18.174 113.594 1.00 90.12 382 SER A O 1
ATOM 3112 N N . ILE A 1 383 ? -35.187 -16.059 112.937 1.00 89.19 383 ILE A N 1
ATOM 3113 C CA . ILE A 1 383 ? -35.574 -15.440 114.220 1.00 89.19 383 ILE A CA 1
ATOM 3114 C C . ILE A 1 383 ? -37.069 -15.634 114.482 1.00 89.19 383 ILE A C 1
ATOM 3116 O O . ILE A 1 383 ? -37.455 -16.049 115.572 1.00 89.19 383 ILE A O 1
ATOM 3120 N N . LEU A 1 384 ? -37.909 -15.362 113.481 1.00 86.50 384 LEU A N 1
ATOM 3121 C CA . LEU A 1 384 ? -39.356 -15.530 113.573 1.00 86.50 384 LEU A CA 1
ATOM 3122 C C . LEU A 1 384 ? -39.747 -16.995 113.754 1.00 86.50 384 LEU A C 1
ATOM 3124 O O . LEU A 1 384 ? -40.696 -17.269 114.465 1.00 86.50 384 LEU A O 1
ATOM 3128 N N . GLU A 1 385 ? -39.038 -17.949 113.160 1.00 86.81 385 GLU A N 1
ATOM 3129 C CA . GLU A 1 385 ? -39.229 -19.383 113.373 1.00 86.81 385 GLU A CA 1
ATOM 3130 C C . GLU A 1 385 ? -38.842 -19.782 114.797 1.00 86.81 385 GLU A C 1
ATOM 3132 O O . GLU A 1 385 ? -39.515 -20.619 115.394 1.00 86.81 385 GLU A O 1
ATOM 3137 N N . ASP A 1 386 ? -37.811 -19.171 115.381 1.00 81.69 386 ASP A N 1
ATOM 3138 C CA . ASP A 1 386 ? -37.464 -19.363 116.789 1.00 81.69 386 ASP A CA 1
ATOM 3139 C C . ASP A 1 386 ? -38.488 -18.712 117.733 1.00 81.69 386 ASP A C 1
ATOM 3141 O O . ASP A 1 386 ? -38.829 -19.286 118.769 1.00 81.69 386 ASP A O 1
ATOM 3145 N N . GLU A 1 387 ? -39.046 -17.558 117.369 1.00 82.38 387 GLU A N 1
ATOM 3146 C CA . GLU A 1 387 ? -40.180 -16.931 118.058 1.00 82.38 387 GLU A CA 1
ATOM 3147 C C . GLU A 1 387 ? -41.482 -17.712 117.867 1.00 82.38 387 GLU A C 1
ATOM 3149 O O . GLU A 1 387 ? -42.268 -17.822 118.799 1.00 82.38 387 GLU A O 1
ATOM 3154 N N . LEU A 1 388 ? -41.699 -18.334 116.712 1.00 70.25 388 LEU A N 1
ATOM 3155 C CA . LEU A 1 388 ? -42.876 -19.139 116.406 1.00 70.25 388 LEU A CA 1
ATOM 3156 C C . LEU A 1 388 ? -42.771 -20.531 117.023 1.00 70.25 388 LEU A C 1
ATOM 3158 O O . LEU A 1 388 ? -43.787 -21.079 117.425 1.00 70.25 388 LEU A O 1
ATOM 3162 N N . LYS A 1 389 ? -41.570 -21.091 117.212 1.00 70.88 389 LYS A N 1
ATOM 3163 C CA . LYS A 1 389 ? -41.348 -22.226 118.126 1.00 70.88 389 LYS A CA 1
ATOM 3164 C C . LYS A 1 389 ? -41.700 -21.848 119.571 1.00 70.88 389 LYS A C 1
ATOM 3166 O O . LYS A 1 389 ? -42.249 -22.689 120.275 1.00 70.88 389 LYS A O 1
ATOM 3171 N N . LYS A 1 390 ? -41.446 -20.598 119.995 1.00 64.81 390 LYS A N 1
ATOM 3172 C CA . LYS A 1 390 ? -41.893 -20.058 121.298 1.00 64.81 390 LYS A CA 1
ATOM 3173 C C . LYS A 1 390 ? -43.392 -19.727 121.334 1.00 64.81 390 LYS A C 1
ATOM 3175 O O . LYS A 1 390 ? -43.990 -19.810 122.395 1.00 64.81 390 LYS A O 1
ATOM 3180 N N . ALA A 1 391 ? -44.011 -19.377 120.207 1.00 56.62 391 ALA A N 1
ATOM 3181 C CA . ALA A 1 391 ? -45.443 -19.088 120.114 1.00 56.62 391 ALA A CA 1
ATOM 3182 C C . ALA A 1 391 ? -46.286 -20.356 119.886 1.00 56.62 391 ALA A C 1
ATOM 3184 O O . ALA A 1 391 ? -47.420 -20.419 120.331 1.00 56.62 391 ALA A O 1
ATOM 3185 N N . ARG A 1 392 ? -45.732 -21.422 119.288 1.00 48.81 392 ARG A N 1
ATOM 3186 C CA . ARG A 1 392 ? -46.379 -22.741 119.114 1.00 48.81 392 ARG A CA 1
ATOM 3187 C C . ARG A 1 392 ? -46.660 -23.472 120.432 1.00 48.81 392 ARG A C 1
ATOM 3189 O O . ARG A 1 392 ? -47.331 -24.499 120.402 1.00 48.81 392 ARG A O 1
ATOM 3196 N N . THR A 1 393 ? -46.193 -22.962 121.574 1.00 47.69 393 THR A N 1
ATOM 3197 C CA . THR A 1 393 ? -46.671 -23.378 122.904 1.00 47.69 393 THR A CA 1
ATOM 3198 C C . THR A 1 393 ? -47.980 -22.704 123.326 1.00 47.69 393 THR A C 1
ATOM 3200 O O . THR A 1 393 ? -48.502 -23.038 124.385 1.00 47.69 393 THR A O 1
ATOM 3203 N N . GLN A 1 394 ? -48.537 -21.792 122.527 1.00 39.41 394 GLN A N 1
ATOM 3204 C CA . GLN A 1 394 ? -49.785 -21.090 122.809 1.00 39.41 394 GLN A CA 1
ATOM 3205 C C . GLN A 1 394 ? -50.657 -20.972 121.549 1.00 39.41 394 GLN A C 1
ATOM 3207 O O . GLN A 1 394 ? -50.421 -20.158 120.668 1.00 39.41 394 GLN A O 1
ATOM 3212 N N . GLU A 1 395 ? -51.662 -21.849 121.549 1.00 36.12 395 GLU A N 1
ATOM 3213 C CA . GLU A 1 395 ? -53.007 -21.764 120.964 1.00 36.12 395 GLU A CA 1
ATOM 3214 C C . GLU A 1 395 ? -53.221 -21.484 119.462 1.00 36.12 395 GLU A C 1
ATOM 3216 O O . GLU A 1 395 ? -52.708 -20.559 118.840 1.00 36.12 395 GLU A O 1
ATOM 3221 N N . GLN A 1 396 ? -54.079 -22.348 118.906 1.00 38.31 396 GLN A N 1
ATOM 3222 C CA . GLN A 1 396 ? -54.730 -22.267 117.604 1.00 38.31 396 GLN A CA 1
ATOM 3223 C C . GLN A 1 396 ? -55.918 -21.295 117.643 1.00 38.31 396 GLN A C 1
ATOM 3225 O O . GLN A 1 396 ? -56.640 -21.238 118.632 1.00 38.31 396 GLN A O 1
ATOM 3230 N N . GLY A 1 397 ? -56.191 -20.650 116.511 1.00 41.22 397 GLY A N 1
ATOM 3231 C CA . GLY A 1 397 ? -57.471 -19.993 116.224 1.00 41.22 397 GLY A CA 1
ATOM 3232 C C . GLY A 1 397 ? -57.355 -19.172 114.942 1.00 41.22 397 GLY A C 1
ATOM 3233 O O . GLY A 1 397 ? -56.668 -18.162 114.919 1.00 41.22 397 GLY A O 1
ATOM 3234 N N . GLU A 1 398 ? -57.719 -19.728 113.788 1.00 51.25 398 GLU A N 1
ATOM 3235 C CA . GLU A 1 398 ? -59.040 -19.631 113.137 1.00 51.25 398 GLU A CA 1
ATOM 3236 C C . GLU A 1 398 ? -59.060 -18.610 111.979 1.00 51.25 398 GLU A C 1
ATOM 3238 O O . GLU A 1 398 ? -59.305 -17.420 112.119 1.00 51.25 398 GLU A O 1
ATOM 3243 N N . VAL A 1 399 ? -58.723 -19.143 110.800 1.00 58.81 399 VAL A N 1
ATOM 3244 C CA . VAL A 1 399 ? -59.443 -19.029 109.517 1.00 58.81 399 VAL A CA 1
ATOM 3245 C C . VAL A 1 399 ? -60.108 -17.674 109.190 1.00 58.81 399 VAL A C 1
ATOM 3247 O O . VAL A 1 399 ? -61.319 -17.576 109.026 1.00 58.81 399 VAL A O 1
ATOM 3250 N N . LEU A 1 400 ? -59.279 -16.653 108.947 1.00 54.25 400 LEU A N 1
ATOM 3251 C CA . LEU A 1 400 ? -59.571 -15.556 107.999 1.00 54.25 400 LEU A CA 1
ATOM 3252 C C . LEU A 1 400 ? -58.603 -15.549 106.791 1.00 54.25 400 LEU A C 1
ATOM 3254 O O . LEU A 1 400 ? -58.881 -14.938 105.762 1.00 54.25 400 LEU A O 1
ATOM 3258 N N . GLY A 1 401 ? -57.484 -16.277 106.897 1.00 63.03 401 GLY A N 1
ATOM 3259 C CA . GLY A 1 401 ? -56.463 -16.415 105.851 1.00 63.03 401 GLY A CA 1
ATOM 3260 C C . GLY A 1 401 ? -56.969 -17.056 104.553 1.00 63.03 401 GLY A C 1
ATOM 3261 O O . GLY A 1 401 ? -56.775 -16.455 103.500 1.00 63.03 401 GLY A O 1
ATOM 3262 N N . PRO A 1 402 ? -57.691 -18.197 104.588 1.00 64.56 402 PRO A N 1
ATOM 3263 C CA . PRO A 1 402 ? -58.044 -18.913 103.358 1.00 64.56 402 PRO A CA 1
ATOM 3264 C C . PRO A 1 402 ? -58.946 -18.133 102.391 1.00 64.56 402 PRO A C 1
ATOM 3266 O O . PRO A 1 402 ? -58.878 -18.348 101.185 1.00 64.56 402 PRO A O 1
ATOM 3269 N N . ILE A 1 403 ? -59.774 -17.206 102.891 1.00 64.56 403 ILE A N 1
ATOM 3270 C CA . ILE A 1 403 ? -60.683 -16.406 102.052 1.00 64.56 403 ILE A CA 1
ATOM 3271 C C . ILE A 1 403 ? -59.928 -15.253 101.370 1.00 64.56 403 ILE A C 1
ATOM 3273 O O . ILE A 1 403 ? -60.059 -15.071 100.162 1.00 64.56 403 ILE A O 1
ATOM 3277 N N . MET A 1 404 ? -59.064 -14.533 102.095 1.00 70.19 404 MET A N 1
ATOM 3278 C CA . MET A 1 404 ? -58.193 -13.511 101.492 1.00 70.19 404 MET A CA 1
ATOM 3279 C C . MET A 1 404 ? -57.152 -14.128 100.547 1.00 70.19 404 MET A C 1
ATOM 3281 O O . MET A 1 404 ? -56.787 -13.537 99.531 1.00 70.19 404 MET A O 1
ATOM 3285 N N . GLU A 1 405 ? -56.683 -15.338 100.857 1.00 82.50 405 GLU A N 1
ATOM 3286 C CA . GLU A 1 405 ? -55.820 -16.114 99.972 1.00 82.50 405 GLU A CA 1
ATOM 3287 C C . GLU A 1 405 ? -56.531 -16.477 98.673 1.00 82.50 405 GLU A C 1
ATOM 3289 O O . GLU A 1 405 ? -55.911 -16.357 97.619 1.00 82.50 405 GLU A O 1
ATOM 3294 N N . TRP A 1 406 ? -57.813 -16.852 98.733 1.00 78.38 406 TRP A N 1
ATOM 3295 C CA . TRP A 1 406 ? -58.626 -17.136 97.553 1.00 78.38 406 TRP A CA 1
ATOM 3296 C C . TRP A 1 406 ? -58.858 -15.888 96.692 1.00 78.38 406 TRP A C 1
ATOM 3298 O O . TRP A 1 406 ? -58.678 -15.957 95.479 1.00 78.38 406 TRP A O 1
ATOM 3308 N N . GLU A 1 407 ? -59.168 -14.732 97.289 1.00 79.12 407 GLU A N 1
ATOM 3309 C CA . GLU A 1 407 ? -59.320 -13.467 96.547 1.00 79.12 407 GLU A CA 1
ATOM 3310 C C . GLU A 1 407 ? -58.006 -13.018 95.889 1.00 79.12 407 GLU A C 1
ATOM 3312 O O . GLU A 1 407 ? -57.996 -12.623 94.720 1.00 79.12 407 GLU A O 1
ATOM 3317 N N . ARG A 1 408 ? -56.873 -13.152 96.591 1.00 85.62 408 ARG A N 1
ATOM 3318 C CA . ARG A 1 408 ? -55.537 -12.920 96.023 1.00 85.62 408 ARG A CA 1
ATOM 3319 C C . ARG A 1 408 ? -55.240 -13.890 94.877 1.00 85.62 408 ARG A C 1
ATOM 3321 O O . ARG A 1 408 ? -54.709 -13.462 93.855 1.00 85.62 408 ARG A O 1
ATOM 3328 N N . LEU A 1 409 ? -55.587 -15.170 95.028 1.00 87.62 409 LEU A N 1
ATOM 3329 C CA . LEU A 1 409 ? -55.424 -16.174 93.974 1.00 87.62 409 LEU A CA 1
ATOM 3330 C C . LEU A 1 409 ? -56.291 -15.834 92.758 1.00 87.62 409 LEU A C 1
ATOM 3332 O O . LEU A 1 409 ? -55.824 -15.939 91.632 1.00 87.62 409 LEU A O 1
ATOM 3336 N N . ASN A 1 410 ? -57.523 -15.371 92.971 1.00 88.19 410 ASN A N 1
ATOM 3337 C CA . ASN A 1 410 ? -58.433 -14.980 91.900 1.00 88.19 410 ASN A CA 1
ATOM 3338 C C . ASN A 1 410 ? -57.916 -13.747 91.136 1.00 88.19 410 ASN A C 1
ATOM 3340 O O . ASN A 1 410 ? -57.957 -13.715 89.907 1.00 88.19 410 ASN A O 1
ATOM 3344 N N . HIS A 1 411 ? -57.347 -12.764 91.843 1.00 88.94 411 HIS A N 1
ATOM 3345 C CA . HIS A 1 411 ? -56.670 -11.629 91.213 1.00 88.94 411 HIS A CA 1
ATOM 3346 C C . HIS A 1 411 ? -55.435 -12.067 90.406 1.00 88.94 411 HIS A C 1
ATOM 3348 O O . HIS A 1 411 ? -55.266 -11.639 89.267 1.00 88.94 411 HIS A O 1
ATOM 3354 N N . GLN A 1 412 ? -54.621 -12.982 90.944 1.00 93.69 412 GLN A N 1
ATOM 3355 C CA . GLN A 1 412 ? -53.477 -13.560 90.230 1.00 93.69 412 GLN A CA 1
ATOM 3356 C C . GLN A 1 412 ? -53.904 -14.354 88.992 1.00 93.69 412 GLN A C 1
ATOM 3358 O O . GLN A 1 412 ? -53.256 -14.259 87.956 1.00 93.69 412 GLN A O 1
ATOM 3363 N N . VAL A 1 413 ? -55.006 -15.105 89.059 1.00 90.25 413 VAL A N 1
ATOM 3364 C CA . VAL A 1 413 ? -55.565 -15.814 87.898 1.00 90.25 413 VAL A CA 1
ATOM 3365 C C . VAL A 1 413 ? -56.010 -14.820 86.825 1.00 90.25 413 VAL A C 1
ATOM 3367 O O . VAL A 1 413 ? -55.710 -15.031 85.651 1.00 90.25 413 VAL A O 1
ATOM 3370 N N . ALA A 1 414 ? -56.658 -13.714 87.198 1.00 88.88 414 ALA A N 1
ATOM 3371 C CA . ALA A 1 414 ? -57.050 -12.672 86.248 1.00 88.88 414 ALA A CA 1
ATOM 3372 C C . ALA A 1 414 ? -55.835 -11.976 85.603 1.00 88.88 414 ALA A C 1
ATOM 3374 O O . ALA A 1 414 ? -55.813 -11.779 84.388 1.00 88.88 414 ALA A O 1
ATOM 3375 N N . GLU A 1 415 ? -54.800 -11.662 86.386 1.00 93.88 415 GLU A N 1
ATOM 3376 C CA . GLU A 1 415 ? -53.552 -11.062 85.894 1.00 93.88 415 GLU A CA 1
ATOM 3377 C C . GLU A 1 415 ? -52.759 -12.024 84.991 1.00 93.88 415 GLU A C 1
ATOM 3379 O O . GLU A 1 415 ? -52.209 -11.627 83.966 1.00 93.88 415 GLU A O 1
ATOM 3384 N N . LEU A 1 416 ? -52.728 -13.315 85.329 1.00 93.44 416 LEU A N 1
ATOM 3385 C CA . LEU A 1 416 ? -52.130 -14.339 84.474 1.00 93.44 416 LEU A CA 1
ATOM 3386 C C . LEU A 1 416 ? -52.925 -14.522 83.183 1.00 93.44 416 LEU A C 1
ATOM 3388 O O . LEU A 1 416 ? -52.318 -14.703 82.135 1.00 93.44 416 LEU A O 1
ATOM 3392 N N . THR A 1 417 ? -54.256 -14.428 83.234 1.00 92.81 417 THR A N 1
ATOM 3393 C CA . THR A 1 417 ? -55.118 -14.528 82.047 1.00 92.81 417 THR A CA 1
ATOM 3394 C C . THR A 1 417 ? -54.894 -13.349 81.097 1.00 92.81 417 THR A C 1
ATOM 3396 O O . THR A 1 417 ? -54.792 -13.556 79.888 1.00 92.81 417 THR A O 1
ATOM 3399 N N . SER A 1 418 ? -54.742 -12.122 81.616 1.00 92.38 418 SER A N 1
ATOM 3400 C CA . SER A 1 418 ? -54.421 -10.959 80.778 1.00 92.38 418 SER A CA 1
ATOM 3401 C C . SER A 1 418 ? -53.018 -11.067 80.171 1.00 92.38 418 SER A C 1
ATOM 3403 O O . SER A 1 418 ? -52.865 -10.865 78.966 1.00 92.38 418 SER A O 1
ATOM 3405 N N . LYS A 1 419 ? -52.014 -11.496 80.949 1.00 95.62 419 LYS A N 1
ATOM 3406 C CA . LYS A 1 419 ? -50.662 -11.793 80.442 1.00 95.62 419 LYS A CA 1
ATOM 3407 C C . LYS A 1 419 ? -50.674 -12.879 79.367 1.00 95.62 419 LYS A C 1
ATOM 3409 O O . LYS A 1 419 ? -49.994 -12.730 78.358 1.00 95.62 419 LYS A O 1
ATOM 3414 N N . LEU A 1 420 ? -51.472 -13.934 79.540 1.00 93.88 420 LEU A N 1
ATOM 3415 C CA . LEU A 1 420 ? -51.643 -14.987 78.535 1.00 93.88 420 LEU A CA 1
ATOM 3416 C C . LEU A 1 420 ? -52.208 -14.419 77.231 1.00 93.88 420 LEU A C 1
ATOM 3418 O O . LEU A 1 420 ? -51.670 -14.712 76.171 1.00 93.88 420 LEU A O 1
ATOM 3422 N N . SER A 1 421 ? -53.233 -13.564 77.304 1.00 91.44 421 SER A N 1
ATOM 3423 C CA . SER A 1 421 ? -53.809 -12.929 76.111 1.00 91.44 421 SER A CA 1
ATOM 3424 C C . SER A 1 421 ? -52.826 -11.996 75.391 1.00 91.44 421 SER A C 1
ATOM 3426 O O . SER A 1 421 ? -52.743 -12.039 74.168 1.00 91.44 421 SER A O 1
ATOM 3428 N N . GLN A 1 422 ? -52.020 -11.230 76.136 1.00 94.94 422 GLN A N 1
ATOM 3429 C CA . GLN A 1 422 ? -50.973 -10.373 75.569 1.00 94.94 422 GLN A CA 1
ATOM 3430 C C . GLN A 1 422 ? -49.876 -11.203 74.895 1.00 94.94 422 GLN A C 1
ATOM 3432 O O . GLN A 1 422 ? -49.485 -10.912 73.769 1.00 94.94 422 GLN A O 1
ATOM 3437 N N . LEU A 1 423 ? -49.416 -12.279 75.544 1.00 95.62 423 LEU A N 1
ATOM 3438 C CA . LEU A 1 423 ? -48.445 -13.197 74.947 1.00 95.62 423 LEU A CA 1
ATOM 3439 C C . LEU A 1 423 ? -49.009 -13.862 73.685 1.00 95.62 423 LEU A C 1
ATOM 3441 O O . LEU A 1 423 ? -48.301 -13.972 72.688 1.00 95.62 423 LEU A O 1
ATOM 3445 N N . GLN A 1 424 ? -50.286 -14.244 73.689 1.00 96.06 424 GLN A N 1
ATOM 3446 C CA . GLN A 1 424 ? -50.952 -14.818 72.521 1.00 96.06 424 GLN A CA 1
ATOM 3447 C C . GLN A 1 424 ? -50.969 -13.842 71.332 1.00 96.06 424 GLN A C 1
ATOM 3449 O O . GLN A 1 424 ? -50.689 -14.252 70.208 1.00 96.06 424 GLN A O 1
ATOM 3454 N N . GLU A 1 425 ? -51.241 -12.557 71.571 1.00 94.25 425 GLU A N 1
ATOM 3455 C CA . GLU A 1 425 ? -51.203 -11.518 70.534 1.00 94.25 425 GLU A CA 1
ATOM 3456 C C . GLU A 1 425 ? -49.781 -11.310 69.991 1.00 94.25 425 GLU A C 1
ATOM 3458 O O . GLU A 1 425 ? -49.590 -11.277 68.775 1.00 94.25 425 GLU A O 1
ATOM 3463 N N . THR A 1 426 ? -48.767 -11.281 70.866 1.00 96.75 426 THR A N 1
ATOM 3464 C CA . THR A 1 426 ? -47.363 -11.182 70.427 1.00 96.75 426 THR A CA 1
ATOM 3465 C C . THR A 1 426 ? -46.909 -12.396 69.616 1.00 96.75 426 THR A C 1
ATOM 3467 O O . THR A 1 426 ? -46.158 -12.240 68.658 1.00 96.75 426 THR A O 1
ATOM 3470 N N . ILE A 1 427 ? -47.383 -13.605 69.943 1.00 95.00 427 ILE A N 1
ATOM 3471 C CA . ILE A 1 427 ? -47.074 -14.817 69.171 1.00 95.00 427 ILE A CA 1
ATOM 3472 C C . ILE A 1 427 ? -47.658 -14.708 67.762 1.00 95.00 427 ILE A C 1
ATOM 3474 O O . ILE A 1 427 ? -46.945 -14.976 66.801 1.00 95.00 427 ILE A O 1
ATOM 3478 N N . ILE A 1 428 ? -48.913 -14.268 67.628 1.00 96.12 428 ILE A N 1
ATOM 3479 C CA . ILE A 1 428 ? -49.556 -14.101 66.315 1.00 96.12 428 ILE A CA 1
ATOM 3480 C C . ILE A 1 428 ? -48.807 -13.059 65.470 1.00 96.12 428 ILE A C 1
ATOM 3482 O O . ILE A 1 428 ? -48.575 -13.290 64.285 1.00 96.12 428 ILE A O 1
ATOM 3486 N N . GLN A 1 429 ? -48.379 -11.943 66.071 1.00 96.69 429 GLN A N 1
ATOM 3487 C CA . GLN A 1 429 ? -47.577 -10.924 65.380 1.00 96.69 429 GLN A CA 1
ATOM 3488 C C . GLN A 1 429 ? -46.233 -11.489 64.895 1.00 96.69 429 GLN A C 1
ATOM 3490 O O . GLN A 1 429 ? -45.895 -11.340 63.724 1.00 96.69 429 GLN A O 1
ATOM 3495 N N . LEU A 1 430 ? -45.507 -12.217 65.750 1.00 95.75 430 LEU A N 1
ATOM 3496 C CA . LEU A 1 430 ? -44.233 -12.846 65.381 1.00 95.75 430 LEU A CA 1
ATOM 3497 C C . LEU A 1 430 ? -44.396 -13.942 64.317 1.00 95.75 430 LEU A C 1
ATOM 3499 O O . LEU A 1 430 ? -43.529 -14.109 63.459 1.00 95.75 430 LEU A O 1
ATOM 3503 N N . GLU A 1 431 ? -45.492 -14.703 64.348 1.00 96.31 431 GLU A N 1
ATOM 3504 C CA . GLU A 1 431 ? -45.813 -15.687 63.309 1.00 96.31 431 GLU A CA 1
ATOM 3505 C C . GLU A 1 431 ? -46.078 -15.013 61.957 1.00 96.31 431 GLU A C 1
ATOM 3507 O O . GLU A 1 431 ? -45.617 -15.515 60.927 1.00 96.31 431 GLU A O 1
ATOM 3512 N N . GLN A 1 432 ? -46.758 -13.864 61.958 1.00 96.12 432 GLN A N 1
ATOM 3513 C CA . GLN A 1 432 ? -46.987 -13.075 60.752 1.00 96.12 432 GLN A CA 1
ATOM 3514 C C . GLN A 1 432 ? -45.680 -12.480 60.207 1.00 96.12 432 GLN A C 1
ATOM 3516 O O . GLN A 1 432 ? -45.375 -12.686 59.032 1.00 96.12 432 GLN A O 1
ATOM 3521 N N . GLU A 1 433 ? -44.869 -11.832 61.050 1.00 96.00 433 GLU A N 1
ATOM 3522 C CA . GLU A 1 433 ? -43.557 -11.286 60.664 1.00 96.00 433 GLU A CA 1
ATOM 3523 C C . GLU A 1 433 ? -42.635 -12.376 60.102 1.00 96.00 433 GLU A C 1
ATOM 3525 O O . GLU A 1 433 ? -41.993 -12.194 59.067 1.00 96.00 433 GLU A O 1
ATOM 3530 N N . LYS A 1 434 ? -42.613 -13.558 60.732 1.00 94.88 434 LYS A N 1
ATOM 3531 C CA . LYS A 1 434 ? -41.876 -14.719 60.223 1.00 94.88 434 LYS A CA 1
ATOM 3532 C C . LYS A 1 434 ? -42.356 -15.124 58.828 1.00 94.88 434 LYS A C 1
ATOM 3534 O O . LYS A 1 434 ? -41.527 -15.430 57.971 1.00 94.88 434 LYS A O 1
ATOM 3539 N N . GLY A 1 435 ? -43.670 -15.145 58.601 1.00 96.00 435 GLY A N 1
ATOM 3540 C CA . GLY A 1 435 ? -44.255 -15.432 57.291 1.00 96.00 435 GLY A CA 1
ATOM 3541 C C . GLY A 1 435 ? -43.823 -14.416 56.232 1.00 96.00 435 GLY A C 1
ATOM 3542 O O . GLY A 1 435 ? -43.362 -14.803 55.158 1.00 96.00 435 GLY A O 1
ATOM 3543 N N . GLU A 1 436 ? -43.895 -13.125 56.553 1.00 96.56 436 GLU A N 1
ATOM 3544 C CA . GLU A 1 436 ? -43.487 -12.032 55.663 1.00 96.56 436 GLU A CA 1
ATOM 3545 C C . GLU A 1 436 ? -41.994 -12.125 55.305 1.00 96.56 436 GLU A C 1
ATOM 3547 O O . GLU A 1 436 ? -41.646 -12.156 54.121 1.00 96.56 436 GLU A O 1
ATOM 3552 N N . ILE A 1 437 ? -41.117 -12.299 56.300 1.00 95.81 437 ILE A N 1
ATOM 3553 C CA . ILE A 1 437 ? -39.670 -12.486 56.100 1.00 95.81 437 ILE A CA 1
ATOM 3554 C C . ILE A 1 437 ? -39.387 -13.708 55.219 1.00 95.81 437 ILE A C 1
ATOM 3556 O O . ILE A 1 437 ? -38.559 -13.648 54.309 1.00 95.81 437 ILE A O 1
ATOM 3560 N N . GLN A 1 438 ? -40.092 -14.819 55.444 1.00 96.62 438 GLN A N 1
ATOM 3561 C CA . GLN A 1 438 ? -39.886 -16.039 54.672 1.00 96.62 438 GLN A CA 1
ATOM 3562 C C . GLN A 1 438 ? -40.289 -15.865 53.200 1.00 96.62 438 GLN A C 1
ATOM 3564 O O . GLN A 1 438 ? -39.527 -16.252 52.312 1.00 96.62 438 GLN A O 1
ATOM 3569 N N . THR A 1 439 ? -41.415 -15.200 52.920 1.00 96.50 439 THR A N 1
ATOM 3570 C CA . THR A 1 439 ? -41.807 -14.879 51.534 1.00 96.50 439 THR A CA 1
ATOM 3571 C C . THR A 1 439 ? -40.828 -13.920 50.855 1.00 96.50 439 THR A C 1
ATOM 3573 O O . THR A 1 439 ? -40.515 -14.095 49.675 1.00 96.50 439 THR A O 1
ATOM 3576 N N . HIS A 1 440 ? -40.291 -12.943 51.593 1.00 96.31 440 HIS A N 1
ATOM 3577 C CA . HIS A 1 440 ? -39.284 -12.020 51.078 1.00 96.31 440 HIS A CA 1
ATOM 3578 C C . HIS A 1 440 ? -37.978 -12.748 50.724 1.00 96.31 440 HIS A C 1
ATOM 3580 O O . HIS A 1 440 ? -37.460 -12.582 49.619 1.00 96.31 440 HIS A O 1
ATOM 3586 N N . HIS A 1 441 ? -37.492 -13.635 51.598 1.00 96.38 441 HIS A N 1
ATOM 3587 C CA . HIS A 1 441 ? -36.314 -14.459 51.319 1.00 96.38 441 HIS A CA 1
ATOM 3588 C C . HIS A 1 441 ? -36.502 -15.386 50.113 1.00 96.38 441 HIS A C 1
ATOM 3590 O O . HIS A 1 441 ? -35.584 -15.538 49.307 1.00 96.38 441 HIS A O 1
ATOM 3596 N N . GLU A 1 442 ? -37.677 -15.997 49.954 1.00 96.75 442 GLU A N 1
ATOM 3597 C CA . GLU A 1 442 ? -37.982 -16.830 48.785 1.00 96.75 442 GLU A CA 1
ATOM 3598 C C . GLU A 1 442 ? -38.007 -16.016 47.483 1.00 96.75 442 GLU A C 1
ATOM 3600 O O . GLU A 1 442 ? -37.567 -16.508 46.440 1.00 96.75 442 GLU A O 1
ATOM 3605 N N . ALA A 1 443 ? -38.486 -14.770 47.528 1.00 96.56 443 ALA A N 1
ATOM 3606 C CA . ALA A 1 443 ? -38.464 -13.867 46.381 1.00 96.56 443 ALA A CA 1
ATOM 3607 C C . ALA A 1 443 ? -37.033 -13.459 45.996 1.00 96.56 443 ALA A C 1
ATOM 3609 O O . ALA A 1 443 ? -36.674 -13.549 44.822 1.00 96.56 443 ALA A O 1
ATOM 3610 N N . GLU A 1 444 ? -36.202 -13.073 46.968 1.00 96.50 444 GLU A N 1
ATOM 3611 C CA . GLU A 1 444 ? -34.789 -12.740 46.735 1.00 96.50 444 GLU A CA 1
ATOM 3612 C C . GLU A 1 444 ? -34.008 -13.943 46.198 1.00 96.50 444 GLU A C 1
ATOM 3614 O O . GLU A 1 444 ? -33.287 -13.831 45.208 1.00 96.50 444 GLU A O 1
ATOM 3619 N N . ARG A 1 445 ? -34.232 -15.139 46.754 1.00 96.88 445 ARG A N 1
ATOM 3620 C CA . ARG A 1 445 ? -33.606 -16.369 46.255 1.00 96.88 445 ARG A CA 1
ATOM 3621 C C . ARG A 1 445 ? -33.930 -16.631 44.783 1.00 96.88 445 ARG A C 1
ATOM 3623 O O . ARG A 1 445 ? -33.026 -16.946 44.015 1.00 96.88 445 ARG A O 1
ATOM 3630 N N . LYS A 1 446 ? -35.189 -16.455 44.369 1.00 97.12 446 LYS A N 1
ATOM 3631 C CA . LYS A 1 446 ? -35.595 -16.603 42.960 1.00 97.12 446 LYS A CA 1
ATOM 3632 C C . LYS A 1 446 ? -34.939 -15.564 42.053 1.00 97.12 446 LYS A C 1
ATOM 3634 O O . LYS A 1 446 ? -34.564 -15.904 40.933 1.00 97.12 446 LYS A O 1
ATOM 3639 N N . LYS A 1 447 ? -34.781 -14.319 42.518 1.00 97.56 447 LYS A N 1
ATOM 3640 C CA . LYS A 1 447 ? -34.056 -13.282 41.766 1.00 97.56 447 LYS A CA 1
ATOM 3641 C C . LYS A 1 447 ? -32.600 -13.689 41.554 1.00 97.56 447 LYS A C 1
ATOM 3643 O O . LYS A 1 447 ? -32.164 -13.729 40.406 1.00 97.56 447 LYS A O 1
ATOM 3648 N N . PHE A 1 448 ? -31.898 -14.095 42.612 1.00 96.81 448 PHE A N 1
ATOM 3649 C CA . PHE A 1 448 ? -30.517 -14.568 42.498 1.00 96.81 448 PHE A CA 1
ATOM 3650 C C . PHE A 1 448 ? -30.393 -15.799 41.599 1.00 96.81 448 PHE A C 1
ATOM 3652 O O . PHE A 1 448 ? -29.494 -15.853 40.765 1.00 96.81 448 PHE A O 1
ATOM 3659 N N . GLU A 1 449 ? -31.301 -16.771 41.704 1.00 97.50 449 GLU A N 1
ATOM 3660 C CA . GLU A 1 449 ? -31.315 -17.940 40.814 1.00 97.50 449 GLU A CA 1
ATOM 3661 C C . GLU A 1 449 ? -31.514 -17.525 39.344 1.00 97.50 449 GLU A C 1
ATOM 3663 O O . GLU A 1 449 ? -30.805 -18.019 38.463 1.00 97.50 449 GLU A O 1
ATOM 3668 N N . SER A 1 450 ? -32.405 -16.564 39.074 1.00 95.44 450 SER A N 1
ATOM 3669 C CA . SER A 1 450 ? -32.618 -16.039 37.721 1.00 95.44 450 SER A CA 1
ATOM 3670 C C . SER A 1 450 ? -31.387 -15.307 37.174 1.00 95.44 450 SER A C 1
ATOM 3672 O O . SER A 1 450 ? -30.970 -15.580 36.049 1.00 95.44 450 SER A O 1
ATOM 3674 N N . GLU A 1 451 ? -30.738 -14.466 37.979 1.00 97.19 451 GLU A N 1
ATOM 3675 C CA . GLU A 1 451 ? -29.525 -13.739 37.593 1.00 97.19 451 GLU A CA 1
ATOM 3676 C C . GLU A 1 451 ? -28.345 -14.690 37.372 1.00 97.19 451 GLU A C 1
ATOM 3678 O O . GLU A 1 451 ? -27.638 -14.586 36.372 1.00 97.19 451 GLU A O 1
ATOM 3683 N N . THR A 1 452 ? -28.196 -15.697 38.235 1.00 96.75 452 THR A N 1
ATOM 3684 C CA . THR A 1 452 ? -27.172 -16.739 38.084 1.00 96.75 452 THR A CA 1
ATOM 3685 C C . THR A 1 452 ? -27.364 -17.500 36.770 1.00 96.75 452 THR A C 1
ATOM 3687 O O . THR A 1 452 ? -26.403 -17.707 36.029 1.00 96.75 452 THR A O 1
ATOM 3690 N N . SER A 1 453 ? -28.607 -17.864 36.431 1.00 96.62 453 SER A N 1
ATOM 3691 C CA . SER A 1 453 ? -28.912 -18.535 35.161 1.00 96.62 453 SER A CA 1
ATOM 3692 C C . SER A 1 453 ? -28.643 -17.643 33.942 1.00 96.62 453 SER A C 1
ATOM 3694 O O . SER A 1 453 ? -28.110 -18.117 32.938 1.00 96.62 453 SER A O 1
ATOM 3696 N N . HIS A 1 454 ? -28.938 -16.343 34.043 1.00 97.50 454 HIS A N 1
ATOM 3697 C CA . HIS A 1 454 ? -28.683 -15.372 32.984 1.00 97.50 454 HIS A CA 1
ATOM 3698 C C . HIS A 1 454 ? -27.181 -15.183 32.740 1.00 97.50 454 HIS A C 1
ATOM 3700 O O . HIS A 1 454 ? -26.724 -15.281 31.601 1.00 97.50 454 HIS A O 1
ATOM 3706 N N . LEU A 1 455 ? -26.399 -14.997 33.809 1.00 97.38 455 LEU A N 1
ATOM 3707 C CA . LEU A 1 455 ? -24.941 -14.891 33.731 1.00 97.38 455 LEU A CA 1
ATOM 3708 C C . LEU A 1 455 ? -24.314 -16.164 33.157 1.00 97.38 455 LEU A C 1
ATOM 3710 O O . LEU A 1 455 ? -23.398 -16.086 32.342 1.00 97.38 455 LEU A O 1
ATOM 3714 N N . GLN A 1 456 ? -24.824 -17.340 33.522 1.00 97.88 456 GLN A N 1
ATOM 3715 C CA . GLN A 1 456 ? -24.349 -18.604 32.965 1.00 97.88 456 GLN A CA 1
ATOM 3716 C C . GLN A 1 456 ? -24.657 -18.738 31.462 1.00 97.88 456 GLN A C 1
ATOM 3718 O O . GLN A 1 456 ? -23.826 -19.260 30.710 1.00 97.88 456 GLN A O 1
ATOM 3723 N N . GLY A 1 457 ? -25.802 -18.219 31.008 1.00 97.50 457 GLY A N 1
ATOM 3724 C CA . GLY A 1 457 ? -26.129 -18.083 29.586 1.00 97.50 457 GLY A CA 1
ATOM 3725 C C . GLY A 1 457 ? -25.140 -17.175 28.854 1.00 97.50 457 GLY A C 1
ATOM 3726 O O . GLY A 1 457 ? -24.519 -17.607 27.885 1.00 97.50 457 GLY A O 1
ATOM 3727 N N . LEU A 1 458 ? -24.897 -15.972 29.383 1.00 97.69 458 LEU A N 1
ATOM 3728 C CA . LEU A 1 458 ? -23.953 -15.013 28.802 1.00 97.69 458 LEU A CA 1
ATOM 3729 C C . LEU A 1 458 ? -22.522 -15.570 28.736 1.00 97.69 458 LEU A C 1
ATOM 3731 O O . LEU A 1 458 ? -21.832 -15.402 27.734 1.00 97.69 458 LEU A O 1
ATOM 3735 N N . ILE A 1 459 ? -22.071 -16.274 29.780 1.00 97.25 459 ILE A N 1
ATOM 3736 C CA . ILE A 1 459 ? -20.764 -16.946 29.782 1.00 97.25 459 ILE A CA 1
ATOM 3737 C C . ILE A 1 459 ? -20.693 -17.988 28.660 1.00 97.25 459 ILE A C 1
ATOM 3739 O O . ILE A 1 459 ? -19.676 -18.069 27.974 1.00 97.25 459 ILE A O 1
ATOM 3743 N N . SER A 1 460 ? -21.761 -18.759 28.447 1.00 97.19 460 SER A N 1
ATOM 3744 C CA . SER A 1 460 ? -21.813 -19.774 27.388 1.00 97.19 460 SER A CA 1
ATOM 3745 C C . SER A 1 460 ? -21.775 -19.140 25.990 1.00 97.19 460 SER A C 1
ATOM 3747 O O . SER A 1 460 ? -21.052 -19.617 25.116 1.00 97.19 460 SER A O 1
ATOM 3749 N N . GLU A 1 461 ? -22.482 -18.026 25.784 1.00 97.94 461 GLU A N 1
ATOM 3750 C CA . GLU A 1 461 ? -22.448 -17.251 24.535 1.00 97.94 461 GLU A CA 1
ATOM 3751 C C . GLU A 1 461 ? -21.061 -16.644 24.270 1.00 97.94 461 GLU A C 1
ATOM 3753 O O . GLU A 1 461 ? -20.522 -16.750 23.166 1.00 97.94 461 GLU A O 1
ATOM 3758 N N . LEU A 1 462 ? -20.429 -16.061 25.293 1.00 97.19 462 LEU A N 1
ATOM 3759 C CA . LEU A 1 462 ? -19.066 -15.534 25.194 1.00 97.19 462 LEU A CA 1
ATOM 3760 C C . LEU A 1 462 ? -18.046 -16.640 24.897 1.00 97.19 462 LEU A C 1
ATOM 3762 O O . LEU A 1 462 ? -17.145 -16.454 24.084 1.00 97.19 462 LEU A O 1
ATOM 3766 N N . GLN A 1 463 ? -18.191 -17.815 25.508 1.00 97.88 463 GLN A N 1
ATOM 3767 C CA . GLN A 1 463 ? -17.345 -18.967 25.196 1.00 97.88 463 GLN A CA 1
ATOM 3768 C C . GLN A 1 463 ? -17.528 -19.429 23.747 1.00 97.88 463 GLN A C 1
ATOM 3770 O O . GLN A 1 463 ? -16.535 -19.697 23.070 1.00 97.88 463 GLN A O 1
ATOM 3775 N N . HIS A 1 464 ? -18.766 -19.475 23.250 1.00 97.12 464 HIS A N 1
ATOM 3776 C CA . HIS A 1 464 ? -19.038 -19.859 21.868 1.00 97.12 464 HIS A CA 1
ATOM 3777 C C . HIS A 1 464 ? -18.439 -18.862 20.871 1.00 97.12 464 HIS A C 1
ATOM 3779 O O . HIS A 1 464 ? -17.718 -19.269 19.962 1.00 97.12 464 HIS A O 1
ATOM 3785 N N . THR A 1 465 ? -18.652 -17.562 21.086 1.00 97.44 465 THR A N 1
ATOM 3786 C CA . THR A 1 465 ? -18.082 -16.511 20.228 1.00 97.44 465 THR A CA 1
ATOM 3787 C C . THR A 1 465 ? -16.553 -16.500 20.262 1.00 97.44 465 THR A C 1
ATOM 3789 O O . THR A 1 465 ? -15.922 -16.325 19.222 1.00 97.44 465 THR A O 1
ATOM 3792 N N . LEU A 1 466 ? -15.922 -16.761 21.414 1.00 96.94 466 LEU A N 1
ATOM 3793 C CA . LEU A 1 466 ? -14.468 -16.940 21.502 1.00 96.94 466 LEU A CA 1
ATOM 3794 C C . LEU A 1 466 ? -13.978 -18.161 20.711 1.00 96.94 466 LEU A C 1
ATOM 3796 O O . LEU A 1 466 ? -12.931 -18.084 20.065 1.00 96.94 466 LEU A O 1
ATOM 3800 N N . CYS A 1 467 ? -14.714 -19.275 20.741 1.00 97.81 467 CYS A N 1
ATOM 3801 C CA . CYS A 1 467 ? -14.413 -20.449 19.921 1.00 97.81 467 CYS A CA 1
ATOM 3802 C C . CYS A 1 467 ? -14.513 -20.134 18.422 1.00 97.81 467 CYS A C 1
ATOM 3804 O O . CYS A 1 467 ? -13.592 -20.469 17.676 1.00 97.81 467 CYS A O 1
ATOM 3806 N N . ASP A 1 468 ? -15.564 -19.440 17.992 1.00 97.31 468 ASP A N 1
ATOM 3807 C CA . ASP A 1 468 ? -15.768 -19.074 16.587 1.00 97.31 468 ASP A CA 1
ATOM 3808 C C . ASP A 1 468 ? -14.691 -18.100 16.096 1.00 97.31 468 ASP A C 1
ATOM 3810 O O . ASP A 1 468 ? -14.099 -18.299 15.033 1.00 97.31 468 ASP A O 1
ATOM 3814 N N . LEU A 1 469 ? -14.360 -17.087 16.904 1.00 96.50 469 LEU A N 1
ATOM 3815 C CA . LEU A 1 469 ? -13.270 -16.153 16.614 1.00 96.50 469 LEU A CA 1
ATOM 3816 C C . LEU A 1 469 ? -11.920 -16.868 16.530 1.00 96.50 469 LEU A C 1
ATOM 3818 O O . LEU A 1 469 ? -11.106 -16.553 15.660 1.00 96.50 469 LEU A O 1
ATOM 3822 N N . ARG A 1 470 ? -11.671 -17.849 17.405 1.00 97.62 470 ARG A N 1
ATOM 3823 C CA . ARG A 1 470 ? -10.447 -18.652 17.367 1.00 97.62 470 ARG A CA 1
ATOM 3824 C C . ARG A 1 470 ? -10.355 -19.477 16.084 1.00 97.62 470 ARG A C 1
ATOM 3826 O O . ARG A 1 470 ? -9.299 -19.466 15.457 1.00 97.62 470 ARG A O 1
ATOM 3833 N N . LEU A 1 471 ? -11.438 -20.143 15.683 1.00 97.81 471 LEU A N 1
ATOM 3834 C CA . LEU A 1 471 ? -11.493 -20.906 14.433 1.00 97.81 471 LEU A CA 1
ATOM 3835 C C . LEU A 1 471 ? -11.301 -19.996 13.213 1.00 97.81 471 LEU A C 1
ATOM 3837 O O . LEU A 1 471 ? -10.525 -20.325 12.317 1.00 97.81 471 LEU A O 1
ATOM 3841 N N . GLY A 1 472 ? -11.935 -18.820 13.205 1.00 96.88 472 GLY A N 1
ATOM 3842 C CA . GLY A 1 472 ? -11.744 -17.812 12.160 1.00 96.88 472 GLY A CA 1
ATOM 3843 C C . GLY A 1 472 ? -10.294 -17.326 12.068 1.00 96.88 472 GLY A C 1
ATOM 3844 O O . GLY A 1 472 ? -9.737 -17.249 10.972 1.00 96.88 472 GLY A O 1
ATOM 3845 N N . ARG A 1 473 ? -9.647 -17.066 13.213 1.00 96.56 473 ARG A N 1
ATOM 3846 C CA . ARG A 1 473 ? -8.226 -16.688 13.274 1.00 96.56 473 ARG A CA 1
ATOM 3847 C C . ARG A 1 473 ? -7.322 -17.792 12.730 1.00 96.56 473 ARG A C 1
ATOM 3849 O O . ARG A 1 473 ? -6.452 -17.503 11.916 1.00 96.56 473 ARG A O 1
ATOM 3856 N N . GLU A 1 474 ? -7.522 -19.035 13.161 1.00 97.12 474 GLU A N 1
ATOM 3857 C CA . GLU A 1 474 ? -6.732 -20.184 12.697 1.00 97.12 474 GLU A CA 1
ATOM 3858 C C . GLU A 1 474 ? -6.899 -20.403 11.180 1.00 97.12 474 GLU A C 1
ATOM 3860 O O . GLU A 1 474 ? -5.913 -20.647 10.484 1.00 97.12 474 GLU A O 1
ATOM 3865 N N . GLY A 1 475 ? -8.110 -20.218 10.640 1.00 97.44 475 GLY A N 1
ATOM 3866 C CA . GLY A 1 475 ? -8.363 -20.253 9.197 1.00 97.44 475 GLY A CA 1
ATOM 3867 C C . GLY A 1 475 ? -7.622 -19.153 8.429 1.00 97.44 475 GLY A C 1
ATOM 3868 O O . GLY A 1 475 ? -6.952 -19.437 7.435 1.00 97.44 475 GLY A O 1
ATOM 3869 N N . LEU A 1 476 ? -7.675 -17.906 8.908 1.00 96.81 476 LEU A N 1
ATOM 3870 C CA . LEU A 1 476 ? -6.940 -16.793 8.296 1.00 96.81 476 LEU A CA 1
ATOM 3871 C C . LEU A 1 476 ? -5.422 -17.006 8.359 1.00 96.81 476 LEU A C 1
ATOM 3873 O O . LEU A 1 476 ? -4.746 -16.833 7.347 1.00 96.81 476 LEU A O 1
ATOM 3877 N N . GLU A 1 477 ? -4.885 -17.445 9.500 1.00 96.50 477 GLU A N 1
ATOM 3878 C CA . GLU A 1 477 ? -3.463 -17.782 9.635 1.00 96.50 477 GLU A CA 1
ATOM 3879 C C . GLU A 1 477 ? -3.034 -18.868 8.643 1.00 96.50 477 GLU A C 1
ATOM 3881 O O . GLU A 1 477 ? -1.960 -18.765 8.049 1.00 96.50 477 GLU A O 1
ATOM 3886 N N . GLN A 1 478 ? -3.865 -19.889 8.431 1.00 95.94 478 GLN A N 1
ATOM 3887 C CA . GLN A 1 478 ? -3.576 -20.952 7.476 1.00 95.94 478 GLN A CA 1
ATOM 3888 C C . GLN A 1 478 ? -3.539 -20.422 6.036 1.00 95.94 478 GLN A C 1
ATOM 3890 O O . GLN A 1 478 ? -2.560 -20.660 5.328 1.00 95.94 478 GLN A O 1
ATOM 3895 N N . THR A 1 479 ? -4.535 -19.628 5.626 1.00 96.25 479 THR A N 1
ATOM 3896 C CA . THR A 1 479 ? -4.540 -19.012 4.285 1.00 96.25 479 THR A CA 1
ATOM 3897 C C . THR A 1 479 ? -3.353 -18.072 4.075 1.00 96.25 479 THR A C 1
ATOM 3899 O O . THR A 1 479 ? -2.757 -18.054 2.998 1.00 96.25 479 THR A O 1
ATOM 3902 N N . PHE A 1 480 ? -2.947 -17.337 5.114 1.00 94.81 480 PHE A N 1
ATOM 3903 C CA . PHE A 1 480 ? -1.763 -16.488 5.070 1.00 94.81 480 PHE A CA 1
ATOM 3904 C C . PHE A 1 480 ? -0.481 -17.311 4.899 1.00 94.81 480 PHE A C 1
ATOM 3906 O O . PHE A 1 480 ? 0.353 -16.972 4.061 1.00 94.81 480 PHE A O 1
ATOM 3913 N N . ARG A 1 481 ? -0.326 -18.420 5.638 1.00 97.06 481 ARG A N 1
ATOM 3914 C CA . ARG A 1 481 ? 0.826 -19.327 5.482 1.00 97.06 481 ARG A CA 1
ATOM 3915 C C . ARG A 1 481 ? 0.889 -19.934 4.083 1.00 97.06 481 ARG A C 1
ATOM 3917 O O . ARG A 1 481 ? 1.973 -20.018 3.513 1.00 97.06 481 ARG A O 1
ATOM 3924 N N . GLU A 1 482 ? -0.249 -20.329 3.521 1.00 95.94 482 GLU A N 1
ATOM 3925 C CA . GLU A 1 482 ? -0.333 -20.852 2.153 1.00 95.94 482 GLU A CA 1
ATOM 3926 C C . GLU A 1 482 ? 0.085 -19.792 1.127 1.00 95.94 482 GLU A C 1
ATOM 3928 O O . GLU A 1 482 ? 0.940 -20.054 0.279 1.00 95.94 482 GLU A O 1
ATOM 3933 N N . GLN A 1 483 ? -0.425 -18.564 1.248 1.00 95.81 483 GLN A N 1
ATOM 3934 C CA . GLN A 1 483 ? -0.009 -17.449 0.393 1.00 95.81 483 GLN A CA 1
ATOM 3935 C C . GLN A 1 483 ? 1.488 -17.152 0.531 1.00 95.81 483 GLN A C 1
ATOM 3937 O O . GLN A 1 483 ? 2.187 -17.030 -0.476 1.00 95.81 483 GLN A O 1
ATOM 3942 N N . GLN A 1 484 ? 2.011 -17.107 1.757 1.00 96.12 484 GLN A N 1
ATOM 3943 C CA . GLN A 1 484 ? 3.434 -16.901 2.011 1.00 96.12 484 GLN A CA 1
ATOM 3944 C C . GLN A 1 484 ? 4.287 -17.995 1.356 1.00 96.12 484 GLN A C 1
ATOM 3946 O O . GLN A 1 484 ? 5.276 -17.679 0.697 1.00 96.12 484 GLN A O 1
ATOM 3951 N N . ALA A 1 485 ? 3.896 -19.266 1.477 1.00 94.75 485 ALA A N 1
ATOM 3952 C CA . ALA A 1 485 ? 4.583 -20.380 0.830 1.00 94.75 485 ALA A CA 1
ATOM 3953 C C . ALA A 1 485 ? 4.579 -20.252 -0.704 1.00 94.75 485 ALA A C 1
ATOM 3955 O O . ALA A 1 485 ? 5.624 -20.422 -1.329 1.00 94.75 485 ALA A O 1
ATOM 3956 N N . THR A 1 486 ? 3.445 -19.884 -1.317 1.00 96.38 486 THR A N 1
ATOM 3957 C CA . THR A 1 486 ? 3.374 -19.689 -2.779 1.00 96.38 486 THR A CA 1
ATOM 3958 C C . THR A 1 486 ? 4.262 -18.545 -3.267 1.00 96.38 486 THR A C 1
ATOM 3960 O O . THR A 1 486 ? 4.989 -18.716 -4.243 1.00 96.38 486 THR A O 1
ATOM 3963 N N . MET A 1 487 ? 4.268 -17.405 -2.570 1.00 96.25 487 MET A N 1
ATOM 3964 C CA . MET A 1 487 ? 5.131 -16.268 -2.908 1.00 96.25 487 MET A CA 1
ATOM 3965 C C . MET A 1 487 ? 6.611 -16.614 -2.727 1.00 96.25 487 MET A C 1
ATOM 3967 O O . MET A 1 487 ? 7.443 -16.229 -3.542 1.00 96.25 487 MET A O 1
ATOM 3971 N N . THR A 1 488 ? 6.938 -17.392 -1.695 1.00 96.62 488 THR A N 1
ATOM 3972 C CA . THR A 1 488 ? 8.313 -17.842 -1.438 1.00 96.62 488 THR A CA 1
ATOM 3973 C C . THR A 1 488 ? 8.789 -18.773 -2.556 1.00 96.62 488 THR A C 1
ATOM 3975 O O . THR A 1 488 ? 9.862 -18.553 -3.107 1.00 96.62 488 THR A O 1
ATOM 3978 N N . ALA A 1 489 ? 7.954 -19.725 -2.987 1.00 95.19 489 ALA A N 1
ATOM 3979 C CA . ALA A 1 489 ? 8.249 -20.592 -4.128 1.00 95.19 489 ALA A CA 1
ATOM 3980 C C . ALA A 1 489 ? 8.412 -19.808 -5.448 1.00 95.19 489 ALA A C 1
ATOM 3982 O O . ALA A 1 489 ? 9.275 -20.140 -6.258 1.00 95.19 489 ALA A O 1
ATOM 3983 N N . GLN A 1 490 ? 7.625 -18.746 -5.670 1.00 97.44 490 GLN A N 1
ATOM 3984 C CA . GLN A 1 490 ? 7.789 -17.865 -6.837 1.00 97.44 490 GLN A CA 1
ATOM 3985 C C . GLN A 1 490 ? 9.115 -17.098 -6.799 1.00 97.44 490 GLN A C 1
ATOM 3987 O O . GLN A 1 490 ? 9.798 -17.009 -7.817 1.00 97.44 490 GLN A O 1
ATOM 3992 N N . ILE A 1 491 ? 9.505 -16.574 -5.633 1.00 95.81 491 ILE A N 1
ATOM 3993 C CA . ILE A 1 491 ? 10.798 -15.903 -5.447 1.00 95.81 491 ILE A CA 1
ATOM 3994 C C . ILE A 1 491 ? 11.948 -16.884 -5.696 1.00 95.81 491 ILE A C 1
ATOM 3996 O O . ILE A 1 491 ? 12.903 -16.540 -6.387 1.00 95.81 491 ILE A O 1
ATOM 4000 N N . GLU A 1 492 ? 11.862 -18.108 -5.176 1.00 95.25 492 GLU A N 1
ATOM 4001 C CA . GLU A 1 492 ? 12.862 -19.153 -5.417 1.00 95.25 492 GLU A CA 1
ATOM 4002 C C . GLU A 1 492 ? 12.965 -19.511 -6.905 1.00 95.25 492 GLU A C 1
ATOM 4004 O O . GLU A 1 492 ? 14.073 -19.579 -7.435 1.00 95.25 492 GLU A O 1
ATOM 4009 N N . ALA A 1 493 ? 11.835 -19.660 -7.604 1.00 96.50 493 ALA A N 1
ATOM 4010 C CA . ALA A 1 493 ? 11.816 -19.926 -9.042 1.00 96.50 493 ALA A CA 1
ATOM 4011 C C . ALA A 1 493 ? 12.467 -18.792 -9.853 1.00 96.50 493 ALA A C 1
ATOM 4013 O O . ALA A 1 493 ? 13.318 -19.055 -10.703 1.00 96.50 493 ALA A O 1
ATOM 4014 N N . LEU A 1 494 ? 12.128 -17.535 -9.551 1.00 97.00 494 LEU A N 1
ATOM 4015 C CA . LEU A 1 494 ? 12.741 -16.370 -10.196 1.00 97.00 494 LEU A CA 1
ATOM 4016 C C . LEU A 1 494 ? 14.234 -16.257 -9.874 1.00 97.00 494 LEU A C 1
ATOM 4018 O O . LEU A 1 494 ? 15.021 -15.913 -10.748 1.00 97.00 494 LEU A O 1
ATOM 4022 N N . ASN A 1 495 ? 14.652 -16.584 -8.650 1.00 96.12 495 ASN A N 1
ATOM 4023 C CA . ASN A 1 495 ? 16.069 -16.612 -8.294 1.00 96.12 495 ASN A CA 1
ATOM 4024 C C . ASN A 1 495 ? 16.837 -17.657 -9.113 1.00 96.12 495 ASN A C 1
ATOM 4026 O O . ASN A 1 495 ? 17.940 -17.365 -9.568 1.00 96.12 495 ASN A O 1
ATOM 4030 N N . VAL A 1 496 ? 16.257 -18.840 -9.343 1.00 96.81 496 VAL A N 1
ATOM 4031 C CA . VAL A 1 496 ? 16.848 -19.864 -10.223 1.00 96.81 496 VAL A CA 1
ATOM 4032 C C . VAL A 1 496 ? 16.926 -19.378 -11.675 1.00 96.81 496 VAL A C 1
ATOM 4034 O O . VAL A 1 496 ? 17.912 -19.633 -12.366 1.00 96.81 496 VAL A O 1
ATOM 4037 N N . GLU A 1 497 ? 15.923 -18.644 -12.156 1.00 97.25 497 GLU A N 1
ATOM 4038 C CA . GLU A 1 497 ? 15.967 -18.050 -13.496 1.00 97.25 497 GLU A CA 1
ATOM 4039 C C . GLU A 1 497 ? 17.057 -16.971 -13.601 1.00 97.25 497 GLU A C 1
ATOM 4041 O O . GLU A 1 497 ? 17.839 -16.970 -14.552 1.00 97.25 497 GLU A O 1
ATOM 4046 N N . ILE A 1 498 ? 17.187 -16.104 -12.592 1.00 95.81 498 ILE A N 1
ATOM 4047 C CA . ILE A 1 498 ? 18.238 -15.079 -12.520 1.00 95.81 498 ILE A CA 1
ATOM 4048 C C . ILE A 1 498 ? 19.632 -15.711 -12.515 1.00 95.81 498 ILE A C 1
ATOM 4050 O O . ILE A 1 498 ? 20.520 -15.216 -13.215 1.00 95.81 498 ILE A O 1
ATOM 4054 N N . THR A 1 499 ? 19.856 -16.789 -11.755 1.00 95.44 499 THR A N 1
ATOM 4055 C CA . THR A 1 499 ? 21.162 -17.466 -11.735 1.00 95.44 499 THR A CA 1
ATOM 4056 C C . THR A 1 499 ? 21.471 -18.110 -13.084 1.00 95.44 499 THR A C 1
ATOM 4058 O O . THR A 1 499 ? 22.583 -17.945 -13.583 1.00 95.44 499 THR A O 1
ATOM 4061 N N . CYS A 1 500 ? 20.487 -18.743 -13.728 1.00 97.25 500 CYS A N 1
ATOM 4062 C CA . CYS A 1 500 ? 20.647 -19.312 -15.067 1.00 97.25 500 CYS A CA 1
ATOM 4063 C C . CYS A 1 500 ? 20.970 -18.236 -16.117 1.00 97.25 500 CYS A C 1
ATOM 4065 O O . CYS A 1 500 ? 21.904 -18.385 -16.906 1.00 97.25 500 CYS A O 1
ATOM 4067 N N . LEU A 1 501 ? 20.250 -17.110 -16.100 1.00 96.94 501 LEU A N 1
ATOM 4068 C CA . LEU A 1 501 ? 20.517 -15.987 -17.000 1.00 96.94 501 LEU A CA 1
ATOM 4069 C C . LEU A 1 501 ? 21.896 -15.375 -16.744 1.00 96.94 501 LEU A C 1
ATOM 4071 O O . LEU A 1 501 ? 22.606 -15.054 -17.695 1.00 96.94 501 LEU A O 1
ATOM 4075 N N . SER A 1 502 ? 22.305 -15.266 -15.481 1.00 96.06 502 SER A N 1
ATOM 4076 C CA . SER A 1 502 ? 23.637 -14.780 -15.108 1.00 96.06 502 SER A CA 1
ATOM 4077 C C . SER A 1 502 ? 24.741 -15.708 -15.621 1.00 96.06 502 SER A C 1
ATOM 4079 O O . SER A 1 502 ? 25.735 -15.227 -16.161 1.00 96.06 502 SER A O 1
ATOM 4081 N N . GLU A 1 503 ? 24.559 -17.030 -15.535 1.00 97.00 503 GLU A N 1
ATOM 4082 C CA . GLU A 1 503 ? 25.485 -18.003 -16.128 1.00 97.00 503 GLU A CA 1
ATOM 4083 C C . GLU A 1 503 ? 25.555 -17.878 -17.653 1.00 97.00 503 GLU A C 1
ATOM 4085 O O . GLU A 1 503 ? 26.650 -17.898 -18.216 1.00 97.00 503 GLU A O 1
ATOM 4090 N N . ILE A 1 504 ? 24.419 -17.690 -18.335 1.00 96.88 504 ILE A N 1
ATOM 4091 C CA . ILE A 1 504 ? 24.390 -17.476 -19.791 1.00 96.88 504 ILE A CA 1
ATOM 4092 C C . ILE A 1 504 ? 25.131 -16.188 -20.167 1.00 96.88 504 ILE A C 1
ATOM 4094 O O . ILE A 1 504 ? 25.929 -16.197 -21.107 1.00 96.88 504 ILE A O 1
ATOM 4098 N N . ILE A 1 505 ? 24.898 -15.088 -19.445 1.00 95.75 505 ILE A N 1
ATOM 4099 C CA . ILE A 1 505 ? 25.606 -13.818 -19.662 1.00 95.75 505 ILE A CA 1
ATOM 4100 C C . ILE A 1 505 ? 27.109 -14.025 -19.478 1.00 95.75 505 ILE A C 1
ATOM 4102 O O . ILE A 1 505 ? 27.879 -13.671 -20.370 1.00 95.75 505 ILE A O 1
ATOM 4106 N N . HIS A 1 506 ? 27.524 -14.685 -18.396 1.00 95.94 506 HIS A N 1
ATOM 4107 C CA . HIS A 1 506 ? 28.933 -14.970 -18.141 1.00 95.94 506 HIS A CA 1
ATOM 4108 C C . HIS A 1 506 ? 29.568 -15.811 -19.261 1.00 95.94 506 HIS A C 1
ATOM 4110 O O . HIS A 1 506 ? 30.645 -15.486 -19.762 1.00 95.94 506 HIS A O 1
ATOM 4116 N N . GLN A 1 507 ? 28.879 -16.855 -19.737 1.00 96.38 507 GLN A N 1
ATOM 4117 C CA . GLN A 1 507 ? 29.340 -17.653 -20.879 1.00 96.38 507 GLN A CA 1
ATOM 4118 C C . GLN A 1 507 ? 29.496 -16.805 -22.151 1.00 96.38 507 GLN A C 1
ATOM 4120 O O . GLN A 1 507 ? 30.458 -16.982 -22.903 1.00 96.38 507 GLN A O 1
ATOM 4125 N N . LYS A 1 508 ? 28.576 -15.864 -22.402 1.00 95.12 508 LYS A N 1
ATOM 4126 C CA . LYS A 1 508 ? 28.660 -14.942 -23.544 1.00 95.12 508 LYS A CA 1
ATOM 4127 C C . LYS A 1 508 ? 29.804 -13.943 -23.400 1.00 95.12 508 LYS A C 1
ATOM 4129 O O . LYS A 1 508 ? 30.488 -13.699 -24.389 1.00 95.12 508 LYS A O 1
ATOM 4134 N N . GLU A 1 509 ? 30.055 -13.412 -22.209 1.00 96.12 509 GLU A N 1
ATOM 4135 C CA . GLU A 1 509 ? 31.191 -12.521 -21.936 1.00 96.12 509 GLU A CA 1
ATOM 4136 C C . GLU A 1 509 ? 32.532 -13.216 -22.183 1.00 96.12 509 GLU A C 1
ATOM 4138 O O . GLU A 1 509 ? 33.412 -12.649 -22.838 1.00 96.12 509 GLU A O 1
ATOM 4143 N N . VAL A 1 510 ? 32.673 -14.467 -21.732 1.00 96.06 510 VAL A N 1
ATOM 4144 C CA . VAL A 1 510 ? 33.864 -15.281 -22.008 1.00 96.06 510 VAL A CA 1
ATOM 4145 C C . VAL A 1 510 ? 34.022 -15.493 -23.515 1.00 96.06 510 VAL A C 1
ATOM 4147 O O . VAL A 1 510 ? 35.099 -15.244 -24.058 1.00 96.06 510 VAL A O 1
ATOM 4150 N N . ALA A 1 511 ? 32.952 -15.866 -24.224 1.00 96.00 511 ALA A N 1
ATOM 4151 C CA . ALA A 1 511 ? 32.994 -16.043 -25.675 1.00 96.00 511 ALA A CA 1
ATOM 4152 C C . ALA A 1 511 ? 33.371 -14.744 -26.415 1.00 96.00 511 ALA A C 1
ATOM 4154 O O . ALA A 1 511 ? 34.245 -14.762 -27.283 1.00 96.00 511 ALA A O 1
ATOM 4155 N N . MET A 1 512 ? 32.783 -13.601 -26.045 1.00 94.12 512 MET A N 1
ATOM 4156 C CA . MET A 1 512 ? 33.140 -12.301 -26.625 1.00 94.12 512 MET A CA 1
ATOM 4157 C C . MET A 1 512 ? 34.599 -11.934 -26.357 1.00 94.12 512 MET A C 1
ATOM 4159 O O . MET A 1 512 ? 35.282 -11.462 -27.264 1.00 94.12 512 MET A O 1
ATOM 4163 N N . SER A 1 513 ? 35.100 -12.199 -25.150 1.00 93.75 513 SER A N 1
ATOM 4164 C CA . SER A 1 513 ? 36.502 -11.953 -24.797 1.00 93.75 513 SER A CA 1
ATOM 4165 C C . SER A 1 513 ? 37.447 -12.800 -25.655 1.00 93.75 513 SER A C 1
ATOM 4167 O O . SER A 1 513 ? 38.415 -12.274 -26.202 1.00 93.75 513 SER A O 1
ATOM 4169 N N . THR A 1 514 ? 37.132 -14.086 -25.863 1.00 95.44 514 THR A N 1
ATOM 4170 C CA . THR A 1 514 ? 37.930 -14.960 -26.744 1.00 95.44 514 THR A CA 1
ATOM 4171 C C . THR A 1 514 ? 37.908 -14.509 -28.206 1.00 95.44 514 THR A C 1
ATOM 4173 O O . THR A 1 514 ? 38.958 -14.459 -28.843 1.00 95.44 514 THR A O 1
ATOM 4176 N N . LEU A 1 515 ? 36.746 -14.107 -28.735 1.00 94.75 515 LEU A N 1
ATOM 4177 C CA . LEU A 1 515 ? 36.630 -13.578 -30.098 1.00 94.75 515 LEU A CA 1
ATOM 4178 C C . LEU A 1 515 ? 37.378 -12.251 -30.261 1.00 94.75 515 LEU A C 1
ATOM 4180 O O . LEU A 1 515 ? 38.038 -12.038 -31.276 1.00 94.75 515 LEU A O 1
ATOM 4184 N N . SER A 1 516 ? 37.317 -11.366 -29.263 1.00 93.25 516 SER A N 1
ATOM 4185 C CA . SER A 1 516 ? 38.076 -10.114 -29.267 1.00 93.25 516 SER A CA 1
ATOM 4186 C C . SER A 1 516 ? 39.582 -10.373 -29.282 1.00 93.25 516 SER A C 1
ATOM 4188 O O . SER A 1 516 ? 40.309 -9.680 -29.993 1.00 93.25 516 SER A O 1
ATOM 4190 N N . GLN A 1 517 ? 40.056 -11.375 -28.535 1.00 94.56 517 GLN A N 1
ATOM 4191 C CA . GLN A 1 517 ? 41.459 -11.780 -28.564 1.00 94.56 517 GLN A CA 1
ATOM 4192 C C . GLN A 1 517 ? 41.855 -12.315 -29.948 1.00 94.56 517 GLN A C 1
ATOM 4194 O O . GLN A 1 517 ? 42.850 -11.861 -30.509 1.00 94.56 517 GLN A O 1
ATOM 4199 N N . GLN A 1 518 ? 41.048 -13.203 -30.540 1.00 94.12 518 GLN A N 1
ATOM 4200 C CA . GLN A 1 518 ? 41.284 -13.713 -31.898 1.00 94.12 518 GLN A CA 1
ATOM 4201 C C . GLN A 1 518 ? 41.313 -12.587 -32.938 1.00 94.12 518 GLN A C 1
ATOM 4203 O O . GLN A 1 518 ? 42.179 -12.567 -33.809 1.00 94.12 518 GLN A O 1
ATOM 4208 N N . MET A 1 519 ? 40.408 -11.610 -32.832 1.00 91.75 519 MET A N 1
ATOM 4209 C CA . MET A 1 519 ? 40.394 -10.447 -33.719 1.00 91.75 519 MET A CA 1
ATOM 4210 C C . MET A 1 519 ? 41.676 -9.612 -33.583 1.00 91.75 519 MET A C 1
ATOM 4212 O O . MET A 1 519 ? 42.227 -9.177 -34.592 1.00 91.75 519 MET A O 1
ATOM 4216 N N . ALA A 1 520 ? 42.171 -9.403 -32.360 1.00 93.38 520 ALA A N 1
ATOM 4217 C CA . ALA A 1 520 ? 43.420 -8.683 -32.122 1.00 93.38 520 ALA A CA 1
ATOM 4218 C C . ALA A 1 520 ? 44.638 -9.441 -32.682 1.00 93.38 520 ALA A C 1
ATOM 4220 O O . ALA A 1 520 ? 45.529 -8.833 -33.281 1.00 93.38 520 ALA A O 1
ATOM 4221 N N . GLU A 1 521 ? 44.663 -10.769 -32.541 1.00 93.31 521 GLU A N 1
ATOM 4222 C CA . GLU A 1 521 ? 45.693 -11.631 -33.128 1.00 93.31 521 GLU A CA 1
ATOM 4223 C C . GLU A 1 521 ? 45.672 -11.559 -34.663 1.00 93.31 521 GLU A C 1
ATOM 4225 O O . GLU A 1 521 ? 46.713 -11.308 -35.272 1.00 93.31 521 GLU A O 1
ATOM 4230 N N . GLU A 1 522 ? 44.500 -11.674 -35.293 1.00 91.06 522 GLU A N 1
ATOM 4231 C CA . GLU A 1 522 ? 44.311 -11.520 -36.744 1.00 91.06 522 GLU A CA 1
ATOM 4232 C C . GLU A 1 522 ? 44.697 -10.121 -37.244 1.00 91.06 522 GLU A C 1
ATOM 4234 O O . GLU A 1 522 ? 45.350 -9.980 -38.278 1.00 91.06 522 GLU A O 1
ATOM 4239 N N . GLN A 1 523 ? 44.359 -9.060 -36.505 1.00 92.00 523 GLN A N 1
ATOM 4240 C CA . GLN A 1 523 ? 44.800 -7.701 -36.831 1.00 92.00 523 GLN A CA 1
ATOM 4241 C C . GLN A 1 523 ? 46.323 -7.565 -36.757 1.00 92.00 523 GLN A C 1
ATOM 4243 O O . GLN A 1 523 ? 46.925 -6.969 -37.651 1.00 92.00 523 GLN A O 1
ATOM 4248 N N . SER A 1 524 ? 46.961 -8.144 -35.735 1.00 92.00 524 SER A N 1
ATOM 4249 C CA . SER A 1 524 ? 48.422 -8.169 -35.625 1.00 92.00 524 SER A CA 1
ATOM 4250 C C . SER A 1 524 ? 49.058 -8.935 -36.789 1.00 92.00 524 SER A C 1
ATOM 4252 O O . SER A 1 524 ? 50.029 -8.465 -37.385 1.00 92.00 524 SER A O 1
ATOM 4254 N N . GLN A 1 525 ? 48.491 -10.086 -37.166 1.00 92.69 525 GLN A N 1
ATOM 4255 C CA . GLN A 1 525 ? 48.944 -10.866 -38.320 1.00 92.69 525 GLN A CA 1
ATOM 4256 C C . GLN A 1 525 ? 48.769 -10.100 -39.637 1.00 92.69 525 GLN A C 1
ATOM 4258 O O . GLN A 1 525 ? 49.713 -10.026 -40.426 1.00 92.69 525 GLN A O 1
ATOM 4263 N N . ARG A 1 526 ? 47.615 -9.454 -39.853 1.00 91.50 526 ARG A N 1
ATOM 4264 C CA . ARG A 1 526 ? 47.385 -8.558 -40.997 1.00 91.50 526 ARG A CA 1
ATOM 4265 C C . ARG A 1 526 ? 48.379 -7.404 -41.033 1.00 91.50 526 ARG A C 1
ATOM 4267 O O . ARG A 1 526 ? 48.874 -7.089 -42.110 1.00 91.50 526 ARG A O 1
ATOM 4274 N N . GLY A 1 527 ? 48.694 -6.799 -39.887 1.00 91.62 527 GLY A N 1
ATOM 4275 C CA . GLY A 1 527 ? 49.709 -5.749 -39.776 1.00 91.62 527 GLY A CA 1
ATOM 4276 C C . GLY A 1 527 ? 51.081 -6.230 -40.249 1.00 91.62 527 GLY A C 1
ATOM 4277 O O . GLY A 1 527 ? 51.679 -5.611 -41.124 1.00 91.62 527 GLY A O 1
ATOM 4278 N N . LYS A 1 528 ? 51.529 -7.397 -39.767 1.00 92.56 528 LYS A N 1
ATOM 4279 C CA . LYS A 1 528 ? 52.787 -8.023 -40.213 1.00 92.56 528 LYS A CA 1
ATOM 4280 C C . LYS A 1 528 ? 52.784 -8.332 -41.711 1.00 92.56 528 LYS A C 1
ATOM 4282 O O . LYS A 1 528 ? 53.776 -8.080 -42.387 1.00 92.56 528 LYS A O 1
ATOM 4287 N N . LEU A 1 529 ? 51.683 -8.864 -42.245 1.00 91.44 529 LEU A N 1
ATOM 4288 C CA . LEU A 1 529 ? 51.567 -9.152 -43.677 1.00 91.44 529 LEU A CA 1
ATOM 4289 C C . LEU A 1 529 ? 51.618 -7.867 -44.512 1.00 91.44 529 LEU A C 1
ATOM 4291 O O . LEU A 1 529 ? 52.273 -7.839 -45.551 1.00 91.44 529 LEU A O 1
ATOM 4295 N N . LYS A 1 530 ? 50.977 -6.794 -44.035 1.00 91.31 530 LYS A N 1
ATOM 4296 C CA . LYS A 1 530 ? 51.021 -5.476 -44.670 1.00 91.31 530 LYS A CA 1
ATOM 4297 C C . LYS A 1 530 ? 52.440 -4.909 -44.686 1.00 91.31 530 LYS A C 1
ATOM 4299 O O . LYS A 1 530 ? 52.878 -4.469 -45.740 1.00 91.31 530 LYS A O 1
ATOM 4304 N N . GLU A 1 531 ? 53.184 -4.999 -43.583 1.00 92.31 531 GLU A N 1
ATOM 4305 C CA . GLU A 1 531 ? 54.600 -4.599 -43.551 1.00 92.31 531 GLU A CA 1
ATOM 4306 C C . GLU A 1 531 ? 55.458 -5.409 -44.534 1.00 92.31 531 GLU A C 1
ATOM 4308 O O . GLU A 1 531 ? 56.344 -4.859 -45.186 1.00 92.31 531 GLU A O 1
ATOM 4313 N N . VAL A 1 532 ? 55.218 -6.721 -44.657 1.00 93.06 532 VAL A N 1
ATOM 4314 C CA . VAL A 1 532 ? 55.916 -7.564 -45.643 1.00 93.06 532 VAL A CA 1
ATOM 4315 C C . VAL A 1 532 ? 55.571 -7.129 -47.065 1.00 93.06 532 VAL A C 1
ATOM 4317 O O . VAL A 1 532 ? 56.472 -7.009 -47.893 1.00 93.06 532 VAL A O 1
ATOM 4320 N N . MET A 1 533 ? 54.294 -6.856 -47.344 1.00 87.25 533 MET A N 1
ATOM 4321 C CA . MET A 1 533 ? 53.865 -6.329 -48.637 1.00 87.25 533 MET A CA 1
ATOM 4322 C C . MET A 1 533 ? 54.496 -4.969 -48.942 1.00 87.25 533 MET A C 1
ATOM 4324 O O . MET A 1 533 ? 54.995 -4.789 -50.043 1.00 87.25 533 MET A O 1
ATOM 4328 N N . GLU A 1 534 ? 54.532 -4.039 -47.986 1.00 91.06 534 GLU A N 1
ATOM 4329 C CA . GLU A 1 534 ? 55.164 -2.723 -48.153 1.00 91.06 534 GLU A CA 1
ATOM 4330 C C . GLU A 1 534 ? 56.670 -2.848 -48.415 1.00 91.06 534 GLU A C 1
ATOM 4332 O O . GLU A 1 534 ? 57.187 -2.209 -49.328 1.00 91.06 534 GLU A O 1
ATOM 4337 N N . LYS A 1 535 ? 57.376 -3.728 -47.690 1.00 91.19 535 LYS A N 1
ATOM 4338 C CA . LYS A 1 535 ? 58.796 -4.021 -47.952 1.00 91.19 535 LYS A CA 1
ATOM 4339 C C . LYS A 1 535 ? 59.010 -4.621 -49.339 1.00 91.19 535 LYS A C 1
ATOM 4341 O O . LYS A 1 535 ? 59.950 -4.239 -50.028 1.00 91.19 535 LYS A O 1
ATOM 4346 N N . GLN A 1 536 ? 58.155 -5.554 -49.756 1.00 89.94 536 GLN A N 1
ATOM 4347 C CA . GLN A 1 536 ? 58.243 -6.152 -51.086 1.00 89.94 536 GLN A CA 1
ATOM 4348 C C . GLN A 1 536 ? 57.953 -5.122 -52.183 1.00 89.94 536 GLN A C 1
ATOM 4350 O O . GLN A 1 536 ? 58.657 -5.097 -53.188 1.00 89.94 536 GLN A O 1
ATOM 4355 N N . GLU A 1 537 ? 56.957 -4.260 -51.986 1.00 89.06 537 GLU A N 1
ATOM 4356 C CA . GLU A 1 537 ? 56.631 -3.160 -52.892 1.00 89.06 537 GLU A CA 1
ATOM 4357 C C . GLU A 1 537 ? 57.801 -2.177 -52.995 1.00 89.06 537 GLU A C 1
ATOM 4359 O O . GLU A 1 537 ? 58.165 -1.780 -54.096 1.00 89.06 537 GLU A O 1
ATOM 4364 N N . GLN A 1 538 ? 58.456 -1.848 -51.879 1.00 90.00 538 GLN A N 1
ATOM 4365 C CA . GLN A 1 538 ? 59.647 -1.003 -51.873 1.00 90.00 538 GLN A CA 1
ATOM 4366 C C . GLN A 1 538 ? 60.807 -1.646 -52.649 1.00 90.00 538 GLN A C 1
ATOM 4368 O O . GLN A 1 538 ? 61.405 -0.991 -53.498 1.00 90.00 538 GLN A O 1
ATOM 4373 N N . ILE A 1 539 ? 61.085 -2.938 -52.438 1.00 91.44 539 ILE A N 1
ATOM 4374 C CA . ILE A 1 539 ? 62.096 -3.677 -53.217 1.00 91.44 539 ILE A CA 1
ATOM 4375 C C . ILE A 1 539 ? 61.724 -3.686 -54.709 1.00 91.44 539 ILE A C 1
ATOM 4377 O O . ILE A 1 539 ? 62.575 -3.478 -55.576 1.00 91.44 539 ILE A O 1
ATOM 4381 N N . ASN A 1 540 ? 60.449 -3.898 -55.038 1.00 87.06 540 ASN A N 1
ATOM 4382 C CA . ASN A 1 540 ? 59.964 -3.847 -56.416 1.00 87.06 540 ASN A CA 1
ATOM 4383 C C . ASN A 1 540 ? 60.147 -2.441 -57.014 1.00 87.06 540 ASN A C 1
ATOM 4385 O O . ASN A 1 540 ? 60.612 -2.311 -58.141 1.00 87.06 540 ASN A O 1
ATOM 4389 N N . GLN A 1 541 ? 59.859 -1.379 -56.264 1.00 88.62 541 GLN A N 1
ATOM 4390 C CA . GLN A 1 541 ? 60.087 -0.002 -56.702 1.00 88.62 541 GLN A CA 1
ATOM 4391 C C . GLN A 1 541 ? 61.575 0.294 -56.906 1.00 88.62 541 GLN A C 1
ATOM 4393 O O . GLN A 1 541 ? 61.932 0.880 -57.923 1.00 88.62 541 GLN A O 1
ATOM 4398 N N . GLU A 1 542 ? 62.451 -0.143 -56.002 1.00 89.12 542 GLU A N 1
ATOM 4399 C CA . GLU A 1 542 ? 63.905 0.018 -56.125 1.00 89.12 542 GLU A CA 1
ATOM 4400 C C . GLU A 1 542 ? 64.461 -0.755 -57.330 1.00 89.12 542 GLU A C 1
ATOM 4402 O O . GLU A 1 542 ? 65.284 -0.231 -58.082 1.00 89.12 542 GLU A O 1
ATOM 4407 N N . THR A 1 543 ? 63.980 -1.977 -57.578 1.00 88.94 543 THR A N 1
ATOM 4408 C CA . THR A 1 543 ? 64.370 -2.756 -58.765 1.00 88.94 543 THR A CA 1
ATOM 4409 C C . THR A 1 543 ? 63.853 -2.130 -60.057 1.00 88.94 543 THR A C 1
ATOM 4411 O O . THR A 1 543 ? 64.615 -2.040 -61.018 1.00 88.94 543 THR A O 1
ATOM 4414 N N . ILE A 1 544 ? 62.611 -1.632 -60.085 1.00 86.88 544 ILE A N 1
ATOM 4415 C CA . ILE A 1 544 ? 62.067 -0.873 -61.218 1.00 86.88 544 ILE A CA 1
ATOM 4416 C C . ILE A 1 544 ? 62.891 0.394 -61.446 1.00 86.88 544 ILE A C 1
ATOM 4418 O O . ILE A 1 544 ? 63.290 0.644 -62.576 1.00 86.88 544 ILE A O 1
ATOM 4422 N N . GLN A 1 545 ? 63.210 1.166 -60.405 1.00 87.75 545 GLN A N 1
ATOM 4423 C CA . GLN A 1 545 ? 64.058 2.355 -60.522 1.00 87.75 545 GLN A CA 1
ATOM 4424 C C . GLN A 1 545 ? 65.455 2.005 -61.042 1.00 87.75 545 GLN A C 1
ATOM 4426 O O . GLN A 1 545 ? 65.950 2.678 -61.942 1.00 87.75 545 GLN A O 1
ATOM 4431 N N . GLY A 1 546 ? 66.076 0.935 -60.540 1.00 89.75 546 GLY A N 1
ATOM 4432 C CA . GLY A 1 546 ? 67.369 0.455 -61.028 1.00 89.75 546 GLY A CA 1
ATOM 4433 C C . GLY A 1 546 ? 67.319 0.000 -62.491 1.00 89.75 546 GLY A C 1
ATOM 4434 O O . GLY A 1 546 ? 68.238 0.281 -63.262 1.00 89.75 546 GLY A O 1
ATOM 4435 N N . LEU A 1 547 ? 66.236 -0.661 -62.909 1.00 87.62 547 LEU A N 1
ATOM 4436 C CA . LEU A 1 547 ? 66.007 -1.027 -64.307 1.00 87.62 547 LEU A CA 1
ATOM 4437 C C . LEU A 1 547 ? 65.764 0.204 -65.183 1.00 87.62 547 LEU A C 1
ATOM 4439 O O . LEU A 1 547 ? 66.387 0.301 -66.236 1.00 87.62 547 LEU A O 1
ATOM 4443 N N . SER A 1 548 ? 64.945 1.161 -64.743 1.00 85.88 548 SER A N 1
ATOM 4444 C CA . SER A 1 548 ? 64.716 2.433 -65.436 1.00 85.88 548 SER A CA 1
ATOM 4445 C C . SER A 1 548 ? 66.017 3.203 -65.612 1.00 85.88 548 SER A C 1
ATOM 4447 O O . SER A 1 548 ? 66.339 3.594 -66.725 1.00 85.88 548 SER A O 1
ATOM 4449 N N . GLN A 1 549 ? 66.839 3.307 -64.563 1.00 87.12 549 GLN A N 1
ATOM 4450 C CA . GLN A 1 549 ? 68.166 3.905 -64.668 1.00 87.12 549 GLN A CA 1
ATOM 4451 C C . GLN A 1 549 ? 69.023 3.171 -65.701 1.00 87.12 549 GLN A C 1
ATOM 4453 O O . GLN A 1 549 ? 69.641 3.825 -66.533 1.00 87.12 549 GLN A O 1
ATOM 4458 N N . ARG A 1 550 ? 69.060 1.830 -65.716 1.00 87.81 550 ARG A N 1
ATOM 4459 C CA . ARG A 1 550 ? 69.805 1.083 -66.751 1.00 87.81 550 ARG A CA 1
ATOM 4460 C C . ARG A 1 550 ? 69.257 1.339 -68.154 1.00 87.81 550 ARG A C 1
ATOM 4462 O O . ARG A 1 550 ? 70.054 1.467 -69.077 1.00 87.81 550 ARG A O 1
ATOM 4469 N N . VAL A 1 551 ? 67.939 1.429 -68.318 1.00 89.12 551 VAL A N 1
ATOM 4470 C CA . VAL A 1 551 ? 67.296 1.774 -69.593 1.00 89.12 551 VAL A CA 1
ATOM 4471 C C . VAL A 1 551 ? 67.671 3.191 -70.025 1.00 89.12 551 VAL A C 1
ATOM 4473 O O . VAL A 1 551 ? 68.044 3.372 -71.177 1.00 89.12 551 VAL A O 1
ATOM 4476 N N . ASP A 1 552 ? 67.681 4.166 -69.119 1.00 85.31 552 ASP A N 1
ATOM 4477 C CA . ASP A 1 552 ? 68.094 5.544 -69.406 1.00 85.31 552 ASP A CA 1
ATOM 4478 C C . ASP A 1 552 ? 69.591 5.634 -69.745 1.00 85.31 552 ASP A C 1
ATOM 4480 O O . ASP A 1 552 ? 69.985 6.336 -70.678 1.00 85.31 552 ASP A O 1
ATOM 4484 N N . HIS A 1 553 ? 70.443 4.879 -69.045 1.00 85.38 553 HIS A N 1
ATOM 4485 C CA . HIS A 1 553 ? 71.872 4.770 -69.364 1.00 85.38 553 HIS A CA 1
ATOM 4486 C C . HIS A 1 553 ? 72.087 4.126 -70.739 1.00 85.38 553 HIS A C 1
ATOM 4488 O O . HIS A 1 553 ? 72.914 4.590 -71.518 1.00 85.38 553 HIS A O 1
ATOM 4494 N N . LEU A 1 554 ? 71.327 3.079 -71.074 1.00 86.25 554 LEU A N 1
ATOM 4495 C CA . LEU A 1 554 ? 71.368 2.475 -72.405 1.00 86.25 554 LEU A CA 1
ATOM 4496 C C . LEU A 1 554 ? 70.822 3.432 -73.465 1.00 86.25 554 LEU A C 1
ATOM 4498 O O . LEU A 1 554 ? 71.420 3.538 -74.525 1.00 86.25 554 LEU A O 1
ATOM 4502 N N . GLY A 1 555 ? 69.747 4.168 -73.185 1.00 85.44 555 GLY A N 1
ATOM 4503 C CA . GLY A 1 555 ? 69.172 5.157 -74.093 1.00 85.44 555 GLY A CA 1
ATOM 4504 C C . GLY A 1 555 ? 70.112 6.334 -74.357 1.00 85.44 555 GLY A C 1
ATOM 4505 O O . GLY A 1 555 ? 70.241 6.768 -75.498 1.00 85.44 555 GLY A O 1
ATOM 4506 N N . THR A 1 556 ? 70.821 6.823 -73.339 1.00 84.12 556 THR A N 1
ATOM 4507 C CA . THR A 1 556 ? 71.849 7.868 -73.495 1.00 84.12 556 THR A CA 1
ATOM 4508 C C . THR A 1 556 ? 73.092 7.348 -74.214 1.00 84.12 556 THR A C 1
ATOM 4510 O O . THR A 1 556 ? 73.595 8.027 -75.107 1.00 84.12 556 THR A O 1
ATOM 4513 N N . ALA A 1 557 ? 73.548 6.127 -73.918 1.00 84.75 557 ALA A N 1
ATOM 4514 C CA . ALA A 1 557 ? 74.632 5.483 -74.660 1.00 84.75 557 ALA A CA 1
ATOM 4515 C C . ALA A 1 557 ? 74.258 5.239 -76.131 1.00 84.75 557 ALA A C 1
ATOM 4517 O O . ALA A 1 557 ? 75.086 5.440 -77.017 1.00 84.75 557 ALA A O 1
ATOM 4518 N N . LEU A 1 558 ? 73.009 4.847 -76.400 1.00 82.62 558 LEU A N 1
ATOM 4519 C CA . LEU A 1 558 ? 72.502 4.631 -77.751 1.00 82.62 558 LEU A CA 1
ATOM 4520 C C . LEU A 1 558 ? 72.402 5.952 -78.517 1.00 82.62 558 LEU A C 1
ATOM 4522 O O . LEU A 1 558 ? 72.882 6.007 -79.639 1.00 82.62 558 LEU A O 1
ATOM 4526 N N . LYS A 1 559 ? 71.894 7.025 -77.893 1.00 81.44 559 LYS A N 1
ATOM 4527 C CA . LYS A 1 559 ? 71.907 8.380 -78.475 1.00 81.44 559 LYS A CA 1
ATOM 4528 C C . LYS A 1 559 ? 73.321 8.869 -78.775 1.00 81.44 559 LYS A C 1
ATOM 4530 O O . LYS A 1 559 ? 73.571 9.358 -79.865 1.00 81.44 559 LYS A O 1
ATOM 4535 N N . SER A 1 560 ? 74.263 8.684 -77.850 1.00 80.69 560 SER A N 1
ATOM 4536 C CA . SER A 1 560 ? 75.665 9.049 -78.079 1.00 80.69 560 SER A CA 1
ATOM 4537 C C . SER A 1 560 ? 76.282 8.248 -79.231 1.00 80.69 560 SER A C 1
ATOM 4539 O O . SER A 1 560 ? 77.006 8.811 -80.047 1.00 80.69 560 SER A O 1
ATOM 4541 N N . LYS A 1 561 ? 75.959 6.952 -79.350 1.00 82.38 561 LYS A N 1
ATOM 4542 C CA . LYS A 1 561 ? 76.390 6.114 -80.480 1.00 82.38 561 LYS A CA 1
ATOM 4543 C C . LYS A 1 561 ? 75.701 6.477 -81.792 1.00 82.38 561 LYS A C 1
ATOM 4545 O O . LYS A 1 561 ? 76.321 6.357 -82.842 1.00 82.38 561 LYS A O 1
ATOM 4550 N N . GLU A 1 562 ? 74.450 6.915 -81.744 1.00 83.06 562 GLU A N 1
ATOM 4551 C CA . GLU A 1 562 ? 73.705 7.424 -82.894 1.00 83.06 562 GLU A CA 1
ATOM 4552 C C . GLU A 1 562 ? 74.301 8.750 -83.389 1.00 83.06 562 GLU A C 1
ATOM 4554 O O . GLU A 1 562 ? 74.563 8.886 -84.580 1.00 83.06 562 GLU A O 1
ATOM 4559 N N . GLU A 1 563 ? 74.621 9.683 -82.489 1.00 79.69 563 GLU A N 1
ATOM 4560 C CA . GLU A 1 563 ? 75.335 10.929 -82.803 1.00 79.69 563 GLU A CA 1
ATOM 4561 C C . GLU A 1 563 ? 76.740 10.661 -83.370 1.00 79.69 563 GLU A C 1
ATOM 4563 O O . GLU A 1 563 ? 77.136 11.273 -84.362 1.00 79.69 563 GLU A O 1
ATOM 4568 N N . GLU A 1 564 ? 77.479 9.701 -82.804 1.00 80.12 564 GLU A N 1
ATOM 4569 C CA . GLU A 1 564 ? 78.784 9.267 -83.319 1.00 80.12 564 GLU A CA 1
ATOM 4570 C C . GLU A 1 564 ? 78.655 8.627 -84.714 1.00 80.12 564 GLU A C 1
ATOM 4572 O O . GLU A 1 564 ? 79.451 8.911 -85.608 1.00 80.12 564 GLU A O 1
ATOM 4577 N N . ALA A 1 565 ? 77.623 7.808 -84.945 1.00 75.69 565 ALA A N 1
ATOM 4578 C CA . ALA A 1 565 ? 77.341 7.217 -86.251 1.00 75.69 565 ALA A CA 1
ATOM 4579 C C . ALA A 1 565 ? 76.927 8.267 -87.294 1.00 75.69 565 ALA A C 1
ATOM 4581 O O . ALA A 1 565 ? 77.354 8.173 -88.444 1.00 75.69 565 ALA A O 1
ATOM 4582 N N . LEU A 1 566 ? 76.142 9.277 -86.904 1.00 78.50 566 LEU A N 1
ATOM 4583 C CA . LEU A 1 566 ? 75.782 10.411 -87.759 1.00 78.50 566 LEU A CA 1
ATOM 4584 C C . LEU A 1 566 ? 77.015 11.250 -88.115 1.00 78.50 566 LEU A C 1
ATOM 4586 O O . LEU A 1 566 ? 77.221 11.549 -89.290 1.00 78.50 566 LEU A O 1
ATOM 4590 N N . SER A 1 567 ? 77.883 11.546 -87.143 1.00 77.31 567 SER A N 1
ATOM 4591 C CA . SER A 1 567 ? 79.149 12.249 -87.389 1.00 77.31 567 SER A CA 1
ATOM 4592 C C . SER A 1 567 ? 80.065 11.454 -88.323 1.00 77.31 567 SER A C 1
ATOM 4594 O O . SER A 1 567 ? 80.590 12.005 -89.290 1.00 77.31 567 SER A O 1
ATOM 4596 N N . ASN A 1 568 ? 80.195 10.141 -88.104 1.00 78.56 568 ASN A N 1
ATOM 4597 C CA . ASN A 1 568 ? 80.960 9.252 -88.981 1.00 78.56 568 ASN A CA 1
ATOM 4598 C C . ASN A 1 568 ? 80.352 9.170 -90.391 1.00 78.56 568 ASN A C 1
ATOM 4600 O O . ASN A 1 568 ? 81.084 9.126 -91.379 1.00 78.56 568 ASN A O 1
ATOM 4604 N N . ALA A 1 569 ? 79.023 9.172 -90.520 1.00 75.19 569 ALA A N 1
ATOM 4605 C CA . ALA A 1 569 ? 78.350 9.210 -91.816 1.00 75.19 569 ALA A CA 1
ATOM 4606 C C . ALA A 1 569 ? 78.584 10.547 -92.543 1.00 75.19 569 ALA A C 1
ATOM 4608 O O . ALA A 1 569 ? 78.776 10.563 -93.761 1.00 75.19 569 ALA A O 1
ATOM 4609 N N . ASP A 1 570 ? 78.612 11.668 -91.821 1.00 76.75 570 ASP A N 1
ATOM 4610 C CA . ASP A 1 570 ? 78.927 12.987 -92.372 1.00 76.75 570 ASP A CA 1
ATOM 4611 C C . ASP A 1 570 ? 80.393 13.121 -92.794 1.00 76.75 570 ASP A C 1
ATOM 4613 O O . ASP A 1 570 ? 80.676 13.734 -93.831 1.00 76.75 570 ASP A O 1
ATOM 4617 N N . GLU A 1 571 ? 81.319 12.532 -92.036 1.00 79.19 571 GLU A N 1
ATOM 4618 C CA . GLU A 1 571 ? 82.731 12.403 -92.411 1.00 79.19 571 GLU A CA 1
ATOM 4619 C C . GLU A 1 571 ? 82.896 11.530 -93.654 1.00 79.19 571 GLU A C 1
ATOM 4621 O O . GLU A 1 571 ? 83.474 11.983 -94.638 1.00 79.19 571 GLU A O 1
ATOM 4626 N N . TRP A 1 572 ? 82.265 10.354 -93.695 1.00 73.81 572 TRP A N 1
ATOM 4627 C CA . TRP A 1 572 ? 82.281 9.488 -94.876 1.00 73.81 572 TRP A CA 1
ATOM 4628 C C . TRP A 1 572 ? 81.694 10.179 -96.116 1.00 73.81 572 TRP A C 1
ATOM 4630 O O . TRP A 1 572 ? 82.221 10.069 -97.224 1.00 73.81 572 TRP A O 1
ATOM 4640 N N . ASN A 1 573 ? 80.622 10.959 -95.954 1.00 76.44 573 ASN A N 1
ATOM 4641 C CA . ASN A 1 573 ? 80.056 11.763 -97.035 1.00 76.44 573 ASN A CA 1
ATOM 4642 C C . ASN A 1 573 ? 80.981 12.913 -97.465 1.00 76.44 573 ASN A C 1
ATOM 4644 O O . ASN A 1 573 ? 80.970 13.294 -98.639 1.00 76.44 573 ASN A O 1
ATOM 4648 N N . ARG A 1 574 ? 81.760 13.503 -96.550 1.00 79.12 574 ARG A N 1
ATOM 4649 C CA . ARG A 1 574 ? 82.810 14.482 -96.881 1.00 79.12 574 ARG A CA 1
ATOM 4650 C C . ARG A 1 574 ? 83.918 13.820 -97.696 1.00 79.12 574 ARG A C 1
ATOM 4652 O O . ARG A 1 574 ? 84.162 14.277 -98.812 1.00 79.12 574 ARG A O 1
ATOM 4659 N N . ASP A 1 575 ? 84.449 12.698 -97.227 1.00 78.12 575 ASP A N 1
ATOM 4660 C CA . ASP A 1 575 ? 85.501 11.936 -97.907 1.00 78.12 575 ASP A CA 1
ATOM 4661 C C . ASP A 1 575 ? 85.057 11.451 -99.290 1.00 78.12 575 ASP A C 1
ATOM 4663 O O . ASP A 1 575 ? 85.808 11.527 -100.264 1.00 78.12 575 ASP A O 1
ATOM 4667 N N . ARG A 1 576 ? 83.796 11.022 -99.432 1.00 78.75 576 ARG A N 1
ATOM 4668 C CA . ARG A 1 576 ? 83.224 10.633 -100.729 1.00 78.75 576 ARG A CA 1
ATOM 4669 C C . ARG A 1 576 ? 83.135 11.811 -101.698 1.00 78.75 576 ARG A C 1
ATOM 4671 O O . ARG A 1 576 ? 83.403 11.650 -102.893 1.00 78.75 576 ARG A O 1
ATOM 4678 N N . ARG A 1 577 ? 82.748 13.000 -101.218 1.00 77.94 577 ARG A N 1
ATOM 4679 C CA . ARG A 1 577 ? 82.725 14.228 -102.036 1.00 77.94 577 ARG A CA 1
ATOM 4680 C C . ARG A 1 577 ? 84.139 14.655 -102.419 1.00 77.94 577 ARG A C 1
ATOM 4682 O O . ARG A 1 577 ? 84.347 15.086 -103.549 1.00 77.94 577 ARG A O 1
ATOM 4689 N N . GLU A 1 578 ? 85.098 14.518 -101.514 1.00 77.38 578 GLU A N 1
ATOM 4690 C CA . GLU A 1 578 ? 86.497 14.865 -101.747 1.00 77.38 578 GLU A CA 1
ATOM 4691 C C . GLU A 1 578 ? 87.170 13.901 -102.731 1.00 77.38 578 GLU A C 1
ATOM 4693 O O . GLU A 1 578 ? 87.746 14.353 -103.718 1.00 77.38 578 GLU A O 1
ATOM 4698 N N . SER A 1 579 ? 86.9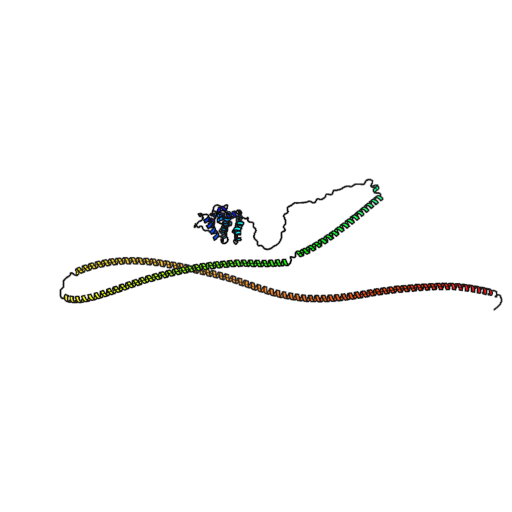50 12.591 -102.587 1.00 76.31 579 SER A N 1
ATOM 4699 C CA . SER A 1 579 ? 87.355 11.580 -103.577 1.00 76.31 579 SER A CA 1
ATOM 4700 C C . SER A 1 579 ? 86.712 11.828 -104.945 1.00 76.31 579 SER A C 1
ATOM 4702 O O . SER A 1 579 ? 87.369 11.706 -105.975 1.00 76.31 579 SER A O 1
ATOM 4704 N N . SER A 1 580 ? 85.441 12.249 -104.988 1.00 74.69 580 SER A N 1
ATOM 4705 C CA . SER A 1 580 ? 84.778 12.615 -106.251 1.00 74.69 580 SER A CA 1
ATOM 4706 C C . SER A 1 580 ? 85.404 13.858 -106.901 1.00 74.69 580 SER A C 1
ATOM 4708 O O . SER A 1 580 ? 85.538 13.905 -108.122 1.00 74.69 580 SER A O 1
ATOM 4710 N N . ARG A 1 581 ? 85.834 14.853 -106.111 1.00 78.94 581 ARG A N 1
ATOM 4711 C CA . ARG A 1 581 ? 86.576 16.026 -106.615 1.00 78.94 581 ARG A CA 1
ATOM 4712 C C . ARG A 1 581 ? 87.968 15.649 -107.117 1.00 78.94 581 ARG A C 1
ATOM 4714 O O . ARG A 1 581 ? 88.381 16.147 -108.159 1.00 78.94 581 ARG A O 1
ATOM 4721 N N . GLN A 1 582 ? 88.667 14.758 -106.416 1.00 77.56 582 GLN A N 1
ATOM 4722 C CA . GLN A 1 582 ? 89.964 14.236 -106.855 1.00 77.56 582 GLN A CA 1
ATOM 4723 C C . GLN A 1 582 ? 89.831 13.447 -108.164 1.00 77.56 582 GLN A C 1
ATOM 4725 O O . GLN A 1 582 ? 90.617 13.660 -109.083 1.00 77.56 582 GLN A O 1
ATOM 4730 N N . HIS A 1 583 ? 88.793 12.617 -108.308 1.00 75.25 583 HIS A N 1
ATOM 4731 C CA . HIS A 1 583 ? 88.493 11.946 -109.575 1.00 75.25 583 HIS A CA 1
ATOM 4732 C C . HIS A 1 583 ? 88.167 12.928 -110.705 1.00 75.25 583 HIS A C 1
ATOM 4734 O O . HIS A 1 583 ? 88.630 12.718 -111.823 1.00 75.25 583 HIS A O 1
ATOM 4740 N N . ALA A 1 584 ? 87.437 14.013 -110.431 1.00 75.94 584 ALA A N 1
ATOM 4741 C CA . ALA A 1 584 ? 87.170 15.052 -111.425 1.00 75.94 584 ALA A CA 1
ATOM 4742 C C . ALA A 1 584 ? 88.453 15.784 -111.866 1.00 75.94 584 ALA A C 1
ATOM 4744 O O . ALA A 1 584 ? 88.641 15.990 -113.064 1.00 75.94 584 ALA A O 1
ATOM 4745 N N . MET A 1 585 ? 89.367 16.102 -110.937 1.00 76.88 585 MET A N 1
ATOM 4746 C CA . MET A 1 585 ? 90.680 16.669 -111.286 1.00 76.88 585 MET A CA 1
ATOM 4747 C C . MET A 1 585 ? 91.524 15.703 -112.120 1.00 76.88 585 MET A C 1
ATOM 4749 O O . MET A 1 585 ? 92.049 16.100 -113.154 1.00 76.88 585 MET A O 1
ATOM 4753 N N . LEU A 1 586 ? 91.609 14.427 -111.728 1.00 77.12 586 LEU A N 1
ATOM 4754 C CA . LEU A 1 586 ? 92.348 13.416 -112.494 1.00 77.12 586 LEU A CA 1
ATOM 4755 C C . LEU A 1 586 ? 91.742 13.196 -113.887 1.00 77.12 586 LEU A C 1
ATOM 4757 O O . LEU A 1 586 ? 92.465 12.985 -114.860 1.00 77.12 586 LEU A O 1
ATOM 4761 N N . GLN A 1 587 ? 90.415 13.279 -114.014 1.00 75.31 587 GLN A N 1
ATOM 4762 C CA . GLN A 1 587 ? 89.738 13.210 -115.305 1.00 75.31 587 GLN A CA 1
ATOM 4763 C C . GLN A 1 587 ? 90.070 14.432 -116.176 1.00 75.31 587 GLN A C 1
ATOM 4765 O O . GLN A 1 587 ? 90.336 14.268 -117.368 1.00 75.31 587 GLN A O 1
ATOM 4770 N N . GLU A 1 588 ? 90.123 15.634 -115.598 1.00 76.44 588 GLU A N 1
ATOM 4771 C CA . GLU A 1 588 ? 90.517 16.859 -116.300 1.00 76.44 588 GLU A CA 1
ATOM 4772 C C . GLU A 1 588 ? 91.993 16.840 -116.732 1.00 76.44 588 GLU A C 1
ATOM 4774 O O . GLU A 1 588 ? 92.301 17.209 -117.868 1.00 76.44 588 GLU A O 1
ATOM 4779 N N . GLU A 1 589 ? 92.893 16.337 -115.884 1.00 76.56 589 GLU A N 1
ATOM 4780 C CA . GLU A 1 589 ? 94.304 16.121 -116.222 1.00 76.56 589 GLU A CA 1
ATOM 4781 C C . GLU A 1 589 ? 94.469 15.068 -117.322 1.00 76.56 589 GLU A C 1
ATOM 4783 O O . GLU A 1 589 ? 95.209 15.302 -118.277 1.00 76.56 589 GLU A O 1
ATOM 4788 N N . SER A 1 590 ? 93.718 13.961 -117.278 1.00 72.50 590 SER A N 1
ATOM 4789 C CA . SER A 1 590 ? 93.724 12.963 -118.357 1.00 72.50 590 SER A CA 1
ATOM 4790 C C . SER A 1 590 ? 93.220 13.547 -119.683 1.00 72.50 590 SER A C 1
ATOM 4792 O O . SER A 1 590 ? 93.801 13.278 -120.731 1.00 72.50 590 SER A O 1
ATOM 4794 N N . ALA A 1 591 ? 92.205 14.420 -119.640 1.00 75.69 591 ALA A N 1
ATOM 4795 C CA . ALA A 1 591 ? 91.688 15.118 -120.814 1.00 75.69 591 ALA A CA 1
ATOM 4796 C C . ALA A 1 591 ? 92.676 16.172 -121.349 1.00 75.69 591 ALA A C 1
ATOM 4798 O O . ALA A 1 591 ? 92.667 16.499 -122.537 1.00 75.69 591 ALA A O 1
ATOM 4799 N N . ARG A 1 592 ? 93.523 16.742 -120.486 1.00 78.88 592 ARG A N 1
ATOM 4800 C CA . ARG A 1 592 ? 94.604 17.658 -120.875 1.00 78.88 592 ARG A CA 1
ATOM 4801 C C . ARG A 1 592 ? 95.761 16.880 -121.516 1.00 78.88 592 ARG A C 1
ATOM 4803 O O . ARG A 1 592 ? 96.187 17.250 -122.604 1.00 78.88 592 ARG A O 1
ATOM 4810 N N . ALA A 1 593 ? 96.132 15.734 -120.946 1.00 76.81 593 ALA A N 1
ATOM 4811 C CA . ALA A 1 593 ? 97.124 14.820 -121.511 1.00 76.81 593 ALA A CA 1
ATOM 4812 C C . ALA A 1 593 ? 96.690 14.227 -122.866 1.00 76.81 593 ALA A C 1
ATOM 4814 O O . ALA A 1 593 ? 97.511 14.097 -123.771 1.00 76.81 593 ALA A O 1
ATOM 4815 N N . THR A 1 594 ? 95.403 13.906 -123.064 1.00 73.94 594 THR A N 1
ATOM 4816 C CA . THR A 1 594 ? 94.909 13.476 -124.386 1.00 73.94 594 THR A CA 1
ATOM 4817 C C . THR A 1 594 ? 94.963 14.599 -125.410 1.00 73.94 594 THR A C 1
ATOM 4819 O O . THR A 1 594 ? 95.352 14.345 -126.543 1.00 73.94 594 THR A O 1
ATOM 4822 N N . ARG A 1 595 ? 94.644 15.843 -125.018 1.00 78.38 595 ARG A N 1
ATOM 4823 C CA . ARG A 1 595 ? 94.776 16.998 -125.919 1.00 78.38 595 ARG A CA 1
ATOM 4824 C C . ARG A 1 595 ? 96.228 17.204 -126.332 1.00 78.38 595 ARG A C 1
ATOM 4826 O O . ARG A 1 595 ? 96.470 17.343 -127.517 1.00 78.38 595 ARG A O 1
ATOM 4833 N N . GLU A 1 596 ? 97.171 17.144 -125.392 1.00 77.38 596 GLU A N 1
ATOM 4834 C CA . GLU A 1 596 ? 98.611 17.236 -125.678 1.00 77.38 596 GLU A CA 1
ATOM 4835 C C . GLU A 1 596 ? 99.103 16.092 -126.577 1.00 77.38 596 GLU A C 1
ATOM 4837 O O . GLU A 1 596 ? 99.863 16.330 -127.515 1.00 77.38 596 GLU A O 1
ATOM 4842 N N . LYS A 1 597 ? 98.618 14.860 -126.361 1.00 77.38 597 LYS A N 1
ATOM 4843 C CA . LYS A 1 597 ? 98.895 13.724 -127.251 1.00 77.38 597 LYS A CA 1
ATOM 4844 C C . LYS A 1 597 ? 98.393 13.982 -128.673 1.00 77.38 597 LYS A C 1
ATOM 4846 O O . LYS A 1 597 ? 99.085 13.645 -129.631 1.00 77.38 597 LYS A O 1
ATOM 4851 N N . ASP A 1 598 ? 97.206 14.562 -128.813 1.00 76.62 598 ASP A N 1
ATOM 4852 C CA . ASP A 1 598 ? 96.615 14.867 -130.114 1.00 76.62 598 ASP A CA 1
ATOM 4853 C C . ASP A 1 598 ? 97.350 16.025 -130.813 1.00 76.62 598 ASP A C 1
ATOM 4855 O O . ASP A 1 598 ? 97.539 15.967 -132.029 1.00 76.62 598 ASP A O 1
ATOM 4859 N N . THR A 1 599 ? 97.871 17.015 -130.073 1.00 79.69 599 THR A N 1
ATOM 4860 C CA . THR A 1 599 ? 98.763 18.051 -130.630 1.00 79.69 599 THR A CA 1
ATOM 4861 C C . THR A 1 599 ? 100.082 17.457 -131.121 1.00 79.69 599 THR A C 1
ATOM 4863 O O . THR A 1 599 ? 100.503 17.750 -132.236 1.00 79.69 599 THR A O 1
ATOM 4866 N N . ILE A 1 600 ? 100.702 16.560 -130.346 1.00 78.44 600 ILE A N 1
ATOM 4867 C CA . ILE A 1 600 ? 101.945 15.876 -130.741 1.00 78.44 600 ILE A CA 1
ATOM 4868 C C . ILE A 1 600 ? 101.705 14.959 -131.948 1.00 78.44 600 ILE A C 1
ATOM 4870 O O . ILE A 1 600 ? 102.545 14.872 -132.840 1.00 78.44 600 ILE A O 1
ATOM 4874 N N . LEU A 1 601 ? 100.553 14.285 -132.020 1.00 76.25 601 LEU A N 1
ATOM 4875 C CA . LEU A 1 601 ? 100.170 13.498 -133.195 1.00 76.25 601 LEU A CA 1
ATOM 4876 C C . LEU A 1 601 ? 99.970 14.378 -134.431 1.00 76.25 601 LEU A C 1
ATOM 4878 O O . LEU A 1 601 ? 100.365 13.977 -135.525 1.00 76.25 601 LEU A O 1
ATOM 4882 N N . PHE A 1 602 ? 99.394 15.570 -134.270 1.00 77.12 602 PHE A N 1
ATOM 4883 C CA . PHE A 1 602 ? 99.260 16.539 -135.354 1.00 77.12 602 PHE A CA 1
ATOM 4884 C C . PHE A 1 602 ? 100.632 17.025 -135.848 1.00 77.12 602 PHE A C 1
ATOM 4886 O O . PHE A 1 602 ? 100.893 17.010 -137.051 1.00 77.12 602 PHE A O 1
ATOM 4893 N N . GLU A 1 603 ? 101.544 17.359 -134.932 1.00 79.50 603 GLU A N 1
ATOM 4894 C CA . GLU A 1 603 ? 102.928 17.739 -135.250 1.00 79.50 603 GLU A CA 1
ATOM 4895 C C . GLU A 1 603 ? 103.711 16.588 -135.907 1.00 79.50 603 GLU A C 1
ATOM 4897 O O . GLU A 1 603 ? 104.426 16.802 -136.886 1.00 79.50 603 GLU A O 1
ATOM 4902 N N . TYR A 1 604 ? 103.521 15.347 -135.448 1.00 77.56 604 TYR A N 1
ATOM 4903 C CA . TYR A 1 604 ? 104.109 14.154 -136.061 1.00 77.56 604 TYR A CA 1
ATOM 4904 C C . TYR A 1 604 ? 103.579 13.911 -137.480 1.00 77.56 604 TYR A C 1
ATOM 4906 O O . TYR A 1 604 ? 104.353 13.587 -138.382 1.00 77.56 604 TYR A O 1
ATOM 4914 N N . HIS A 1 605 ? 102.274 14.082 -137.711 1.00 75.88 605 HIS A N 1
ATOM 4915 C CA . HIS A 1 605 ? 101.688 13.955 -139.045 1.00 75.88 605 HIS A CA 1
ATOM 4916 C C . HIS A 1 605 ? 102.183 15.043 -140.004 1.00 75.88 605 HIS A C 1
ATOM 4918 O O . HIS A 1 605 ? 102.462 14.735 -141.164 1.00 75.88 605 HIS A O 1
ATOM 4924 N N . HIS A 1 606 ? 102.356 16.275 -139.520 1.00 79.38 606 HIS A N 1
ATOM 4925 C CA . HIS A 1 606 ? 102.951 17.368 -140.287 1.00 79.38 606 HIS A CA 1
ATOM 4926 C C . HIS A 1 606 ? 104.414 17.069 -140.650 1.00 79.38 606 HIS A C 1
ATOM 4928 O O . HIS A 1 606 ? 104.792 17.135 -141.818 1.00 79.38 606 HIS A O 1
ATOM 4934 N N . PHE A 1 607 ? 105.222 16.643 -139.676 1.00 78.62 607 PHE A N 1
ATOM 4935 C CA . PHE A 1 607 ? 106.614 16.243 -139.904 1.00 78.62 607 PHE A CA 1
ATOM 4936 C C . PHE A 1 607 ? 106.731 15.061 -140.878 1.00 78.62 607 PHE A C 1
ATOM 4938 O O . PHE A 1 607 ? 107.606 15.039 -141.742 1.00 78.62 607 PHE A O 1
ATOM 4945 N N . ARG A 1 608 ? 105.827 14.079 -140.782 1.00 78.88 608 ARG A N 1
ATOM 4946 C CA . ARG A 1 608 ? 105.782 12.940 -141.705 1.00 78.88 608 ARG A CA 1
ATOM 4947 C C . ARG A 1 608 ? 105.481 13.381 -143.136 1.00 78.88 608 ARG A C 1
ATOM 4949 O O . ARG A 1 608 ? 106.162 12.924 -144.043 1.00 78.88 608 ARG A O 1
ATOM 4956 N N . GLN A 1 609 ? 104.522 14.285 -143.341 1.00 75.81 609 GLN A N 1
ATOM 4957 C CA . GLN A 1 609 ? 104.238 14.842 -144.670 1.00 75.81 609 GLN A CA 1
ATOM 4958 C C . GLN A 1 609 ? 105.431 15.613 -145.244 1.00 75.81 609 GLN A C 1
ATOM 4960 O O . GLN A 1 609 ? 105.719 15.504 -146.434 1.00 75.81 609 GLN A O 1
ATOM 4965 N N . GLU A 1 610 ? 106.152 16.354 -144.404 1.00 76.62 610 GLU A N 1
ATOM 4966 C CA . GLU A 1 610 ? 107.353 17.090 -144.801 1.00 76.62 610 GLU A CA 1
ATOM 4967 C C . GLU A 1 610 ? 108.486 16.135 -145.220 1.00 76.62 610 GLU A C 1
ATOM 4969 O O . GLU A 1 610 ? 109.137 16.343 -146.245 1.00 76.62 610 GLU A O 1
ATOM 4974 N N . LYS A 1 611 ? 108.655 15.018 -144.498 1.00 76.62 611 LYS A N 1
ATOM 4975 C CA . LYS A 1 611 ? 109.610 13.957 -144.851 1.00 76.62 611 LYS A CA 1
ATOM 4976 C C . LYS A 1 611 ? 109.198 13.163 -146.085 1.00 76.62 611 LYS A C 1
ATOM 4978 O O . LYS A 1 611 ? 110.058 12.855 -146.903 1.00 76.62 611 LYS A O 1
ATOM 4983 N N . ASP A 1 612 ? 107.913 12.875 -146.266 1.00 74.62 612 ASP A N 1
ATOM 4984 C CA . ASP A 1 612 ? 107.409 12.204 -147.467 1.00 74.62 612 ASP A CA 1
ATOM 4985 C C . ASP A 1 612 ? 107.603 13.088 -148.715 1.00 74.62 612 ASP A C 1
ATOM 4987 O O . ASP A 1 612 ? 107.963 12.578 -149.774 1.00 74.62 612 ASP A O 1
ATOM 4991 N N . MET A 1 613 ? 107.468 14.415 -148.584 1.00 75.62 613 MET A N 1
ATOM 4992 C CA . MET A 1 613 ? 107.824 15.392 -149.626 1.00 75.62 613 MET A CA 1
ATOM 4993 C C . MET A 1 613 ? 109.329 15.406 -149.928 1.00 75.62 613 MET A C 1
ATOM 4995 O O . MET A 1 613 ? 109.730 15.468 -151.092 1.00 75.62 613 MET A O 1
ATOM 4999 N N . GLU A 1 614 ? 110.171 15.307 -148.900 1.00 75.81 614 GLU A N 1
ATOM 5000 C CA . GLU A 1 614 ? 111.630 15.236 -149.040 1.00 75.81 614 GLU A CA 1
ATOM 5001 C C . GLU A 1 614 ? 112.072 13.926 -149.721 1.00 75.81 614 GLU A C 1
ATOM 5003 O O . GLU A 1 614 ? 112.912 13.938 -150.623 1.00 75.81 614 GLU A O 1
ATOM 5008 N N . VAL A 1 615 ? 111.432 12.801 -149.383 1.00 71.25 615 VAL A N 1
ATOM 5009 C CA . VAL A 1 615 ? 111.624 11.500 -150.043 1.00 71.25 615 VAL A CA 1
ATOM 5010 C C . VAL A 1 615 ? 111.132 11.538 -151.489 1.00 71.25 615 VAL A C 1
ATOM 5012 O O . VAL A 1 615 ? 111.810 11.008 -152.366 1.00 71.25 615 VAL A O 1
ATOM 5015 N N . LEU A 1 616 ? 110.012 12.203 -151.788 1.00 74.19 616 LEU A N 1
ATOM 5016 C CA . LEU A 1 616 ? 109.532 12.384 -153.165 1.00 74.19 616 LEU A CA 1
ATOM 5017 C C . LEU A 1 616 ? 110.532 13.175 -154.020 1.00 74.19 616 LEU A C 1
ATOM 5019 O O . LEU A 1 616 ? 110.769 12.822 -155.177 1.00 74.19 616 LEU A O 1
ATOM 5023 N N . ASN A 1 617 ? 111.163 14.192 -153.433 1.00 73.88 617 ASN A N 1
ATOM 5024 C CA . ASN A 1 617 ? 112.181 15.011 -154.086 1.00 73.88 617 ASN A CA 1
ATOM 5025 C C . ASN A 1 617 ? 113.485 14.219 -154.327 1.00 73.88 617 ASN A C 1
ATOM 5027 O O . ASN A 1 617 ? 114.052 14.249 -155.419 1.00 73.88 617 ASN A O 1
ATOM 5031 N N . LEU A 1 618 ? 113.913 13.410 -153.349 1.00 71.31 618 LEU A N 1
ATOM 5032 C CA . LEU A 1 618 ? 115.052 12.492 -153.493 1.00 71.31 618 LEU A CA 1
ATOM 5033 C C . LEU A 1 618 ? 114.773 11.371 -154.510 1.00 71.31 618 LEU A C 1
ATOM 5035 O O . LEU A 1 618 ? 115.653 10.999 -155.281 1.00 71.31 618 LEU A O 1
ATOM 5039 N N . THR A 1 619 ? 113.536 10.878 -154.588 1.00 68.19 619 THR A N 1
ATOM 5040 C CA . THR A 1 619 ? 113.126 9.857 -155.569 1.00 68.19 619 THR A CA 1
ATOM 5041 C C . THR A 1 619 ? 113.101 10.424 -156.996 1.00 68.19 619 THR A C 1
ATOM 5043 O O . THR A 1 619 ? 113.411 9.712 -157.950 1.00 68.19 619 THR A O 1
ATOM 5046 N N . GLN A 1 620 ? 112.793 11.715 -157.168 1.00 67.50 620 GLN A N 1
ATOM 5047 C CA . GLN A 1 620 ? 112.945 12.407 -158.454 1.00 67.50 620 GLN A CA 1
ATOM 5048 C C . GLN A 1 620 ? 114.420 12.602 -158.843 1.00 67.50 620 GLN A C 1
ATOM 5050 O O . GLN A 1 620 ? 114.750 12.458 -160.019 1.00 67.50 620 GLN A O 1
ATOM 5055 N N . GLN A 1 621 ? 115.319 12.838 -157.880 1.00 65.56 621 GLN A N 1
ATOM 5056 C CA . GLN A 1 621 ? 116.767 12.875 -158.138 1.00 65.56 621 GLN A CA 1
ATOM 5057 C C . GLN A 1 621 ? 117.338 11.500 -158.520 1.00 65.56 621 GLN A C 1
ATOM 5059 O O . GLN A 1 621 ? 118.178 11.425 -159.414 1.00 65.56 621 GLN A O 1
ATOM 5064 N N . VAL A 1 622 ? 116.856 10.410 -157.913 1.00 65.62 622 VAL A N 1
ATOM 5065 C CA . VAL A 1 622 ? 117.260 9.039 -158.281 1.00 65.62 622 VAL A CA 1
ATOM 5066 C C . VAL A 1 622 ? 116.759 8.665 -159.680 1.00 65.62 622 VAL A C 1
ATOM 5068 O O . VAL A 1 622 ? 117.533 8.142 -160.474 1.00 65.62 622 VAL A O 1
ATOM 5071 N N . ARG A 1 623 ? 115.527 9.043 -160.045 1.00 64.19 623 ARG A N 1
ATOM 5072 C CA . ARG A 1 623 ? 114.983 8.813 -161.397 1.00 64.19 623 ARG A CA 1
ATOM 5073 C C . ARG A 1 623 ? 115.779 9.543 -162.489 1.00 64.19 623 ARG A C 1
ATOM 5075 O O . ARG A 1 623 ? 116.016 8.985 -163.553 1.00 64.19 623 ARG A O 1
ATOM 5082 N N . HIS A 1 624 ? 116.259 10.754 -162.202 1.00 61.62 624 HIS A N 1
ATOM 5083 C CA . HIS A 1 624 ? 117.106 11.517 -163.125 1.00 61.62 624 HIS A CA 1
ATOM 5084 C C . HIS A 1 624 ? 118.525 10.916 -163.269 1.00 61.62 624 HIS A C 1
ATOM 5086 O O . HIS A 1 624 ? 119.176 11.099 -164.300 1.00 61.62 624 HIS A O 1
ATOM 5092 N N . LEU A 1 625 ? 119.017 10.192 -162.257 1.00 59.47 625 LEU A N 1
ATOM 5093 C CA . LEU A 1 625 ? 120.298 9.473 -162.308 1.00 59.47 625 LEU A CA 1
ATOM 5094 C C . LEU A 1 625 ? 120.170 8.089 -162.972 1.00 59.47 625 LEU A C 1
ATOM 5096 O O . LEU A 1 625 ? 121.122 7.623 -163.595 1.00 59.47 625 LEU A O 1
ATOM 5100 N N . GLU A 1 626 ? 118.999 7.453 -162.899 1.00 58.22 626 GLU A N 1
ATOM 5101 C CA . GLU A 1 626 ? 118.693 6.196 -163.600 1.00 58.22 626 GLU A CA 1
ATOM 5102 C C . GLU A 1 626 ? 118.474 6.409 -165.110 1.00 58.22 626 GLU A C 1
ATOM 5104 O O . GLU A 1 626 ? 118.967 5.613 -165.909 1.00 58.22 626 GLU A O 1
ATOM 5109 N N . GLU A 1 627 ? 117.884 7.535 -165.533 1.00 56.19 627 GLU A N 1
ATOM 5110 C CA . GLU A 1 627 ? 117.775 7.913 -166.957 1.00 56.19 627 GLU A CA 1
ATOM 5111 C C . GLU A 1 627 ? 119.140 8.205 -167.616 1.00 56.19 627 GLU A C 1
ATOM 5113 O O . GLU A 1 627 ? 119.291 8.048 -168.828 1.00 56.19 627 GLU A O 1
ATOM 5118 N N . GLN A 1 628 ? 120.175 8.549 -166.836 1.00 54.78 628 GLN A N 1
ATOM 5119 C CA . GLN A 1 628 ? 121.553 8.664 -167.338 1.00 54.78 628 GLN A CA 1
ATOM 5120 C C . GLN A 1 628 ? 122.260 7.310 -167.511 1.00 54.78 628 GLN A C 1
ATOM 5122 O O . GLN A 1 628 ? 123.335 7.263 -168.106 1.00 54.78 628 GLN A O 1
ATOM 5127 N N . ARG A 1 629 ? 121.671 6.204 -167.035 1.00 53.09 629 ARG A N 1
ATOM 5128 C CA . ARG A 1 629 ? 122.295 4.872 -167.042 1.00 53.09 629 ARG A CA 1
ATOM 5129 C C . ARG A 1 629 ? 121.760 3.934 -168.134 1.00 53.09 629 ARG A C 1
ATOM 5131 O O . ARG A 1 629 ? 122.411 2.935 -168.426 1.00 53.09 629 ARG A O 1
ATOM 5138 N N . GLU A 1 630 ? 120.637 4.254 -168.783 1.00 50.75 630 GLU A N 1
ATOM 5139 C CA . GLU A 1 630 ? 120.011 3.389 -169.805 1.00 50.75 630 GLU A CA 1
ATOM 5140 C C . GLU A 1 630 ? 120.422 3.666 -171.269 1.00 50.75 630 GLU A C 1
ATOM 5142 O O . GLU A 1 630 ? 119.988 2.946 -172.166 1.00 50.75 630 GLU A O 1
ATOM 5147 N N . VAL A 1 631 ? 121.317 4.623 -171.551 1.00 51.62 631 VAL A N 1
ATOM 5148 C CA . VAL A 1 631 ? 121.847 4.841 -172.923 1.00 51.62 631 VAL A CA 1
ATOM 5149 C C . VAL A 1 631 ? 123.203 4.145 -173.166 1.00 51.62 631 VAL A C 1
ATOM 5151 O O . VAL A 1 631 ? 123.645 4.031 -174.305 1.00 51.62 631 VAL A O 1
ATOM 5154 N N . GLU A 1 632 ? 123.840 3.574 -172.139 1.00 47.06 632 GLU A N 1
ATOM 5155 C CA . GLU A 1 632 ? 125.184 2.969 -172.241 1.00 47.06 632 GLU A CA 1
ATOM 5156 C C . GLU A 1 632 ? 125.227 1.429 -172.220 1.00 47.06 632 GLU A C 1
ATOM 5158 O O . GLU A 1 632 ? 126.250 0.844 -171.874 1.00 47.06 632 GLU A O 1
ATOM 5163 N N . VAL A 1 633 ? 124.168 0.727 -172.653 1.00 50.09 633 VAL A N 1
ATOM 5164 C CA . VAL A 1 633 ? 124.256 -0.733 -172.881 1.00 50.09 633 VAL A CA 1
ATOM 5165 C C . VAL A 1 633 ? 123.600 -1.165 -174.198 1.00 50.09 633 VAL A C 1
ATOM 5167 O O . VAL A 1 633 ? 122.640 -1.927 -174.248 1.00 50.09 633 VAL A O 1
ATOM 5170 N N . SER A 1 634 ? 124.219 -0.754 -175.305 1.00 46.50 634 SER A N 1
ATOM 5171 C CA . SER A 1 634 ? 124.424 -1.648 -176.448 1.00 46.50 634 SER A CA 1
ATOM 5172 C C . SER A 1 634 ? 125.899 -1.599 -176.844 1.00 46.50 634 SER A C 1
ATOM 5174 O O . SER A 1 634 ? 126.279 -0.776 -177.668 1.00 46.50 634 SER A O 1
ATOM 5176 N N . PHE A 1 635 ? 126.726 -2.416 -176.184 1.00 44.97 635 PHE A N 1
ATOM 5177 C CA . PHE A 1 635 ? 127.790 -3.269 -176.742 1.00 44.97 635 PHE A CA 1
ATOM 5178 C C . PHE A 1 635 ? 128.798 -3.685 -175.644 1.00 44.97 635 PHE A C 1
ATOM 5180 O O . PHE A 1 635 ? 129.525 -2.852 -175.117 1.00 44.97 635 PHE A O 1
ATOM 5187 N N . HIS A 1 636 ? 128.935 -5.012 -175.477 1.00 37.97 636 HIS A N 1
ATOM 5188 C CA . HIS A 1 636 ? 130.168 -5.753 -175.119 1.00 37.97 636 HIS A CA 1
ATOM 5189 C C . HIS A 1 636 ? 130.559 -5.945 -173.625 1.00 37.97 636 HIS A C 1
ATOM 5191 O O . HIS A 1 636 ? 130.004 -5.277 -172.765 1.00 37.97 636 HIS A O 1
ATOM 5197 N N . PRO A 1 637 ? 131.368 -6.985 -173.286 1.00 55.00 637 PRO A N 1
ATOM 5198 C CA . PRO A 1 637 ? 130.845 -8.215 -172.677 1.00 55.00 637 PRO A CA 1
ATOM 5199 C C . PRO A 1 637 ? 131.472 -8.603 -171.319 1.00 55.00 637 PRO A C 1
ATOM 5201 O O . PRO A 1 637 ? 132.577 -8.173 -170.986 1.00 55.00 637 PRO A O 1
ATOM 5204 N N . SER A 1 638 ? 130.804 -9.569 -170.669 1.00 41.81 638 SER A N 1
ATOM 5205 C CA . SER A 1 638 ? 131.076 -10.308 -169.409 1.00 41.81 638 SER A CA 1
ATOM 5206 C C . SER A 1 638 ? 130.065 -9.991 -168.320 1.00 41.81 638 SER A C 1
ATOM 5208 O O . SER A 1 638 ? 130.059 -8.838 -167.840 1.00 41.81 638 SER A O 1
#

Sequence (638 aa):
MALHREKEDALLAWINSFRLAEPVDRICLLQDGILFVKLIHKLKKQDNEGQCPLDQPIQERFEFVSDFIQKYCRYKADRGVIVSWDNILNGKNLEVELSKVVMFLTYHGIMNDLLGIDKLDYKTELQMTAILRFVLENEDTLYLSENLEKFLKKPFTLSSPSMPGISSVSDEESPIFNWRRTPQVQFLELTTVASSSAGSPIQDVLNTPQFQLRRVHKQLAQERDMRDELERELANSSQIITERELQVSQLQQRLHRLMRDNAEQDQEPKELEELQNKNEGLLKRLHEVLKQYQDLKTNKGQMEKKIDQLAEENGNLSVQIRDVFARLSSAQTMVGNLSEEQEASQAEWESKKMFLEAELCRAVSEKECLSEQIQILQGKISILEDELKKARTQEQGEVLGPIMEWERLNHQVAELTSKLSQLQETIIQLEQEKGEIQTHHEAERKKFESETSHLQGLISELQHTLCDLRLGREGLEQTFREQQATMTAQIEALNVEITCLSEIIHQKEVAMSTLSQQMAEEQSQRGKLKEVMEKQEQINQETIQGLSQRVDHLGTALKSKEEEALSNADEWNRDRRESSRQHAMLQEESARATREKDTILFEYHHFRQEKDMEVLNLTQQVRHLEEQREVEVSFHPS

InterPro domains:
  IPR048724 Nuclear mitotic apparatus protein 1, N-terminal hook domain [PF21670] (6-154)
  IPR048724 Nuclear mitotic apparatus protein 1, N-terminal hook domain [cd22224] (5-153)
  IPR051841 Microtubule and Golgi organization protein [PTHR18902] (100-629)

Secondary structure (DSSP, 8-state):
-PPPHHHHHHHHHHHHHT-SSSPPSSGGGGGGSHHHHHHHHHHTT----S--GGGS-HHHHHHHHHHHHHHHS---GGG--SS-HHHHHTTTTHHHHHHHHHHHHHHHHHHTT---GGGS-HHHHHHHHHHHHHHHHHTT-TTHHHHHHHHHHSPP------------------------------PPP-----------TTHHHHTSHHHHHHHHHHHHHHHHHHHHHHHHHHHHHHHHHHHHHHHHHHHHHHHHHHHHHHHHHSS--HHHHHHHHHHHHHHHHHHHHHHHHHHHHHHHHHHHHHHHHHHHHHHHHHHHHHHHHHHHHHHHHHHHHHHHHHHHHHHHHHHHHHHHHHHHHHHHHHHHHHHHHHHHHHHHHHHHHHHHHHHTTS-----SHHHHHHHHHHHHHHHHHHHHHHHHHHHHHHHHHHHHHHHHHHHHHHHHHHHHHHHHHHHHHHHHHHHHHHHHHHHHHHHHHHHHHHHHHHHHHHHHHHHHHHHHHHHHHHHHHHHHHHHHHHHHHHHHHHHHHHHHHHHHHHHHHHHHHHHHHHHHHHHHHHHHHHHHHHHHHHHHHHHHHHHHHHHHHHHHHHHHHHHHHHHHHHHHHHHHHHHHHHHHHHHHHHTTTSSS-SS---

Foldseek 3Di:
DDFDQLLQQLLQLVLVVVVQDPRDPALLVCLQLLSVLSLVCLLVVDPDPPDRCNPPHSVVSVVVLVVCLCVQLLDDCVLDDLADNVCSVVVNNVRLSSSSSSLSSVSSCVVVVSDDPVPDDPSSVVSNCVLVVLCVVCVPPSCSNVVSSVVRRDDDDDDDDDDDDDDDDDDDDDDDDDDDDDDDDDDDDDDDDDDDDDDDPCVVVCPDPVNVVVVVVVVVVVVVVVVVVVVVVVVVVVVVVVVVVVVVVVVVVVVVVVVVVVVVVVPDPVVVVVVVVVVVVVVVVVVVVVVVVVVVVVVVVVVVVVVVVVVVVVVVVVVVVVVVVVVVVVVVVVVVVVVVVVVVVVVVVVVVVVVVVVVVVVVVVVVVVVVVVVVVVVVVVVVVVVVVVVCVVDDDDDDPPVVVVVVVVVVVVVVVVVVVVVVVVVVVVVVVVVVVVVVVVVVVVVVVVVVVVVVVVVVVVVVVVVVVVVVVVVVVVVVVVVVVVVVVVVVVVVVVVVVVVVVVVVVVVVVVVVVVVVVVVVVVVVVVVVVVVVVVVVVVVVVVVVVVVVVVVVVVVVVVVVVVVVVVVVVVVVVVVVVVVVVVVVVVVVVVVVVVVVVVVVVVVVVVVVVVVVVVVVVVVVVVVVVVVVVPPDDDDD

pLDDT: mean 81.41, std 18.57, range [26.0, 98.19]